Protein AF-0000000078800247 (afdb_homodimer)

pLDDT: mean 91.39, std 11.27, range [25.14, 98.56]

Foldseek 3Di:
DPDADQLLLLLLLVVQLLLLLLLVLCVLLLVALALVLLLVSLLSLLPNLLSLLLVLLVCLQVAQDQDLLVLLLLVVLLLVLLVVLLCCCCPVVVDDDDPLSVVCSNVVLVNPVPLSVVLVSVCNVCRVVVVVVLVPDDLVRLVVVLVVLLVQAQVCCAPVVDHPVPPLLSHNSNSVSSSSVSNSCNPPNDDPVCVVCLVVLLVVLSVVQSVVQSVVCVVVVTRDRSCSGNSYPSSNSNSVSSSVVSVPDGDDDPVSVVLSVLSSLLSSCSVSLSVVCVVPQNVCSHPPCSVVSSVVSSVVSSVVSVVVVVVCCVPCVVVSSVVSVVVVVVVVVVVVVVVVD/DPPADQLLLLLLLVVQLLLLLLLVLCVLLLVALALVLLLVSLLSLLPNLLSLLLVLLVCLLVAQDQDLLVLLLLVVLLLVLLVVLLCCCCPVVVDDDDPLSVVCSNVVLVNPVPLSVVLVSVCNVCRVVVVVVLVPDDLVRLVVVLVVLLVQAQVCCAPVVDHPVPPLLSHNSNSVSSSSVSNSCNPPNDDPVCVVCLVVLLVVLSVVQSVVQSVVCVVVVTRDRSCSGNSYPSSNSNSVSSSVVSVPDGDDDPVSVVLSVLSSLLSSCSVSLSVVCVVPQNVCSHPPCSVVSSVVSSVVSSVVSVVVVVVCCVPCVVVSSVVSVVVVVVVVVVVVVVVVD

Nearest PDB structures (foldseek):
  8c02-assembly1_A  TM=2.096E-01  e=8.973E+00  Homo sapiens
  5fn5-assembly1_B  TM=3.233E-01  e=4.054E+00  Homo sapiens

Solvent-accessible surface area (backbone atoms only — not comparable to full-atom values): 35160 Å² total; per-residue (Å²): 126,77,81,79,74,63,28,28,55,33,44,49,50,43,53,24,50,53,30,38,50,49,36,59,58,51,58,66,31,55,81,37,80,32,65,68,53,50,52,51,50,45,49,44,35,48,58,15,42,23,21,65,50,39,56,33,23,53,46,15,43,72,50,69,69,85,42,69,43,63,50,47,44,52,51,49,53,52,44,49,48,34,42,52,44,48,49,46,39,38,68,74,66,59,42,82,89,42,70,65,57,51,50,27,28,75,37,33,54,55,40,33,69,43,51,68,58,26,37,48,51,51,45,51,71,44,28,65,59,53,52,51,42,57,71,72,41,53,73,67,58,47,51,49,49,51,50,53,51,38,45,60,59,16,44,31,32,54,77,69,69,19,51,74,75,73,48,63,34,74,41,56,68,46,48,50,49,29,24,50,50,15,34,45,41,60,75,71,46,75,58,67,70,53,61,76,39,29,66,58,52,28,51,50,28,49,48,49,31,39,52,53,22,48,51,49,16,66,72,68,70,44,80,41,61,73,48,40,28,54,26,15,52,48,32,48,51,27,25,52,35,52,51,54,56,33,72,68,39,85,51,82,47,68,65,49,52,56,54,39,72,45,43,63,52,41,64,66,42,44,63,55,50,44,64,70,47,41,81,76,41,42,85,35,32,59,42,92,54,35,65,56,46,48,50,52,49,52,51,49,47,54,51,50,38,52,52,50,50,52,49,45,48,72,71,40,40,66,56,50,50,52,51,24,49,53,49,40,55,50,52,50,49,48,49,52,52,47,74,72,95,128,77,82,76,73,63,29,26,55,32,44,49,51,43,53,24,50,53,30,40,50,49,37,59,57,51,57,65,31,56,82,37,80,32,63,68,54,49,51,50,51,45,51,43,35,50,57,16,41,24,22,65,51,39,56,33,24,53,45,15,42,72,50,66,70,86,42,68,43,64,50,47,42,52,50,49,53,51,44,50,50,33,42,51,45,48,48,45,38,38,69,76,66,60,42,83,88,45,70,66,58,51,50,27,28,76,36,31,55,56,40,35,70,43,52,67,58,25,38,47,51,51,46,51,72,45,28,64,60,53,52,51,42,59,71,71,41,54,71,68,58,48,50,49,51,52,49,52,50,38,46,59,60,16,44,30,32,53,75,69,68,20,53,73,74,70,48,62,36,72,39,56,69,47,48,50,48,31,24,52,49,16,35,44,42,60,76,72,46,74,58,66,71,53,62,76,39,31,67,57,51,26,50,50,26,50,46,49,32,37,52,52,22,51,52,48,16,67,72,67,71,44,79,42,62,74,49,40,26,53,28,16,51,47,32,50,51,27,26,52,34,52,50,54,57,33,73,67,40,84,52,80,47,70,63,48,52,56,53,38,71,46,46,63,52,41,64,67,41,45,64,53,50,43,64,71,46,41,80,76,42,42,85,36,32,57,44,91,56,33,65,57,46,48,50,53,50,51,51,50,48,54,52,54,38,51,50,51,50,52,50,44,48,71,73,41,40,66,56,49,50,51,51,25,51,52,46,39,56,50,52,53,50,49,49,54,51,47,75,70,94

Radius of gyration: 27.31 Å; Cα contacts (8 Å, |Δi|>4): 800; chains: 2; bounding box: 56×68×71 Å

Sequence (682 aa):
MAATRHSGLECLRIISIILIVSMHILGNTFHTSNWLNKEFILFINTLGNTGVTLFILISGYFGIRFNTHKFFKMLVVVWFYSIVSYLIETIWLHTPHTWTGLASSLLPILSKKYWFMTCYVVLYCFSPYLNRLVHNLSQKSYKQLLLLWGFFFVFAPTILFFEIQNDTGKGIINVTLAYLIGQYLKTYGLPENMKRHSREILSGSLAGIFILNTLLTAMSGNIILRFARDNNLLIIIASIMIFYQFTRWHFSSRIINYLAGYVFALYMLQGLLIHCLQPWYTPYADSNLLVLYFMGTLVSICLTTLVIEWSRRLLLGKIENKLANAIERRGAKIKMFADNHMAATRHSGLECLRIISIILIVSMHILGNTFHTSNWLNKEFILFINTLGNTGVTLFILISGYFGIRFNTHKFFKMLVVVWFYSIVSYLIETIWLHTPHTWTGLASSLLPILSKKYWFMTCYVVLYCFSPYLNRLVHNLSQKSYKQLLLLWGFFFVFAPTILFFEIQNDTGKGIINVTLAYLIGQYLKTYGLPENMKRHSREILSGSLAGIFILNTLLTAMSGNIILRFARDNNLLIIIASIMIFYQFTRWHFSSRIINYLAGYVFALYMLQGLLIHCLQPWYTPYADSNLLVLYFMGTLVSICLTTLVIEWSRRLLLGKIENKLANAIERRGAKIKMFADNH

Organism: NCBI:txid997891

Structure (mmCIF, N/CA/C/O backbone):
data_AF-0000000078800247-model_v1
#
loop_
_entity.id
_entity.type
_entity.pdbx_description
1 polymer 'Acyltransferase 3 domain-containing protein'
#
loop_
_atom_site.group_PDB
_atom_site.id
_atom_site.type_symbol
_atom_site.label_atom_id
_atom_site.label_alt_id
_atom_site.label_comp_id
_atom_site.label_asym_id
_atom_site.label_entity_id
_atom_site.label_seq_id
_atom_site.pdbx_PDB_ins_code
_atom_site.Cartn_x
_atom_site.Cartn_y
_atom_site.Cartn_z
_atom_site.occupancy
_atom_site.B_iso_or_equiv
_atom_site.auth_seq_id
_atom_site.auth_comp_id
_atom_site.auth_asym_id
_atom_site.auth_atom_id
_atom_site.pdbx_PDB_model_num
ATOM 1 N N . MET A 1 1 ? 26.734 24.922 21.672 1 25.14 1 MET A N 1
ATOM 2 C CA . MET A 1 1 ? 25.562 25.672 21.219 1 25.14 1 MET A CA 1
ATOM 3 C C . MET A 1 1 ? 24.531 24.766 20.578 1 25.14 1 MET A C 1
ATOM 5 O O . MET A 1 1 ? 24.875 23.906 19.766 1 25.14 1 MET A O 1
ATOM 9 N N . ALA A 1 2 ? 23.469 24.516 21.172 1 38.94 2 ALA A N 1
ATOM 10 C CA . ALA A 1 2 ? 22.438 23.625 20.656 1 38.94 2 ALA A CA 1
ATOM 11 C C . ALA A 1 2 ? 22.109 23.953 19.203 1 38.94 2 ALA A C 1
ATOM 13 O O . ALA A 1 2 ? 22.125 25.125 18.812 1 38.94 2 ALA A O 1
ATOM 14 N N . ALA A 1 3 ? 22.266 23.172 18.328 1 47.72 3 ALA A N 1
ATOM 15 C CA . ALA A 1 3 ? 22.016 23.328 16.891 1 47.72 3 ALA A CA 1
ATOM 16 C C . ALA A 1 3 ? 20.797 24.219 16.656 1 47.72 3 ALA A C 1
ATOM 18 O O . ALA A 1 3 ? 19.734 24.016 17.266 1 47.72 3 ALA A O 1
ATOM 19 N N . THR A 1 4 ? 20.859 25.453 16.312 1 55.28 4 THR A N 1
ATOM 20 C CA . THR A 1 4 ? 19.891 26.516 16.109 1 55.28 4 THR A CA 1
ATOM 21 C C . THR A 1 4 ? 18.734 26.031 15.234 1 55.28 4 THR A C 1
ATOM 23 O O . THR A 1 4 ? 18.938 25.609 14.102 1 55.28 4 THR A O 1
ATOM 26 N N . ARG A 1 5 ? 17.562 25.688 15.883 1 66.44 5 ARG A N 1
ATOM 27 C CA . ARG A 1 5 ? 16.359 25.266 15.172 1 66.44 5 ARG A CA 1
ATOM 28 C C . ARG A 1 5 ? 15.953 26.312 14.133 1 66.44 5 ARG A C 1
ATOM 30 O O . ARG A 1 5 ? 16 27.516 14.391 1 66.44 5 ARG A O 1
ATOM 37 N N . HIS A 1 6 ? 15.812 25.891 12.891 1 83.12 6 HIS A N 1
ATOM 38 C CA . HIS A 1 6 ? 15.273 26.703 11.805 1 83.12 6 HIS A CA 1
ATOM 39 C C . HIS A 1 6 ? 13.805 27.031 12.039 1 83.12 6 HIS A C 1
ATOM 41 O O . HIS A 1 6 ? 12.922 26.266 11.68 1 83.12 6 HIS A O 1
ATOM 47 N N . SER A 1 7 ? 13.484 28.234 12.594 1 90.62 7 SER A N 1
ATOM 48 C CA . SER A 1 7 ? 12.141 28.625 13.008 1 90.62 7 SER A CA 1
ATOM 49 C C . SER A 1 7 ? 11.188 28.672 11.82 1 90.62 7 SER A C 1
ATOM 51 O O . SER A 1 7 ? 9.969 28.531 11.984 1 90.62 7 SER A O 1
ATOM 53 N N . GLY A 1 8 ? 11.719 28.875 10.648 1 92.56 8 GLY A N 1
ATOM 54 C CA . GLY A 1 8 ? 10.891 28.844 9.461 1 92.56 8 GLY A CA 1
ATOM 55 C C . GLY A 1 8 ? 10.172 27.516 9.266 1 92.56 8 GLY A C 1
ATOM 56 O O . GLY A 1 8 ? 8.969 27.484 9.008 1 92.56 8 GLY A O 1
ATOM 57 N N . LEU A 1 9 ? 10.867 26.469 9.445 1 94 9 LEU A N 1
ATOM 58 C CA . LEU A 1 9 ? 10.281 25.141 9.242 1 94 9 LEU A CA 1
ATOM 59 C C . LEU A 1 9 ? 9.43 24.734 10.438 1 94 9 LEU A C 1
ATOM 61 O O . LEU A 1 9 ? 8.453 24 10.289 1 94 9 LEU A O 1
ATOM 65 N N . GLU A 1 10 ? 9.742 25.25 11.602 1 95.19 10 GLU A N 1
ATOM 66 C CA . GLU A 1 10 ? 8.875 25.031 12.758 1 95.19 10 GLU A CA 1
ATOM 67 C C . GLU A 1 10 ? 7.523 25.734 12.57 1 95.19 10 GLU A C 1
ATOM 69 O O . GLU A 1 10 ? 6.484 25.188 12.953 1 95.19 10 GLU A O 1
ATOM 74 N N . CYS A 1 11 ? 7.625 26.844 12.055 1 96.12 11 CYS A N 1
ATOM 75 C CA . CYS A 1 11 ? 6.402 27.578 11.734 1 96.12 11 CYS A CA 1
ATOM 76 C C . CYS A 1 11 ? 5.551 26.797 10.742 1 96.12 11 CYS A C 1
ATOM 78 O O . CYS A 1 11 ? 4.328 26.734 10.883 1 96.12 11 CYS A O 1
ATOM 80 N N . LEU A 1 12 ? 6.18 26.219 9.766 1 97 12 LEU A N 1
ATOM 81 C CA . LEU A 1 12 ? 5.48 25.422 8.766 1 97 12 LEU A CA 1
ATOM 82 C C . LEU A 1 12 ? 4.777 24.234 9.414 1 97 12 LEU A C 1
ATOM 84 O O . LEU A 1 12 ? 3.654 23.891 9.039 1 97 12 LEU A O 1
ATOM 88 N N . ARG A 1 13 ? 5.371 23.609 10.414 1 97.12 13 ARG A N 1
ATOM 89 C CA . ARG A 1 13 ? 4.75 22.516 11.148 1 97.12 13 ARG A CA 1
ATOM 90 C C . ARG A 1 13 ? 3.469 22.969 11.836 1 97.12 13 ARG A C 1
ATOM 92 O O . ARG A 1 13 ? 2.453 22.266 11.805 1 97.12 13 ARG A O 1
ATOM 99 N N . ILE A 1 14 ? 3.566 24.125 12.398 1 97.25 14 ILE A N 1
ATOM 100 C CA . ILE A 1 14 ? 2.434 24.656 13.141 1 97.25 14 ILE A CA 1
ATOM 101 C C . ILE A 1 14 ? 1.287 24.969 12.18 1 97.25 14 ILE A C 1
ATOM 103 O O . ILE A 1 14 ? 0.147 24.562 12.414 1 97.25 14 ILE A O 1
ATOM 107 N N . ILE A 1 15 ? 1.62 25.625 11.102 1 97.19 15 ILE A N 1
ATOM 108 C CA . ILE A 1 15 ? 0.611 25.984 10.109 1 97.19 15 ILE A CA 1
ATOM 109 C C . ILE A 1 15 ? -0.02 24.719 9.531 1 97.19 15 ILE A C 1
ATOM 111 O O . ILE A 1 15 ? -1.24 24.656 9.367 1 97.19 15 ILE A O 1
ATOM 115 N N . SER A 1 16 ? 0.794 23.734 9.25 1 97.75 16 SER A N 1
ATOM 116 C CA . SER A 1 16 ? 0.321 22.484 8.664 1 97.75 16 SER A CA 1
ATOM 117 C C . SER A 1 16 ? -0.668 21.781 9.578 1 97.75 16 SER A C 1
ATOM 119 O O . SER A 1 16 ? -1.725 21.328 9.133 1 97.75 16 SER A O 1
ATOM 121 N N . ILE A 1 17 ? -0.342 21.688 10.844 1 97.81 17 ILE A N 1
ATOM 122 C CA . ILE A 1 17 ? -1.219 20.969 11.758 1 97.81 17 ILE A CA 1
ATOM 123 C C . ILE A 1 17 ? -2.523 21.734 11.938 1 97.81 17 ILE A C 1
ATOM 125 O O . ILE A 1 17 ? -3.596 21.141 12.055 1 97.81 17 ILE A O 1
ATOM 129 N N . ILE A 1 18 ? -2.443 23.047 11.992 1 97.69 18 ILE A N 1
ATOM 130 C CA . ILE A 1 18 ? -3.639 23.859 12.133 1 97.69 18 ILE A CA 1
ATOM 131 C C . ILE A 1 18 ? -4.555 23.656 10.93 1 97.69 18 ILE A C 1
ATOM 133 O O . ILE A 1 18 ? -5.77 23.531 11.086 1 97.69 18 ILE A O 1
ATOM 137 N N . LEU A 1 19 ? -3.967 23.625 9.797 1 97.31 19 LEU A N 1
ATOM 138 C CA . LEU A 1 19 ? -4.746 23.422 8.578 1 97.31 19 LEU A CA 1
ATOM 139 C C . LEU A 1 19 ? -5.352 22.016 8.555 1 97.31 19 LEU A C 1
ATOM 141 O O . LEU A 1 19 ? -6.488 21.828 8.109 1 97.31 19 LEU A O 1
ATOM 145 N N . ILE A 1 20 ? -4.594 21 9 1 97.62 20 ILE A N 1
ATOM 146 C CA . ILE A 1 20 ? -5.09 19.625 9.062 1 97.62 20 ILE A CA 1
ATOM 147 C C . ILE A 1 20 ? -6.285 19.562 10.016 1 97.62 20 ILE A C 1
ATOM 149 O O . ILE A 1 20 ? -7.332 19.016 9.664 1 97.62 20 ILE A O 1
ATOM 153 N N . VAL A 1 21 ? -6.16 20.156 11.141 1 97.94 21 VAL A N 1
ATOM 154 C CA . VAL A 1 21 ? -7.238 20.156 12.125 1 97.94 21 VAL A CA 1
ATOM 155 C C . VAL A 1 21 ? -8.453 20.891 11.555 1 97.94 21 VAL A C 1
ATOM 157 O O . VAL A 1 21 ? -9.594 20.469 11.742 1 97.94 21 VAL A O 1
ATOM 160 N N . SER A 1 22 ? -8.18 22 10.883 1 98 22 SER A N 1
ATOM 161 C CA . SER A 1 22 ? -9.25 22.766 10.258 1 98 22 SER A CA 1
ATOM 162 C C . SER A 1 22 ? -10.047 21.906 9.281 1 98 22 SER A C 1
ATOM 164 O O . SER A 1 22 ? -11.273 21.922 9.289 1 98 22 SER A O 1
ATOM 166 N N . MET A 1 23 ? -9.367 21.203 8.516 1 97 23 MET A N 1
ATOM 167 C CA . MET A 1 23 ? -10.016 20.312 7.551 1 97 23 MET A CA 1
ATOM 168 C C . MET A 1 23 ? -10.859 19.266 8.266 1 97 23 MET A C 1
ATOM 170 O O . MET A 1 23 ? -11.969 18.938 7.82 1 97 23 MET A O 1
ATOM 174 N N . HIS A 1 24 ? -10.352 18.719 9.32 1 97.19 24 HIS A N 1
ATOM 175 C CA . HIS A 1 24 ? -11.062 17.672 10.055 1 97.19 24 HIS A CA 1
ATOM 176 C C . HIS A 1 24 ? -12.312 18.234 10.727 1 97.19 24 HIS A C 1
ATOM 178 O O . HIS A 1 24 ? -13.344 17.562 10.789 1 97.19 24 HIS A O 1
ATOM 184 N N . ILE A 1 25 ? -12.203 19.438 11.211 1 97.69 25 ILE A N 1
ATOM 185 C CA . ILE A 1 25 ? -13.367 20.094 11.797 1 97.69 25 ILE A CA 1
ATOM 186 C C . ILE A 1 25 ? -14.453 20.266 10.734 1 97.69 25 ILE A C 1
ATOM 188 O O . ILE A 1 25 ? -15.609 19.891 10.945 1 97.69 25 ILE A O 1
ATOM 192 N N . LEU A 1 26 ? -14.047 20.766 9.617 1 97.69 26 LEU A N 1
ATOM 193 C CA . LEU A 1 26 ? -14.984 21.125 8.555 1 97.69 26 LEU A CA 1
ATOM 194 C C . LEU A 1 26 ? -15.516 19.859 7.867 1 97.69 26 LEU A C 1
ATOM 196 O O . LEU A 1 26 ? -16.531 19.922 7.176 1 97.69 26 LEU A O 1
ATOM 200 N N . GLY A 1 27 ? -14.781 18.766 8.055 1 96.5 27 GLY A N 1
ATOM 201 C CA . GLY A 1 27 ? -15.266 17.5 7.516 1 96.5 27 GLY A CA 1
ATOM 202 C C . GLY A 1 27 ? -16.656 17.141 8 1 96.5 27 GLY A C 1
ATOM 203 O O . GLY A 1 27 ? -17.422 16.484 7.277 1 96.5 27 GLY A O 1
ATOM 204 N N . ASN A 1 28 ? -17.031 17.578 9.117 1 95.88 28 ASN A N 1
ATOM 205 C CA . ASN A 1 28 ? -18.328 17.281 9.711 1 95.88 28 ASN A CA 1
ATOM 206 C C . ASN A 1 28 ? -19.406 18.188 9.164 1 95.88 28 ASN A C 1
ATOM 208 O O . ASN A 1 28 ? -20.578 18.062 9.523 1 95.88 28 ASN A O 1
ATOM 212 N N . THR A 1 29 ? -19.094 19.062 8.297 1 96.56 29 THR A N 1
ATOM 213 C CA . THR A 1 29 ? -20.062 20 7.746 1 96.56 29 THR A CA 1
ATOM 214 C C . THR A 1 29 ? -20.188 19.828 6.234 1 96.56 29 THR A C 1
ATOM 216 O O . THR A 1 29 ? -20.609 20.75 5.535 1 96.56 29 THR A O 1
ATOM 219 N N . PHE A 1 30 ? -19.766 18.688 5.742 1 95.56 30 PHE A N 1
ATOM 220 C CA . PHE A 1 30 ? -19.766 18.422 4.309 1 95.56 30 PHE A CA 1
ATOM 221 C C . PHE A 1 30 ? -21.188 18.359 3.764 1 95.56 30 PHE A C 1
ATOM 223 O O . PHE A 1 30 ? -21.391 18.438 2.553 1 95.56 30 PHE A O 1
ATOM 230 N N . HIS A 1 31 ? -22.156 18.266 4.637 1 94.81 31 HIS A N 1
ATOM 231 C CA . HIS A 1 31 ? -23.547 18.156 4.223 1 94.81 31 HIS A CA 1
ATOM 232 C C . HIS A 1 31 ? -24.141 19.531 3.92 1 94.81 31 HIS A C 1
ATOM 234 O O . HIS A 1 31 ? -25.312 19.641 3.559 1 94.81 31 HIS A O 1
ATOM 240 N N . THR A 1 32 ? -23.391 20.578 4.02 1 96.31 32 THR A N 1
ATOM 241 C CA . THR A 1 32 ? -23.891 21.938 3.832 1 96.31 32 THR A CA 1
ATOM 242 C C . THR A 1 32 ? -24.406 22.125 2.41 1 96.31 32 THR A C 1
ATOM 244 O O . THR A 1 32 ? -23.844 21.594 1.456 1 96.31 32 THR A O 1
ATOM 247 N N . SER A 1 33 ? -25.438 22.859 2.268 1 95.25 33 SER A N 1
ATOM 248 C CA . SER A 1 33 ? -25.984 23.234 0.969 1 95.25 33 SER A CA 1
ATOM 249 C C . SER A 1 33 ? -25.656 24.688 0.62 1 95.25 33 SER A C 1
ATOM 251 O O . SER A 1 33 ? -25.891 25.125 -0.509 1 95.25 33 SER A O 1
ATOM 253 N N . ASN A 1 34 ? -25.109 25.359 1.609 1 95.88 34 ASN A N 1
ATOM 254 C CA . ASN A 1 34 ? -24.719 26.75 1.415 1 95.88 34 ASN A CA 1
ATOM 255 C C . ASN A 1 34 ? -23.5 26.859 0.506 1 95.88 34 ASN A C 1
ATOM 257 O O . ASN A 1 34 ? -22.438 26.297 0.806 1 95.88 34 ASN A O 1
ATOM 261 N N . TRP A 1 35 ? -23.625 27.625 -0.517 1 95.06 35 TRP A N 1
ATOM 262 C CA . TRP A 1 35 ? -22.594 27.719 -1.544 1 95.06 35 TRP A CA 1
ATOM 263 C C . TRP A 1 35 ? -21.312 28.328 -0.981 1 95.06 35 TRP A C 1
ATOM 265 O O . TRP A 1 35 ? -20.219 27.844 -1.254 1 95.06 35 TRP A O 1
ATOM 275 N N . LEU A 1 36 ? -21.484 29.359 -0.263 1 95.69 36 LEU A N 1
ATOM 276 C CA . LEU A 1 36 ? -20.312 30.047 0.302 1 95.69 36 LEU A CA 1
ATOM 277 C C . LEU A 1 36 ? -19.578 29.125 1.271 1 95.69 36 LEU A C 1
ATOM 279 O O . LEU A 1 36 ? -18.344 29.125 1.31 1 95.69 36 LEU A O 1
ATOM 283 N N . ASN A 1 37 ? -20.312 28.406 2.041 1 97.44 37 ASN A N 1
ATOM 284 C CA . ASN A 1 37 ? -19.703 27.453 2.975 1 97.44 37 ASN A CA 1
ATOM 285 C C . ASN A 1 37 ? -18.984 26.344 2.24 1 97.44 37 ASN A C 1
ATOM 287 O O . ASN A 1 37 ? -17.906 25.906 2.664 1 97.44 37 ASN A O 1
ATOM 291 N N . LYS A 1 38 ? -19.531 25.938 1.118 1 97.44 38 LYS A N 1
ATOM 292 C CA . LYS A 1 38 ? -18.875 24.922 0.304 1 97.44 38 LYS A CA 1
ATOM 293 C C . LYS A 1 38 ? -17.516 25.422 -0.201 1 97.44 38 LYS A C 1
ATOM 295 O O . LYS A 1 38 ? -16.516 24.703 -0.127 1 97.44 38 LYS A O 1
ATOM 300 N N . GLU A 1 39 ? -17.547 26.641 -0.661 1 97.19 39 GLU A N 1
ATOM 301 C CA . GLU A 1 39 ? -16.312 27.203 -1.194 1 97.19 39 GLU A CA 1
ATOM 302 C C . GLU A 1 39 ? -15.258 27.359 -0.103 1 97.19 39 GLU A C 1
ATOM 304 O O . GLU A 1 39 ? -14.07 27.141 -0.344 1 97.19 39 GLU A O 1
ATOM 309 N N . PHE A 1 40 ? -15.719 27.719 1.026 1 97.5 40 PHE A N 1
ATOM 310 C CA . PHE A 1 40 ? -14.812 27.859 2.158 1 97.5 40 PHE A CA 1
ATOM 311 C C . PHE A 1 40 ? -14.195 26.516 2.523 1 97.5 40 PHE A C 1
ATOM 313 O O . PHE A 1 40 ? -12.984 26.406 2.732 1 97.5 40 PHE A O 1
ATOM 320 N N . ILE A 1 41 ? -15.016 25.516 2.57 1 98.06 41 ILE A N 1
ATOM 321 C CA . ILE A 1 41 ? -14.57 24.172 2.891 1 98.06 41 ILE A CA 1
ATOM 322 C C . ILE A 1 41 ? -13.562 23.688 1.846 1 98.06 41 ILE A C 1
ATOM 324 O O . ILE A 1 41 ? -12.508 23.156 2.189 1 98.06 41 ILE A O 1
ATOM 328 N N . LEU A 1 42 ? -13.836 23.969 0.578 1 98.25 42 LEU A N 1
ATOM 329 C CA . LEU A 1 42 ? -12.953 23.562 -0.512 1 98.25 42 LEU A CA 1
ATOM 330 C C . LEU A 1 42 ? -11.617 24.297 -0.423 1 98.25 42 LEU A C 1
ATOM 332 O O . LEU A 1 42 ? -10.562 23.719 -0.675 1 98.25 42 LEU A O 1
ATOM 336 N N . PHE A 1 43 ? -11.719 25.5 -0.05 1 97.94 43 PHE A N 1
ATOM 337 C CA . PHE A 1 43 ? -10.516 26.312 0.085 1 97.94 43 PHE A CA 1
ATOM 338 C C . PHE A 1 43 ? -9.617 25.766 1.186 1 97.94 43 PHE A C 1
ATOM 340 O O . PHE A 1 43 ? -8.414 25.594 0.978 1 97.94 43 PHE A O 1
ATOM 347 N N . ILE A 1 44 ? -10.156 25.469 2.297 1 98 44 ILE A N 1
ATOM 348 C CA . ILE A 1 44 ? -9.398 24.953 3.43 1 98 44 ILE A CA 1
ATOM 349 C C . ILE A 1 44 ? -8.82 23.578 3.088 1 98 44 ILE A C 1
ATOM 351 O O . ILE A 1 44 ? -7.68 23.281 3.434 1 98 44 ILE A O 1
ATOM 355 N N . ASN A 1 45 ? -9.578 22.797 2.402 1 97.81 45 ASN A N 1
ATOM 356 C CA . ASN A 1 45 ? -9.109 21.469 2.027 1 97.81 45 ASN A CA 1
ATOM 357 C C . ASN A 1 45 ? -7.992 21.547 0.99 1 97.81 45 ASN A C 1
ATOM 359 O O . ASN A 1 45 ? -7.094 20.688 0.978 1 97.81 45 ASN A O 1
ATOM 363 N N . THR A 1 46 ? -8.055 22.531 0.141 1 97.88 46 THR A N 1
ATOM 364 C CA . THR A 1 46 ? -6.996 22.734 -0.845 1 97.88 46 THR A CA 1
ATOM 365 C C . THR A 1 46 ? -5.656 22.984 -0.159 1 97.88 46 THR A C 1
ATOM 367 O O . THR A 1 46 ? -4.645 22.391 -0.522 1 97.88 46 THR A O 1
ATOM 370 N N . LEU A 1 47 ? -5.676 23.734 0.838 1 97.38 47 LEU A N 1
ATOM 371 C CA . LEU A 1 47 ? -4.457 24.078 1.567 1 97.38 47 LEU A CA 1
ATOM 372 C C . LEU A 1 47 ? -4.113 22.984 2.576 1 97.38 47 LEU A C 1
ATOM 374 O O . LEU A 1 47 ? -2.953 22.578 2.682 1 97.38 47 LEU A O 1
ATOM 378 N N . GLY A 1 48 ? -5.062 22.516 3.229 1 97.31 48 GLY A N 1
ATOM 379 C CA . GLY A 1 48 ? -4.863 21.609 4.344 1 97.31 48 GLY A CA 1
ATOM 380 C C . GLY A 1 48 ? -4.32 20.266 3.92 1 97.31 48 GLY A C 1
ATOM 381 O O . GLY A 1 48 ? -3.557 19.625 4.66 1 97.31 48 GLY A O 1
ATOM 382 N N . ASN A 1 49 ? -4.637 19.812 2.768 1 97 49 ASN A N 1
ATOM 383 C CA . ASN A 1 49 ? -4.211 18.5 2.307 1 97 49 ASN A CA 1
ATOM 384 C C . ASN A 1 49 ? -2.732 18.484 1.924 1 97 49 ASN A C 1
ATOM 386 O O . ASN A 1 49 ? -2.146 17.422 1.719 1 97 49 ASN A O 1
ATOM 390 N N . THR A 1 50 ? -2.146 19.609 1.942 1 97.94 50 THR A N 1
ATOM 391 C CA . THR A 1 50 ? -0.701 19.672 1.748 1 97.94 50 THR A CA 1
ATOM 392 C C . THR A 1 50 ? 0.033 19.375 3.053 1 97.94 50 THR A C 1
ATOM 394 O O . THR A 1 50 ? 1.227 19.062 3.043 1 97.94 50 THR A O 1
ATOM 397 N N . GLY A 1 51 ? -0.659 19.453 4.137 1 97.56 51 GLY A N 1
ATOM 398 C CA . GLY A 1 51 ? -0.056 19.406 5.461 1 97.56 51 GLY A CA 1
ATOM 399 C C . GLY A 1 51 ? 0.688 18.109 5.719 1 97.56 51 GLY A C 1
ATOM 400 O O . GLY A 1 51 ? 1.835 18.125 6.172 1 97.56 51 GLY A O 1
ATOM 401 N N . VAL A 1 52 ? 0.092 16.984 5.375 1 96.75 52 VAL A N 1
ATOM 402 C CA . VAL A 1 52 ? 0.694 15.68 5.633 1 96.75 52 VAL A CA 1
ATOM 403 C C . VAL A 1 52 ? 2.01 15.562 4.867 1 96.75 52 VAL A C 1
ATOM 405 O O . VAL A 1 52 ? 3.037 15.195 5.441 1 96.75 52 VAL A O 1
ATOM 408 N N . THR A 1 53 ? 1.921 15.898 3.625 1 98 53 THR A N 1
ATOM 409 C CA . THR A 1 53 ? 3.105 15.836 2.777 1 98 53 THR A CA 1
ATOM 410 C C . THR A 1 53 ? 4.191 16.781 3.297 1 98 53 THR A C 1
ATOM 412 O O . THR A 1 53 ? 5.375 16.422 3.295 1 98 53 THR A O 1
ATOM 415 N N . LEU A 1 54 ? 3.797 17.906 3.77 1 98.31 54 LEU A N 1
ATOM 416 C CA . LEU A 1 54 ? 4.75 18.875 4.285 1 98.31 54 LEU A CA 1
ATOM 417 C C . LEU A 1 54 ? 5.469 18.344 5.516 1 98.31 54 LEU A C 1
ATOM 419 O O . LEU A 1 54 ? 6.684 18.5 5.652 1 98.31 54 LEU A O 1
ATOM 423 N N . PHE A 1 55 ? 4.734 17.688 6.387 1 97.38 55 PHE A N 1
ATOM 424 C CA . PHE A 1 55 ? 5.344 17.094 7.574 1 97.38 55 PHE A CA 1
ATOM 425 C C . PHE A 1 55 ? 6.438 16.109 7.184 1 97.38 55 PHE A C 1
ATOM 427 O O . PHE A 1 55 ? 7.527 16.125 7.758 1 97.38 55 PHE A O 1
ATOM 434 N N . ILE A 1 56 ? 6.172 15.336 6.211 1 97.81 56 ILE A N 1
ATOM 435 C CA . ILE A 1 56 ? 7.102 14.273 5.836 1 97.81 56 ILE A CA 1
ATOM 436 C C . ILE A 1 56 ? 8.266 14.867 5.047 1 97.81 56 ILE A C 1
ATOM 438 O O . ILE A 1 56 ? 9.406 14.414 5.176 1 97.81 56 ILE A O 1
ATOM 442 N N . LEU A 1 57 ? 7.941 15.891 4.219 1 98.06 57 LEU A N 1
ATOM 443 C CA . LEU A 1 57 ? 9.016 16.578 3.508 1 98.06 57 LEU A CA 1
ATOM 444 C C . LEU A 1 57 ? 10.039 17.141 4.484 1 98.06 57 LEU A C 1
ATOM 446 O O . LEU A 1 57 ? 11.25 17.016 4.254 1 98.06 57 LEU A O 1
ATOM 450 N N . ILE A 1 58 ? 9.578 17.703 5.559 1 97 58 ILE A N 1
ATOM 451 C CA . ILE A 1 58 ? 10.469 18.25 6.574 1 97 58 ILE A CA 1
ATOM 452 C C . ILE A 1 58 ? 11.312 17.141 7.188 1 97 58 ILE A C 1
ATOM 454 O O . ILE A 1 58 ? 12.531 17.266 7.316 1 97 58 ILE A O 1
ATOM 458 N N . SER A 1 59 ? 10.695 16.031 7.527 1 95.88 59 SER A N 1
ATOM 459 C CA . SER A 1 59 ? 11.406 14.898 8.102 1 95.88 59 SER A CA 1
ATOM 460 C C . SER A 1 59 ? 12.453 14.352 7.141 1 95.88 59 SER A C 1
ATOM 462 O O . SER A 1 59 ? 13.555 13.984 7.559 1 95.88 59 SER A O 1
ATOM 464 N N . GLY A 1 60 ? 12.055 14.297 5.867 1 97 60 GLY A N 1
ATOM 465 C CA . GLY A 1 60 ? 13 13.836 4.863 1 97 60 GLY A CA 1
ATOM 466 C C . GLY A 1 60 ? 14.164 14.797 4.652 1 97 60 GLY A C 1
ATOM 467 O O . GLY A 1 60 ? 15.305 14.367 4.488 1 97 60 GLY A O 1
ATOM 468 N N . TYR A 1 61 ? 13.828 16.047 4.688 1 96 61 TYR A N 1
ATOM 469 C CA . TYR A 1 61 ? 14.828 17.078 4.488 1 96 61 TYR A CA 1
ATOM 470 C C . TYR A 1 61 ? 15.914 17 5.551 1 96 61 TYR A C 1
ATOM 472 O O . TYR A 1 61 ? 17.109 17.109 5.238 1 96 61 TYR A O 1
ATOM 480 N N . PHE A 1 62 ? 15.57 16.75 6.746 1 93.12 62 PHE A N 1
ATOM 481 C CA . PHE A 1 62 ? 16.547 16.656 7.828 1 93.12 62 PHE A CA 1
ATOM 482 C C . PHE A 1 62 ? 17.078 15.227 7.953 1 93.12 62 PHE A C 1
ATOM 484 O O . PHE A 1 62 ? 18.125 15 8.555 1 93.12 62 PHE A O 1
ATOM 491 N N . GLY A 1 63 ? 16.391 14.328 7.352 1 92.88 63 GLY A N 1
ATOM 492 C CA . GLY A 1 63 ? 16.781 12.93 7.457 1 92.88 63 GLY A CA 1
ATOM 493 C C . GLY A 1 63 ? 16.5 12.328 8.82 1 92.88 63 GLY A C 1
ATOM 494 O O . GLY A 1 63 ? 16.844 12.914 9.844 1 92.88 63 GLY A O 1
ATOM 495 N N . ILE A 1 64 ? 15.875 11.258 8.828 1 93.06 64 ILE A N 1
ATOM 496 C CA . ILE A 1 64 ? 15.578 10.562 10.078 1 93.06 64 ILE A CA 1
ATOM 497 C C . ILE A 1 64 ? 16.781 9.703 10.484 1 93.06 64 ILE A C 1
ATOM 499 O O . ILE A 1 64 ? 17.219 8.836 9.719 1 93.06 64 ILE A O 1
ATOM 503 N N . ARG A 1 65 ? 17.312 10.039 11.602 1 90.56 65 ARG A N 1
ATOM 504 C CA . ARG A 1 65 ? 18.312 9.188 12.242 1 90.56 65 ARG A CA 1
ATOM 505 C C . ARG A 1 65 ? 17.688 8.383 13.383 1 90.56 65 ARG A C 1
ATOM 507 O O . ARG A 1 65 ? 17.219 8.961 14.367 1 90.56 65 ARG A O 1
ATOM 514 N N . PHE A 1 66 ? 17.75 7.156 13.164 1 89.06 66 PHE A N 1
ATOM 515 C CA . PHE A 1 66 ? 17.094 6.305 14.148 1 89.06 66 PHE A CA 1
ATOM 516 C C . PHE A 1 66 ? 17.703 6.496 15.531 1 89.06 66 PHE A C 1
ATOM 518 O O . PHE A 1 66 ? 18.922 6.379 15.703 1 89.06 66 PHE A O 1
ATOM 525 N N . ASN A 1 67 ? 16.859 6.906 16.422 1 88.75 67 ASN A N 1
ATOM 526 C CA . ASN A 1 67 ? 17.188 7.082 17.828 1 88.75 67 ASN A CA 1
ATOM 527 C C . ASN A 1 67 ? 16.188 6.348 18.719 1 88.75 67 ASN A C 1
ATOM 529 O O . ASN A 1 67 ? 15 6.684 18.75 1 88.75 67 ASN A O 1
ATOM 533 N N . THR A 1 68 ? 16.688 5.379 19.469 1 87.56 68 THR A N 1
ATOM 534 C CA . THR A 1 68 ? 15.844 4.5 20.25 1 87.56 68 THR A CA 1
ATOM 535 C C . THR A 1 68 ? 15.07 5.293 21.312 1 87.56 68 THR A C 1
ATOM 537 O O . THR A 1 68 ? 13.891 5.043 21.531 1 87.56 68 THR A O 1
ATOM 540 N N . HIS A 1 69 ? 15.75 6.238 21.875 1 87.31 69 HIS A N 1
ATOM 541 C CA . HIS A 1 69 ? 15.125 7.047 22.906 1 87.31 69 HIS A CA 1
ATOM 542 C C . HIS A 1 69 ? 13.953 7.848 22.344 1 87.31 69 HIS A C 1
ATOM 544 O O . HIS A 1 69 ? 12.852 7.828 22.906 1 87.31 69 HIS A O 1
ATOM 550 N N . LYS A 1 70 ? 14.203 8.531 21.266 1 87 70 LYS A N 1
ATOM 551 C CA . LYS A 1 70 ? 13.164 9.336 20.625 1 87 70 LYS A CA 1
ATOM 552 C C . LYS A 1 70 ? 12.023 8.469 20.125 1 87 70 LYS A C 1
ATOM 554 O O . LYS A 1 70 ? 10.859 8.859 20.188 1 87 70 LYS A O 1
ATOM 559 N N . PHE A 1 71 ? 12.406 7.316 19.672 1 91.06 71 PHE A N 1
ATOM 560 C CA . PHE A 1 71 ? 11.43 6.371 19.141 1 91.06 71 PHE A CA 1
ATOM 561 C C . PHE A 1 71 ? 10.484 5.906 20.25 1 91.06 71 PHE A C 1
ATOM 563 O O . PHE A 1 71 ? 9.266 5.953 20.078 1 91.06 71 PHE A O 1
ATOM 570 N N . PHE A 1 72 ? 10.938 5.523 21.328 1 89.25 72 PHE A N 1
ATOM 571 C CA . PHE A 1 72 ? 10.109 5 22.406 1 89.25 72 PHE A CA 1
ATOM 572 C C . PHE A 1 72 ? 9.289 6.113 23.062 1 89.25 72 PHE A C 1
ATOM 574 O O . PHE A 1 72 ? 8.148 5.898 23.453 1 89.25 72 PHE A O 1
ATOM 581 N N . LYS A 1 73 ? 9.898 7.246 23.141 1 87.56 73 LYS A N 1
ATOM 582 C CA . LYS A 1 73 ? 9.148 8.383 23.672 1 87.56 73 LYS A CA 1
ATOM 583 C C . LYS A 1 73 ? 7.922 8.68 22.812 1 87.56 73 LYS A C 1
ATOM 585 O O . LYS A 1 73 ? 6.836 8.922 23.344 1 87.56 73 LYS A O 1
ATOM 590 N N . MET A 1 74 ? 8.141 8.688 21.562 1 91 74 MET A N 1
ATOM 591 C CA . MET A 1 74 ? 7.039 8.898 20.625 1 91 74 MET A CA 1
ATOM 592 C C . MET A 1 74 ? 5.957 7.848 20.812 1 91 74 MET A C 1
ATOM 594 O O . MET A 1 74 ? 4.766 8.172 20.844 1 91 74 MET A O 1
ATOM 598 N N . LEU A 1 75 ? 6.348 6.574 21 1 92.44 75 LEU A N 1
ATOM 599 C CA . LEU A 1 75 ? 5.395 5.477 21.172 1 92.44 75 LEU A CA 1
ATOM 600 C C . LEU A 1 75 ? 4.602 5.637 22.469 1 92.44 75 LEU A C 1
ATOM 602 O O . LEU A 1 75 ? 3.396 5.375 22.484 1 92.44 75 LEU A O 1
ATOM 606 N N . VAL A 1 76 ? 5.258 6.086 23.422 1 88.88 76 VAL A N 1
ATOM 607 C CA . VAL A 1 76 ? 4.617 6.238 24.734 1 88.88 76 VAL A CA 1
ATOM 608 C C . VAL A 1 76 ? 3.562 7.34 24.656 1 88.88 76 VAL A C 1
ATOM 610 O O . VAL A 1 76 ? 2.461 7.188 25.188 1 88.88 76 VAL A O 1
ATOM 613 N N . VAL A 1 77 ? 3.918 8.375 24.016 1 89.31 77 VAL A N 1
ATOM 614 C CA . VAL A 1 77 ? 2.986 9.492 23.891 1 89.31 77 VAL A CA 1
ATOM 615 C C . VAL A 1 77 ? 1.769 9.07 23.078 1 89.31 77 VAL A C 1
ATOM 617 O O . VAL A 1 77 ? 0.631 9.375 23.453 1 89.31 77 VAL A O 1
ATOM 620 N N . VAL A 1 78 ? 1.968 8.344 22 1 94.5 78 VAL A N 1
ATOM 621 C CA . VAL A 1 78 ? 0.875 7.852 21.172 1 94.5 78 VAL A CA 1
ATOM 622 C C . VAL A 1 78 ? -0.018 6.926 21.984 1 94.5 78 VAL A C 1
ATOM 624 O O . VAL A 1 78 ? -1.246 7.027 21.938 1 94.5 78 VAL A O 1
ATOM 627 N N . TRP A 1 79 ? 0.644 6.086 22.703 1 93.56 79 TRP A N 1
ATOM 628 C CA . TRP A 1 79 ? -0.086 5.121 23.531 1 93.56 79 TRP A CA 1
ATOM 629 C C . TRP A 1 79 ? -0.916 5.828 24.594 1 93.56 79 TRP A C 1
ATOM 631 O O . TRP A 1 79 ? -2.08 5.484 24.812 1 93.56 79 TRP A O 1
ATOM 641 N N . PHE A 1 80 ? -0.364 6.797 25.219 1 90.94 80 PHE A N 1
ATOM 642 C CA . PHE A 1 80 ? -1.045 7.562 26.25 1 90.94 80 PHE A CA 1
ATOM 643 C C . PHE A 1 80 ? -2.303 8.227 25.703 1 90.94 80 PHE A C 1
ATOM 645 O O . PHE A 1 80 ? -3.395 8.039 26.234 1 90.94 80 PHE A O 1
ATOM 652 N N . TYR A 1 81 ? -2.154 8.938 24.688 1 94.75 81 TYR A N 1
ATOM 653 C CA . TYR A 1 81 ? -3.289 9.68 24.156 1 94.75 81 TYR A CA 1
ATOM 654 C C . TYR A 1 81 ? -4.324 8.727 23.562 1 94.75 81 TYR A C 1
ATOM 656 O O . TYR A 1 81 ? -5.523 9.023 23.578 1 94.75 81 TYR A O 1
ATOM 664 N N . SER A 1 82 ? -3.834 7.562 23 1 95.56 82 SER A N 1
ATOM 665 C CA . SER A 1 82 ? -4.773 6.574 22.469 1 95.56 82 SER A CA 1
ATOM 666 C C . SER A 1 82 ? -5.672 6.031 23.578 1 95.56 82 SER A C 1
ATOM 668 O O . SER A 1 82 ? -6.891 5.957 23.422 1 95.56 82 SER A O 1
ATOM 670 N N . ILE A 1 83 ? -5.109 5.754 24.703 1 93.75 83 ILE A N 1
ATOM 671 C CA . ILE A 1 83 ? -5.848 5.191 25.828 1 93.75 83 ILE A CA 1
ATOM 672 C C . ILE A 1 83 ? -6.762 6.258 26.438 1 93.75 83 ILE A C 1
ATOM 674 O O . ILE A 1 83 ? -7.938 6 26.688 1 93.75 83 ILE A O 1
ATOM 678 N N . VAL A 1 84 ? -6.223 7.41 26.625 1 92.19 84 VAL A N 1
ATOM 679 C CA . VAL A 1 84 ? -6.992 8.5 27.219 1 92.19 84 VAL A CA 1
ATOM 680 C C . VAL A 1 84 ? -8.188 8.828 26.328 1 92.19 84 VAL A C 1
ATOM 682 O O . VAL A 1 84 ? -9.305 9.023 26.812 1 92.19 84 VAL A O 1
ATOM 685 N N . SER A 1 85 ? -7.914 8.906 25.047 1 94.31 85 SER A N 1
ATOM 686 C CA . SER A 1 85 ? -9 9.195 24.109 1 94.31 85 SER A CA 1
ATOM 687 C C . SER A 1 85 ? -10.07 8.117 24.156 1 94.31 85 SER A C 1
ATOM 689 O O . SER A 1 85 ? -11.266 8.414 24.141 1 94.31 85 SER A O 1
ATOM 691 N N . TYR A 1 86 ? -9.617 6.898 24.234 1 94.06 86 TYR A N 1
ATOM 692 C CA . TYR A 1 86 ? -10.555 5.785 24.297 1 94.06 86 TYR A CA 1
ATOM 693 C C . TYR A 1 86 ? -11.406 5.859 25.547 1 94.06 86 TYR A C 1
ATOM 695 O O . TYR A 1 86 ? -12.625 5.68 25.5 1 94.06 86 TYR A O 1
ATOM 703 N N . LEU A 1 87 ? -10.828 6.152 26.641 1 93.06 87 LEU A N 1
ATOM 704 C CA . LEU A 1 87 ? -11.531 6.215 27.922 1 93.06 87 LEU A CA 1
ATOM 705 C C . LEU A 1 87 ? -12.539 7.359 27.938 1 93.06 87 LEU A C 1
ATOM 707 O O . LEU A 1 87 ? -13.688 7.184 28.359 1 93.06 87 LEU A O 1
ATOM 711 N N . ILE A 1 88 ? -12.156 8.484 27.453 1 92.69 88 ILE A N 1
ATOM 712 C CA . ILE A 1 88 ? -13.047 9.641 27.422 1 92.69 88 ILE A CA 1
ATOM 713 C C . ILE A 1 88 ? -14.219 9.367 26.484 1 92.69 88 ILE A C 1
ATOM 715 O O . ILE A 1 88 ? -15.375 9.656 26.812 1 92.69 88 ILE A O 1
ATOM 719 N N . GLU A 1 89 ? -13.922 8.789 25.359 1 92.69 89 GLU A N 1
ATOM 720 C CA . GLU A 1 89 ? -14.969 8.5 24.391 1 92.69 89 GLU A CA 1
ATOM 721 C C . GLU A 1 89 ? -15.961 7.484 24.938 1 92.69 89 GLU A C 1
ATOM 723 O O . GLU A 1 89 ? -17.172 7.625 24.75 1 92.69 89 GLU A O 1
ATOM 728 N N . THR A 1 90 ? -15.453 6.516 25.594 1 91.31 90 THR A N 1
ATOM 729 C CA . THR A 1 90 ? -16.328 5.445 26.094 1 91.31 90 THR A CA 1
ATOM 730 C C . THR A 1 90 ? -17.047 5.883 27.359 1 91.31 90 THR A C 1
ATOM 732 O O . THR A 1 90 ? -18.25 5.609 27.516 1 91.31 90 THR A O 1
ATOM 735 N N . ILE A 1 91 ? -16.453 6.562 28.234 1 90.25 91 ILE A N 1
ATOM 736 C CA . ILE A 1 91 ? -17.031 6.898 29.531 1 90.25 91 ILE A CA 1
ATOM 737 C C . ILE A 1 91 ? -17.859 8.172 29.406 1 90.25 91 ILE A C 1
ATOM 739 O O . ILE A 1 91 ? -19.031 8.195 29.828 1 90.25 91 ILE A O 1
ATOM 743 N N . TRP A 1 92 ? -17.312 9.156 28.828 1 89.25 92 TRP A N 1
ATOM 744 C CA . TRP A 1 92 ? -17.953 10.461 28.797 1 89.25 92 TRP A CA 1
ATOM 745 C C . TRP A 1 92 ? -18.875 10.594 27.594 1 89.25 92 TRP A C 1
ATOM 747 O O . TRP A 1 92 ? -19.984 11.133 27.703 1 89.25 92 TRP A O 1
ATOM 757 N N . LEU A 1 93 ? -18.422 10.094 26.469 1 90.38 93 LEU A N 1
ATOM 758 C CA . LEU A 1 93 ? -19.203 10.273 25.25 1 90.38 93 LEU A CA 1
ATOM 759 C C . LEU A 1 93 ? -20.094 9.055 25 1 90.38 93 LEU A C 1
ATOM 761 O O . LEU A 1 93 ? -20.844 9.016 24.016 1 90.38 93 LEU A O 1
ATOM 765 N N . HIS A 1 94 ? -19.938 8.008 25.719 1 88.56 94 HIS A N 1
ATOM 766 C CA . HIS A 1 94 ? -20.797 6.816 25.734 1 88.56 94 HIS A CA 1
ATOM 767 C C . HIS A 1 94 ? -20.734 6.082 24.391 1 88.56 94 HIS A C 1
ATOM 769 O O . HIS A 1 94 ? -21.734 5.555 23.922 1 88.56 94 HIS A O 1
ATOM 775 N N . THR A 1 95 ? -19.609 6.16 23.844 1 86.44 95 THR A N 1
ATOM 776 C CA . THR A 1 95 ? -19.391 5.312 22.672 1 86.44 95 THR A CA 1
ATOM 777 C C . THR A 1 95 ? -19.344 3.842 23.078 1 86.44 95 THR A C 1
ATOM 779 O O . THR A 1 95 ? -18.797 3.502 24.125 1 86.44 95 THR A O 1
ATOM 782 N N . PRO A 1 96 ? -19.969 2.98 22.375 1 88.62 96 PRO A N 1
ATOM 783 C CA . PRO A 1 96 ? -20 1.561 22.734 1 88.62 96 PRO A CA 1
ATOM 784 C C . PRO A 1 96 ? -18.609 0.96 22.875 1 88.62 96 PRO A C 1
ATOM 786 O O . PRO A 1 96 ? -17.703 1.306 22.109 1 88.62 96 PRO A O 1
ATOM 789 N N . HIS A 1 97 ? -18.562 0.089 23.844 1 87 97 HIS A N 1
ATOM 790 C CA . HIS A 1 97 ? -17.328 -0.631 24.078 1 87 97 HIS A CA 1
ATOM 791 C C . HIS A 1 97 ? -17.234 -1.871 23.203 1 87 97 HIS A C 1
ATOM 793 O O . HIS A 1 97 ? -18.125 -2.717 23.219 1 87 97 HIS A O 1
ATOM 799 N N . THR A 1 98 ? -16.266 -1.88 22.344 1 87.69 98 THR A N 1
ATOM 800 C CA . THR A 1 98 ? -16.031 -3.055 21.516 1 87.69 98 THR A CA 1
ATOM 801 C C . THR A 1 98 ? -14.617 -3.59 21.719 1 87.69 98 THR A C 1
ATOM 803 O O . THR A 1 98 ? -13.719 -2.852 22.141 1 87.69 98 THR A O 1
ATOM 806 N N . TRP A 1 99 ? -14.469 -4.855 21.531 1 86.69 99 TRP A N 1
ATOM 807 C CA . TRP A 1 99 ? -13.148 -5.469 21.625 1 86.69 99 TRP A CA 1
ATOM 808 C C . TRP A 1 99 ? -12.18 -4.848 20.625 1 86.69 99 TRP A C 1
ATOM 810 O O . TRP A 1 99 ? -11.016 -4.605 20.953 1 86.69 99 TRP A O 1
ATOM 820 N N . THR A 1 100 ? -12.711 -4.625 19.516 1 84.69 100 THR A N 1
ATOM 821 C CA . THR A 1 100 ? -11.875 -4.035 18.484 1 84.69 100 THR A CA 1
ATOM 822 C C . THR A 1 100 ? -11.438 -2.629 18.891 1 84.69 100 THR A C 1
ATOM 824 O O . THR A 1 100 ? -10.289 -2.238 18.641 1 84.69 100 THR A O 1
ATOM 827 N N . GLY A 1 101 ? -12.352 -1.928 19.469 1 88.69 101 GLY A N 1
ATOM 828 C CA . GLY A 1 101 ? -12.016 -0.593 19.938 1 88.69 101 GLY A CA 1
ATOM 829 C C . GLY A 1 101 ? -10.961 -0.596 21.031 1 88.69 101 GLY A C 1
ATOM 830 O O . GLY A 1 101 ? -10.023 0.205 21 1 88.69 101 GLY A O 1
ATOM 831 N N . LEU A 1 102 ? -11.078 -1.493 21.906 1 90.62 102 LEU A N 1
ATOM 832 C CA . LEU A 1 102 ? -10.117 -1.624 22.984 1 90.62 102 LEU A CA 1
ATOM 833 C C . LEU A 1 102 ? -8.758 -2.07 22.453 1 90.62 102 LEU A C 1
ATOM 835 O O . LEU A 1 102 ? -7.73 -1.481 22.797 1 90.62 102 LEU A O 1
ATOM 839 N N . ALA A 1 103 ? -8.781 -3.055 21.609 1 90 103 ALA A N 1
ATOM 840 C CA . ALA A 1 103 ? -7.535 -3.566 21.062 1 90 103 ALA A CA 1
ATOM 841 C C . ALA A 1 103 ? -6.816 -2.496 20.25 1 90 103 ALA A C 1
ATOM 843 O O . ALA A 1 103 ? -5.594 -2.357 20.328 1 90 103 ALA A O 1
ATOM 844 N N . SER A 1 104 ? -7.59 -1.785 19.547 1 91 104 SER A N 1
ATOM 845 C CA . SER A 1 104 ? -7.008 -0.732 18.719 1 91 104 SER A CA 1
ATOM 846 C C . SER A 1 104 ? -6.414 0.379 19.578 1 91 104 SER A C 1
ATOM 848 O O . SER A 1 104 ? -5.426 1.006 19.188 1 91 104 SER A O 1
ATOM 850 N N . SER A 1 105 ? -7.051 0.622 20.688 1 92.94 105 SER A N 1
ATOM 851 C CA . SER A 1 105 ? -6.531 1.652 21.578 1 92.94 105 SER A CA 1
ATOM 852 C C . SER A 1 105 ? -5.262 1.188 22.281 1 92.94 105 SER A C 1
ATOM 854 O O . SER A 1 105 ? -4.387 1.998 22.594 1 92.94 105 SER A O 1
ATOM 856 N N . LEU A 1 106 ? -5.105 -0.133 22.453 1 93.06 106 LEU A N 1
ATOM 857 C CA . LEU A 1 106 ? -3.932 -0.697 23.109 1 93.06 106 LEU A CA 1
ATOM 858 C C . LEU A 1 106 ? -2.777 -0.845 22.125 1 93.06 106 LEU A C 1
ATOM 860 O O . LEU A 1 106 ? -1.609 -0.803 22.516 1 93.06 106 LEU A O 1
ATOM 864 N N . LEU A 1 107 ? -3.127 -1.045 20.906 1 93.19 107 LEU A N 1
ATOM 865 C CA . LEU A 1 107 ? -2.133 -1.188 19.844 1 93.19 107 LEU A CA 1
ATOM 866 C C . LEU A 1 107 ? -2.4 -0.208 18.703 1 93.19 107 LEU A C 1
ATOM 868 O O . LEU A 1 107 ? -2.615 -0.618 17.562 1 93.19 107 LEU A O 1
ATOM 872 N N . PRO A 1 108 ? -2.256 1.062 19.062 1 93.06 108 PRO A N 1
ATOM 873 C CA . PRO A 1 108 ? -2.691 2.094 18.125 1 93.06 108 PRO A CA 1
ATOM 874 C C . PRO A 1 108 ? -1.841 2.129 16.844 1 93.06 108 PRO A C 1
ATOM 876 O O . PRO A 1 108 ? -2.346 2.459 15.773 1 93.06 108 PRO A O 1
ATOM 879 N N . ILE A 1 109 ? -0.626 1.742 16.922 1 92.56 109 ILE A N 1
ATOM 880 C CA . ILE A 1 109 ? 0.266 1.778 15.773 1 92.56 109 ILE A CA 1
ATOM 881 C C . ILE A 1 109 ? -0.07 0.628 14.828 1 92.56 109 ILE A C 1
ATOM 883 O O . ILE A 1 109 ? -0.237 0.836 13.625 1 92.56 109 ILE A O 1
ATOM 887 N N . LEU A 1 110 ? -0.293 -0.491 15.336 1 90.75 110 LEU A N 1
ATOM 888 C CA . LEU A 1 110 ? -0.505 -1.678 14.516 1 90.75 110 LEU A CA 1
ATOM 889 C C . LEU A 1 110 ? -1.936 -1.727 13.984 1 90.75 110 LEU A C 1
ATOM 891 O O . LEU A 1 110 ? -2.205 -2.365 12.969 1 90.75 110 LEU A O 1
ATOM 895 N N . SER A 1 111 ? -2.791 -1.021 14.664 1 89.94 111 SER A N 1
ATOM 896 C CA . SER A 1 111 ? -4.191 -1.016 14.242 1 89.94 111 SER A CA 1
ATOM 897 C C . SER A 1 111 ? -4.473 0.124 13.273 1 89.94 111 SER A C 1
ATOM 899 O O . SER A 1 111 ? -5.562 0.205 12.703 1 89.94 111 SER A O 1
ATOM 901 N N . LYS A 1 112 ? -3.523 0.953 13.125 1 89.94 112 LYS A N 1
ATOM 902 C CA . LYS A 1 112 ? -3.688 2.113 12.25 1 89.94 112 LYS A CA 1
ATOM 903 C C . LYS A 1 112 ? -4.797 3.029 12.758 1 89.94 112 LYS 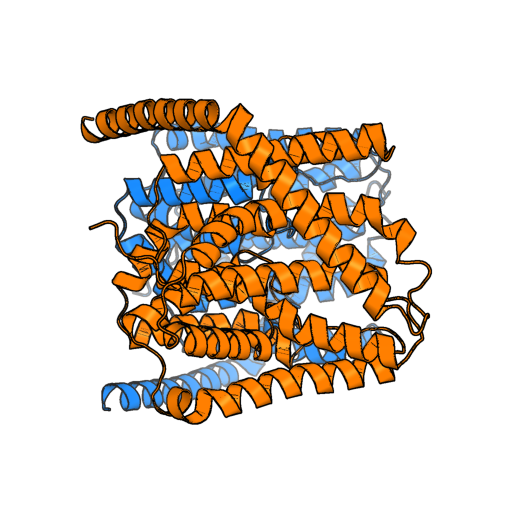A C 1
ATOM 905 O O . LYS A 1 112 ? -5.512 3.648 11.969 1 89.94 112 LYS A O 1
ATOM 910 N N . LYS A 1 113 ? -5.012 2.953 14.102 1 90.31 113 LYS A N 1
ATOM 911 C CA . LYS A 1 113 ? -5.941 3.9 14.703 1 90.31 113 LYS A CA 1
ATOM 912 C C . LYS A 1 113 ? -5.621 5.332 14.281 1 90.31 113 LYS A C 1
ATOM 914 O O . LYS A 1 113 ? -6.52 6.102 13.945 1 90.31 113 LYS A O 1
ATOM 919 N N . TYR A 1 114 ? -4.312 5.605 14.328 1 93.25 114 TYR A N 1
ATOM 920 C CA . TYR A 1 114 ? -3.754 6.832 13.766 1 93.25 114 TYR A CA 1
ATOM 921 C C . TYR A 1 114 ? -2.898 6.527 12.539 1 93.25 114 TYR A C 1
ATOM 923 O O . TYR A 1 114 ? -1.707 6.234 12.664 1 93.25 114 TYR A O 1
ATOM 931 N N . TRP A 1 115 ? -3.5 6.68 11.43 1 93.56 115 TRP A N 1
ATOM 932 C CA . TRP A 1 115 ? -2.848 6.188 10.219 1 93.56 115 TRP A CA 1
ATOM 933 C C . TRP A 1 115 ? -1.514 6.891 10 1 93.56 115 TRP A C 1
ATOM 935 O O . TRP A 1 115 ? -0.535 6.266 9.586 1 93.56 115 TRP A O 1
ATOM 945 N N . PHE A 1 116 ? -1.519 8.219 10.234 1 96 116 PHE A N 1
ATOM 946 C CA . PHE A 1 116 ? -0.293 8.969 9.977 1 96 116 PHE A CA 1
ATOM 947 C C . PHE A 1 116 ? 0.833 8.484 10.883 1 96 116 PHE A C 1
ATOM 949 O O . PHE A 1 116 ? 1.962 8.289 10.43 1 96 116 PHE A O 1
ATOM 956 N N . MET A 1 117 ? 0.528 8.305 12.133 1 95.62 117 MET A N 1
ATOM 957 C CA . MET A 1 117 ? 1.554 7.867 13.078 1 95.62 117 MET A CA 1
ATOM 958 C C . MET A 1 117 ? 2.037 6.461 12.742 1 95.62 117 MET A C 1
ATOM 960 O O . MET A 1 117 ? 3.221 6.152 12.891 1 95.62 117 MET A O 1
ATOM 964 N N . THR A 1 118 ? 1.113 5.633 12.352 1 95.12 118 THR A N 1
ATOM 965 C CA . THR A 1 118 ? 1.504 4.297 11.914 1 95.12 118 THR A CA 1
ATOM 966 C C . THR A 1 118 ? 2.512 4.375 10.773 1 95.12 118 THR A C 1
ATOM 968 O O . THR A 1 118 ? 3.576 3.752 10.836 1 95.12 118 THR A O 1
ATOM 971 N N . CYS A 1 119 ? 2.209 5.191 9.789 1 95.88 119 CYS A N 1
ATOM 972 C CA . CYS A 1 119 ? 3.1 5.344 8.648 1 95.88 119 CYS A CA 1
ATOM 973 C 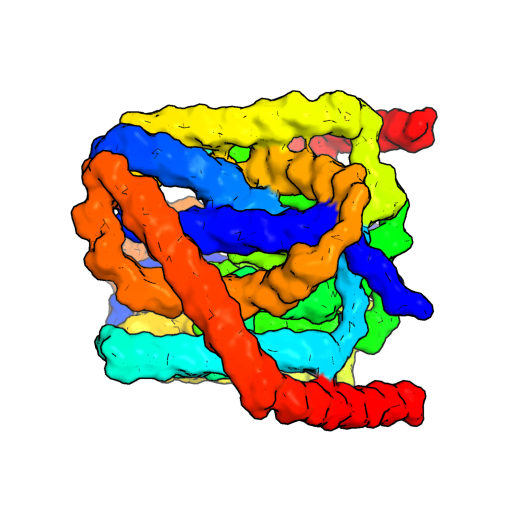C . CYS A 1 119 ? 4.43 5.949 9.07 1 95.88 119 CYS A C 1
ATOM 975 O O . CYS A 1 119 ? 5.488 5.547 8.578 1 95.88 119 CYS A O 1
ATOM 977 N N . TYR A 1 120 ? 4.297 6.887 9.969 1 95.94 120 TYR A N 1
ATOM 978 C CA . TYR A 1 120 ? 5.512 7.566 10.406 1 95.94 120 TYR A CA 1
ATOM 979 C C . TYR A 1 120 ? 6.422 6.613 11.172 1 95.94 120 TYR A C 1
ATOM 981 O O . TYR A 1 120 ? 7.641 6.633 10.992 1 95.94 120 TYR A O 1
ATOM 989 N N . VAL A 1 121 ? 5.855 5.789 12.031 1 95.88 121 VAL A N 1
ATOM 990 C CA . VAL A 1 121 ? 6.625 4.816 12.797 1 95.88 121 VAL A CA 1
ATOM 991 C C . VAL A 1 121 ? 7.285 3.814 11.852 1 95.88 121 VAL A C 1
ATOM 993 O O . VAL A 1 121 ? 8.469 3.492 12.008 1 95.88 121 VAL A O 1
ATOM 996 N N . VAL A 1 122 ? 6.531 3.359 10.891 1 95.38 122 VAL A N 1
ATOM 997 C CA . VAL A 1 122 ? 7.078 2.438 9.898 1 95.38 122 VAL A CA 1
ATOM 998 C C . VAL A 1 122 ? 8.227 3.113 9.148 1 95.38 122 VAL A C 1
ATOM 1000 O O . VAL A 1 122 ? 9.297 2.529 8.984 1 95.38 122 VAL A O 1
ATOM 1003 N N . LEU A 1 123 ? 7.957 4.293 8.75 1 96.38 123 LEU A N 1
ATOM 1004 C CA . LEU A 1 123 ? 8.984 5.062 8.055 1 96.38 123 LEU A CA 1
ATOM 1005 C C . LEU A 1 123 ? 10.227 5.223 8.93 1 96.38 123 LEU A C 1
ATOM 1007 O O . LEU A 1 123 ? 11.352 5.059 8.461 1 96.38 123 LEU A O 1
ATOM 1011 N N . TYR A 1 124 ? 9.977 5.531 10.195 1 96.12 124 TYR A N 1
ATOM 1012 C CA . TYR A 1 124 ? 11.062 5.715 11.148 1 96.12 124 TYR A CA 1
ATOM 1013 C C . TYR A 1 124 ? 11.922 4.461 11.25 1 96.12 124 TYR A C 1
ATOM 1015 O O . TYR A 1 124 ? 13.148 4.539 11.227 1 96.12 124 TYR A O 1
ATOM 1023 N N . CYS A 1 125 ? 11.336 3.336 11.242 1 95.19 125 CYS A N 1
ATOM 1024 C CA . CYS A 1 125 ? 12.023 2.057 11.375 1 95.19 125 CYS A CA 1
ATOM 1025 C C . CYS A 1 125 ? 12.766 1.703 10.086 1 95.19 125 CYS A C 1
ATOM 1027 O O . CYS A 1 125 ? 13.82 1.075 10.125 1 95.19 125 CYS A O 1
ATOM 1029 N N . PHE A 1 126 ? 12.258 2.117 8.961 1 96.19 126 PHE A N 1
ATOM 1030 C CA . PHE A 1 126 ? 12.844 1.75 7.676 1 96.19 126 PHE A CA 1
ATOM 1031 C C . PHE A 1 126 ? 13.797 2.83 7.188 1 96.19 126 PHE A C 1
ATOM 1033 O O . PHE A 1 126 ? 14.5 2.641 6.191 1 96.19 126 PHE A O 1
ATOM 1040 N N . SER A 1 127 ? 13.867 3.951 7.852 1 95.88 127 SER A N 1
ATOM 1041 C CA . SER A 1 127 ? 14.641 5.109 7.414 1 95.88 127 SER A CA 1
ATOM 1042 C C . SER A 1 127 ? 16.109 4.762 7.238 1 95.88 127 SER A C 1
ATOM 1044 O O . SER A 1 127 ? 16.766 5.234 6.305 1 95.88 127 SER A O 1
ATOM 1046 N N . PRO A 1 128 ? 16.734 3.877 8.141 1 94.44 128 PRO A N 1
ATOM 1047 C CA . PRO A 1 128 ? 18.141 3.537 7.918 1 94.44 128 PRO A CA 1
ATOM 1048 C C . PRO A 1 128 ? 18.375 2.852 6.574 1 94.44 128 PRO A C 1
ATOM 1050 O O . PRO A 1 128 ? 19.391 3.1 5.918 1 94.44 128 PRO A O 1
ATOM 1053 N N . TYR A 1 129 ? 17.5 2.043 6.152 1 94.56 129 TYR A N 1
ATOM 1054 C CA . TYR A 1 129 ? 17.625 1.333 4.883 1 94.56 129 TYR A CA 1
ATOM 1055 C C . TYR A 1 129 ? 17.375 2.271 3.707 1 94.56 129 TYR A C 1
ATOM 1057 O O . TYR A 1 129 ? 18.078 2.197 2.689 1 94.56 129 TYR A O 1
ATOM 1065 N N . LEU A 1 130 ? 16.391 3.145 3.834 1 95.25 130 LEU A N 1
ATOM 1066 C CA . LEU A 1 130 ? 16.094 4.117 2.787 1 95.25 130 LEU A CA 1
ATOM 1067 C C . LEU A 1 130 ? 17.266 5.086 2.604 1 95.25 130 LEU A C 1
ATOM 1069 O O . LEU A 1 130 ? 17.625 5.406 1.473 1 95.25 130 LEU A O 1
ATOM 1073 N N . ASN A 1 131 ? 17.781 5.523 3.76 1 94.81 131 ASN A N 1
ATOM 1074 C CA . ASN A 1 131 ? 18.922 6.43 3.713 1 94.81 131 ASN A CA 1
ATOM 1075 C C . ASN A 1 131 ? 20.125 5.781 3.031 1 94.81 131 ASN A C 1
ATOM 1077 O O . ASN A 1 131 ? 20.812 6.422 2.234 1 94.81 131 ASN A O 1
ATOM 1081 N N . ARG A 1 132 ? 20.312 4.551 3.32 1 92.81 132 ARG A N 1
ATOM 1082 C CA . ARG A 1 132 ? 21.406 3.82 2.695 1 92.81 132 ARG A CA 1
ATOM 1083 C C . ARG A 1 132 ? 21.188 3.674 1.194 1 92.81 132 ARG A C 1
ATOM 1085 O O . ARG A 1 132 ? 22.125 3.793 0.407 1 92.81 132 ARG A O 1
ATOM 1092 N N . LEU A 1 133 ? 20.016 3.402 0.769 1 92.62 133 LEU A N 1
ATOM 1093 C CA . LEU A 1 133 ? 19.688 3.254 -0.644 1 92.62 133 LEU A CA 1
ATOM 1094 C C . LEU A 1 133 ? 20.016 4.531 -1.414 1 92.62 133 LEU A C 1
ATOM 1096 O O . LEU A 1 133 ? 20.703 4.488 -2.428 1 92.62 133 LEU A O 1
ATOM 1100 N N . VAL A 1 134 ? 19.516 5.613 -0.92 1 91.94 134 VAL A N 1
ATOM 1101 C CA . VAL A 1 134 ? 19.609 6.855 -1.675 1 91.94 134 VAL A CA 1
ATOM 1102 C C . VAL A 1 134 ? 21.047 7.371 -1.635 1 91.94 134 VAL A C 1
ATOM 1104 O O . VAL A 1 134 ? 21.516 8.023 -2.572 1 91.94 134 VAL A O 1
ATOM 1107 N N . HIS A 1 135 ? 21.781 7.062 -0.558 1 91.31 135 HIS A N 1
ATOM 1108 C CA . HIS A 1 135 ? 23.172 7.465 -0.456 1 91.31 135 HIS A CA 1
ATOM 1109 C C . HIS A 1 135 ? 24.031 6.762 -1.509 1 91.31 135 HIS A C 1
ATOM 1111 O O . HIS A 1 135 ? 25.062 7.281 -1.922 1 91.31 135 HIS A O 1
ATOM 1117 N N . ASN A 1 136 ? 23.547 5.66 -1.948 1 91.69 136 ASN A N 1
ATOM 1118 C CA . ASN A 1 136 ? 24.328 4.875 -2.9 1 91.69 136 ASN A CA 1
ATOM 1119 C C . ASN A 1 136 ? 23.812 5.059 -4.328 1 91.69 136 ASN A C 1
ATOM 1121 O O . ASN A 1 136 ? 24.219 4.32 -5.23 1 91.69 136 ASN A O 1
ATOM 1125 N N . LEU A 1 137 ? 22.984 5.957 -4.531 1 94.25 137 LEU A N 1
ATOM 1126 C CA . LEU A 1 137 ? 22.453 6.227 -5.867 1 94.25 137 LEU A CA 1
ATOM 1127 C C . LEU A 1 137 ? 23.078 7.484 -6.453 1 94.25 137 LEU A C 1
ATOM 1129 O O . LEU A 1 137 ? 23.328 8.461 -5.73 1 94.25 137 LEU A O 1
ATOM 1133 N N . SER A 1 138 ? 23.375 7.426 -7.746 1 95.88 138 SER A N 1
ATOM 1134 C CA . SER A 1 138 ? 23.719 8.664 -8.438 1 95.88 138 SER A CA 1
ATOM 1135 C C . SER A 1 138 ? 22.516 9.602 -8.5 1 95.88 138 SER A C 1
ATOM 1137 O O . SER A 1 138 ? 21.375 9.18 -8.289 1 95.88 138 SER A O 1
ATOM 1139 N N . GLN A 1 139 ? 22.734 10.867 -8.719 1 96.25 139 GLN A N 1
ATOM 1140 C CA . GLN A 1 139 ? 21.656 11.836 -8.82 1 96.25 139 GLN A CA 1
ATOM 1141 C C . GLN A 1 139 ? 20.641 11.43 -9.898 1 96.25 139 GLN A C 1
ATOM 1143 O O . GLN A 1 139 ? 19.438 11.539 -9.703 1 96.25 139 GLN A O 1
ATOM 1148 N N . LYS A 1 140 ? 21.203 11 -10.984 1 96.12 140 LYS A N 1
ATOM 1149 C CA . LYS A 1 140 ? 20.359 10.602 -12.102 1 96.12 140 LYS A CA 1
ATOM 1150 C C . LYS A 1 140 ? 19.469 9.422 -11.719 1 96.12 140 LYS A C 1
ATOM 1152 O O . LYS A 1 140 ? 18.266 9.438 -11.969 1 96.12 140 LYS A O 1
ATOM 1157 N N . SER A 1 141 ? 20.062 8.391 -11.094 1 95.38 141 SER A N 1
ATOM 1158 C CA . SER A 1 141 ? 19.312 7.211 -10.672 1 95.38 141 SER A CA 1
ATOM 1159 C C . SER A 1 141 ? 18.266 7.562 -9.617 1 95.38 141 SER A C 1
ATOM 1161 O O . SER A 1 141 ? 17.172 6.992 -9.602 1 95.38 141 SER A O 1
ATOM 1163 N N . TYR A 1 142 ? 18.672 8.484 -8.75 1 96.69 142 TYR A N 1
ATOM 1164 C CA . TYR A 1 142 ? 17.75 8.945 -7.715 1 96.69 142 TYR A CA 1
ATOM 1165 C C . TYR A 1 142 ? 16.547 9.656 -8.32 1 96.69 142 TYR A C 1
ATOM 1167 O O . TYR A 1 142 ? 15.406 9.383 -7.945 1 96.69 142 TYR A O 1
ATOM 1175 N N . LYS A 1 143 ? 16.797 10.523 -9.266 1 96.44 143 LYS A N 1
ATOM 1176 C CA . LYS A 1 143 ? 15.734 11.227 -9.969 1 96.44 143 LYS A CA 1
ATOM 1177 C C . LYS A 1 143 ? 14.812 10.258 -10.688 1 96.44 143 LYS A C 1
ATOM 1179 O O . LYS A 1 143 ? 13.586 10.406 -10.641 1 96.44 143 LYS A O 1
ATOM 1184 N N . GLN A 1 144 ? 15.367 9.266 -11.305 1 96.12 144 GLN A N 1
ATOM 1185 C CA . GLN A 1 144 ? 14.586 8.258 -12.008 1 96.12 144 GLN A CA 1
ATOM 1186 C C . GLN A 1 144 ? 13.695 7.477 -11.047 1 96.12 144 GLN A C 1
ATOM 1188 O O . GLN A 1 144 ? 12.562 7.137 -11.375 1 96.12 144 GLN A O 1
ATOM 1193 N N . LEU A 1 145 ? 14.25 7.152 -9.938 1 96.56 145 LEU A N 1
ATOM 1194 C CA . LEU A 1 145 ? 13.477 6.457 -8.914 1 96.56 145 LEU A CA 1
ATOM 1195 C C . LEU A 1 145 ? 12.25 7.27 -8.523 1 96.56 145 LEU A C 1
ATOM 1197 O O . LEU A 1 145 ? 11.141 6.734 -8.469 1 96.56 145 LEU A O 1
ATOM 1201 N N . LEU A 1 146 ? 12.453 8.562 -8.266 1 97.38 146 LEU A N 1
ATOM 1202 C CA . LEU A 1 146 ? 11.359 9.438 -7.848 1 97.38 146 LEU A CA 1
ATOM 1203 C C . LEU A 1 146 ? 10.328 9.578 -8.961 1 97.38 146 LEU A C 1
ATOM 1205 O O . LEU A 1 146 ? 9.117 9.586 -8.703 1 97.38 146 LEU A O 1
ATOM 1209 N N . LEU A 1 147 ? 10.797 9.672 -10.172 1 96.12 147 LEU A N 1
ATOM 1210 C CA . LEU A 1 147 ? 9.898 9.812 -11.312 1 96.12 147 LEU A CA 1
ATOM 1211 C C . LEU A 1 147 ? 9.078 8.547 -11.516 1 96.12 147 LEU A C 1
ATOM 1213 O O . LEU A 1 147 ? 7.887 8.617 -11.82 1 96.12 147 LEU A O 1
ATOM 1217 N N . LEU A 1 148 ? 9.781 7.41 -11.383 1 95.31 148 LEU A N 1
ATOM 1218 C CA . LEU A 1 148 ? 9.086 6.133 -11.492 1 95.31 148 LEU A CA 1
ATOM 1219 C C . LEU A 1 148 ? 8.023 5.992 -10.414 1 95.31 148 LEU A C 1
ATOM 1221 O O . LEU A 1 148 ? 6.895 5.57 -10.695 1 95.31 148 LEU A O 1
ATOM 1225 N N . TRP A 1 149 ? 8.391 6.34 -9.219 1 96.44 149 TRP A N 1
ATOM 1226 C CA . TRP A 1 149 ? 7.469 6.316 -8.078 1 96.44 149 TRP A CA 1
ATOM 1227 C C . TRP A 1 149 ? 6.281 7.238 -8.328 1 96.44 149 TRP A C 1
ATOM 1229 O O . TRP A 1 149 ? 5.133 6.852 -8.102 1 96.44 149 TRP A O 1
ATOM 1239 N N . GLY A 1 150 ? 6.609 8.453 -8.82 1 95.31 150 GLY A N 1
ATOM 1240 C CA . GLY A 1 150 ? 5.574 9.43 -9.125 1 95.31 150 GLY A CA 1
ATOM 1241 C C . GLY A 1 150 ? 4.645 8.984 -10.242 1 95.31 150 GLY A C 1
ATOM 1242 O O . GLY A 1 150 ? 3.443 9.258 -10.203 1 95.31 150 GLY A O 1
ATOM 1243 N N . PHE A 1 151 ? 5.16 8.258 -11.148 1 94.44 151 PHE A N 1
ATOM 1244 C CA . PHE A 1 151 ? 4.367 7.801 -12.281 1 94.44 151 PHE A CA 1
ATOM 1245 C C . PHE A 1 151 ? 3.305 6.809 -11.836 1 94.44 151 PHE A C 1
ATOM 1247 O O . PHE A 1 151 ? 2.125 6.961 -12.164 1 94.44 151 PHE A O 1
ATOM 1254 N N . PHE A 1 152 ? 3.668 5.855 -11.047 1 93.62 152 PHE A N 1
ATOM 1255 C CA . PHE A 1 152 ? 2.752 4.777 -10.688 1 93.62 152 PHE A CA 1
ATOM 1256 C C . PHE A 1 152 ? 1.792 5.23 -9.594 1 93.62 152 PHE A C 1
ATOM 1258 O O . PHE A 1 152 ? 0.621 4.844 -9.586 1 93.62 152 PHE A O 1
ATOM 1265 N N . PHE A 1 153 ? 2.252 6.094 -8.68 1 94.25 153 PHE A N 1
ATOM 1266 C CA . PHE A 1 153 ? 1.479 6.238 -7.449 1 94.25 153 PHE A CA 1
ATOM 1267 C C . PHE A 1 153 ? 0.937 7.656 -7.316 1 94.25 153 PHE A C 1
ATOM 1269 O O . PHE A 1 153 ? 0.162 7.945 -6.402 1 94.25 153 PHE A O 1
ATOM 1276 N N . VAL A 1 154 ? 1.348 8.57 -8.18 1 94.06 154 VAL A N 1
ATOM 1277 C CA . VAL A 1 154 ? 0.864 9.945 -8.102 1 94.06 154 VAL A CA 1
ATOM 1278 C C . VAL A 1 154 ? 0.183 10.328 -9.422 1 94.06 154 VAL A C 1
ATOM 1280 O O . VAL A 1 154 ? -0.982 10.727 -9.43 1 94.06 154 VAL A O 1
ATOM 1283 N N . PHE A 1 155 ? 0.864 10.086 -10.492 1 90.62 155 PHE A N 1
ATOM 1284 C CA . PHE A 1 155 ? 0.359 10.484 -11.797 1 90.62 155 PHE A CA 1
ATOM 1285 C C . PHE A 1 155 ? -0.869 9.664 -12.18 1 90.62 155 PHE A C 1
ATOM 1287 O O . PHE A 1 155 ? -1.881 10.219 -12.609 1 90.62 155 PHE A O 1
ATOM 1294 N N . ALA A 1 156 ? -0.781 8.375 -11.992 1 85 156 ALA A N 1
ATOM 1295 C CA . ALA A 1 156 ? -1.868 7.484 -12.383 1 85 156 ALA A CA 1
ATOM 1296 C C . ALA A 1 156 ? -3.146 7.805 -11.609 1 85 156 ALA A C 1
ATOM 1298 O O . ALA A 1 156 ? -4.207 7.996 -12.211 1 85 156 ALA A O 1
ATOM 1299 N N . PRO A 1 157 ? -3.057 7.945 -10.375 1 85.31 157 PRO A N 1
ATOM 1300 C CA . PRO A 1 157 ? -4.285 8.273 -9.641 1 85.31 157 PRO A CA 1
ATOM 1301 C C . PRO A 1 157 ? -4.824 9.656 -9.992 1 85.31 157 PRO A C 1
ATOM 1303 O O . PRO A 1 157 ? -6.035 9.883 -9.93 1 85.31 157 PRO A O 1
ATOM 1306 N N . THR A 1 158 ? -3.988 10.586 -10.328 1 83.81 158 THR A N 1
ATOM 1307 C CA . THR A 1 158 ? -4.398 11.961 -10.594 1 83.81 158 THR A CA 1
ATOM 1308 C C . THR A 1 158 ? -5.117 12.062 -11.938 1 83.81 158 THR A C 1
ATOM 1310 O O . THR A 1 158 ? -6.199 12.641 -12.031 1 83.81 158 THR A O 1
ATOM 1313 N N . ILE A 1 159 ? -4.605 11.422 -12.914 1 80.56 159 ILE A N 1
ATOM 1314 C CA . ILE A 1 159 ? -5.086 11.648 -14.273 1 80.56 159 ILE A CA 1
ATOM 1315 C C . ILE A 1 159 ? -6.098 10.578 -14.656 1 80.56 159 ILE A C 1
ATOM 1317 O O . ILE A 1 159 ? -7.133 10.875 -15.258 1 80.56 159 ILE A O 1
ATOM 1321 N N . LEU A 1 160 ? -5.789 9.383 -14.172 1 75.75 160 LEU A N 1
ATOM 1322 C CA . LEU A 1 160 ? -6.594 8.266 -14.648 1 75.75 160 LEU A CA 1
ATOM 1323 C C . LEU A 1 160 ? -7.621 7.852 -13.602 1 75.75 160 LEU A C 1
ATOM 1325 O O . LEU A 1 160 ? -8.516 7.051 -13.891 1 75.75 160 LEU A O 1
ATOM 1329 N N . PHE A 1 161 ? -7.477 8.32 -12.375 1 74.5 161 PHE A N 1
ATOM 1330 C CA . PHE A 1 161 ? -8.367 8.047 -11.258 1 74.5 161 PHE A CA 1
ATOM 1331 C C . PHE A 1 161 ? -8.312 6.578 -10.859 1 74.5 161 PHE A C 1
ATOM 1333 O O . PHE A 1 161 ? -9.273 6.031 -10.328 1 74.5 161 PHE A O 1
ATOM 1340 N N . PHE A 1 162 ? -7.18 5.938 -11.383 1 80.19 162 PHE A N 1
ATOM 1341 C CA . PHE A 1 162 ? -6.887 4.578 -10.945 1 80.19 162 PHE A CA 1
ATOM 1342 C C . PHE A 1 162 ? -5.797 4.574 -9.883 1 80.19 162 PHE A C 1
ATOM 1344 O O . PHE A 1 162 ? -4.793 5.277 -10.016 1 80.19 162 PHE A O 1
ATOM 1351 N N . GLU A 1 163 ? -6.113 3.863 -8.742 1 81.19 163 GLU A N 1
ATOM 1352 C CA . GLU A 1 163 ? -5.129 3.799 -7.664 1 81.19 163 GLU A CA 1
ATOM 1353 C C . GLU A 1 163 ? -4.645 2.367 -7.441 1 81.19 163 GLU A C 1
ATOM 1355 O O . GLU A 1 163 ? -5.445 1.477 -7.145 1 81.19 163 GLU A O 1
ATOM 1360 N N . ILE A 1 164 ? -3.406 2.256 -7.566 1 82.75 164 ILE A N 1
ATOM 1361 C CA . ILE A 1 164 ? -2.797 0.952 -7.328 1 82.75 164 ILE A CA 1
ATOM 1362 C C . ILE A 1 164 ? -2.924 0.584 -5.852 1 82.75 164 ILE A C 1
ATOM 1364 O O . ILE A 1 164 ? -3.242 -0.56 -5.516 1 82.75 164 ILE A O 1
ATOM 1368 N N . GLN A 1 165 ? -2.746 1.482 -4.887 1 84.69 165 GLN A N 1
ATOM 1369 C CA . GLN A 1 165 ? -2.764 1.218 -3.453 1 84.69 165 GLN A CA 1
ATOM 1370 C C . GLN A 1 165 ? -4.164 1.408 -2.875 1 84.69 165 GLN A C 1
ATOM 1372 O O . GLN A 1 165 ? -4.477 0.886 -1.803 1 84.69 165 GLN A O 1
ATOM 1377 N N . ASN A 1 166 ? -4.996 2.092 -3.465 1 81.88 166 ASN A N 1
ATOM 1378 C CA . ASN A 1 166 ? -6.371 2.381 -3.064 1 81.88 166 ASN A CA 1
ATOM 1379 C C . ASN A 1 166 ? -6.43 2.99 -1.667 1 81.88 166 ASN A C 1
ATOM 1381 O O . ASN A 1 166 ? -7.215 2.549 -0.826 1 81.88 166 ASN A O 1
ATOM 1385 N N . ASP A 1 167 ? -5.469 3.852 -1.328 1 86.94 167 ASP A N 1
ATOM 1386 C CA . ASP A 1 167 ? -5.469 4.48 -0.011 1 86.94 167 ASP A CA 1
ATOM 1387 C C . ASP A 1 167 ? -5.488 6 -0.128 1 86.94 167 ASP A C 1
ATOM 1389 O O . ASP A 1 167 ? -5.234 6.707 0.849 1 86.94 167 ASP A O 1
ATOM 1393 N N . THR A 1 168 ? -5.719 6.582 -1.303 1 88.31 168 THR A N 1
ATOM 1394 C CA . THR A 1 168 ? -5.832 8.008 -1.563 1 88.31 168 THR A CA 1
ATOM 1395 C C . THR A 1 168 ? -4.566 8.742 -1.12 1 88.31 168 THR A C 1
ATOM 1397 O O . THR A 1 168 ? -4.617 9.922 -0.773 1 88.31 168 THR A O 1
ATOM 1400 N N . GLY A 1 169 ? -3.541 7.996 -0.987 1 91.31 169 GLY A N 1
ATOM 1401 C CA . GLY A 1 169 ? -2.26 8.594 -0.636 1 91.31 169 GLY A CA 1
ATOM 1402 C C . GLY A 1 169 ? -1.986 8.578 0.856 1 91.31 169 GLY A C 1
ATOM 1403 O O . GLY A 1 169 ? -0.963 9.094 1.309 1 91.31 169 GLY A O 1
ATOM 1404 N N . LYS A 1 170 ? -2.873 8.047 1.558 1 92.5 170 LYS A N 1
ATOM 1405 C CA . LYS A 1 170 ? -2.717 7.973 3.008 1 92.5 170 LYS A CA 1
ATOM 1406 C C . LYS A 1 170 ? -2.119 6.633 3.43 1 92.5 170 LYS A C 1
ATOM 1408 O O . LYS A 1 170 ? -2.67 5.945 4.293 1 92.5 170 LYS A O 1
ATOM 1413 N N . GLY A 1 171 ? -1.003 6.391 2.824 1 93.62 171 GLY A N 1
ATOM 1414 C CA . GLY A 1 171 ? -0.336 5.125 3.07 1 93.62 171 GLY A CA 1
ATOM 1415 C C . GLY A 1 171 ? 1.177 5.234 3.062 1 93.62 171 GLY A C 1
ATOM 1416 O O . GLY A 1 171 ? 1.725 6.32 2.877 1 93.62 171 GLY A O 1
ATOM 1417 N N . ILE A 1 172 ? 1.76 4.129 3.273 1 94.38 172 ILE A N 1
ATOM 1418 C CA . ILE A 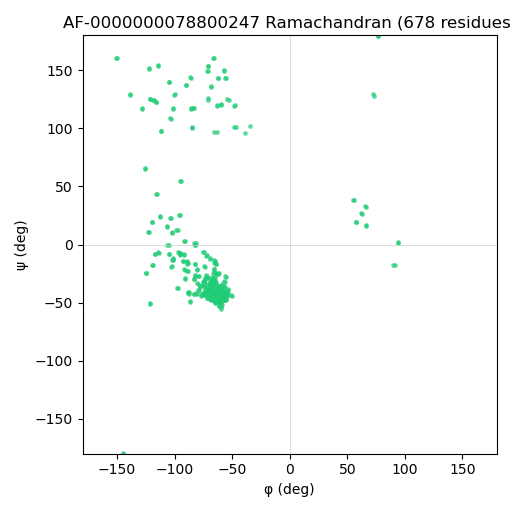1 172 ? 3.205 4.055 3.461 1 94.38 172 ILE A CA 1
ATOM 1419 C C . ILE A 1 172 ? 3.914 4.461 2.172 1 94.38 172 ILE A C 1
ATOM 1421 O O . ILE A 1 172 ? 4.965 5.105 2.211 1 94.38 172 ILE A O 1
ATOM 1425 N N . ILE A 1 173 ? 3.332 4.16 1.043 1 94.69 173 ILE A N 1
ATOM 1426 C CA . ILE A 1 173 ? 3.973 4.402 -0.245 1 94.69 173 ILE A CA 1
ATOM 1427 C C . ILE A 1 173 ? 4.109 5.906 -0.476 1 94.69 173 ILE A C 1
ATOM 1429 O O . ILE A 1 173 ? 5.191 6.391 -0.823 1 94.69 173 ILE A O 1
ATOM 1433 N N . ASN A 1 174 ? 3.068 6.578 -0.218 1 95.75 174 ASN A N 1
ATOM 1434 C CA . ASN A 1 174 ? 3.078 8.023 -0.414 1 95.75 174 ASN A CA 1
ATOM 1435 C C . ASN A 1 174 ? 3.963 8.719 0.615 1 95.75 174 ASN A C 1
ATOM 1437 O O . ASN A 1 174 ? 4.68 9.664 0.283 1 95.75 174 ASN A O 1
ATOM 1441 N N . VAL A 1 175 ? 3.896 8.281 1.796 1 97 175 VAL A N 1
ATOM 1442 C CA . VAL A 1 175 ? 4.699 8.859 2.869 1 97 175 VAL A CA 1
ATOM 1443 C C . VAL A 1 175 ? 6.184 8.648 2.578 1 97 175 VAL A C 1
ATOM 1445 O O . VAL A 1 175 ? 6.996 9.555 2.754 1 97 175 VAL A O 1
ATOM 1448 N N . THR A 1 176 ? 6.496 7.484 2.09 1 97.38 176 THR A N 1
ATOM 1449 C CA . THR A 1 176 ? 7.883 7.188 1.752 1 97.38 176 THR A CA 1
ATOM 1450 C C . THR A 1 176 ? 8.344 8.039 0.575 1 97.38 176 THR A C 1
ATOM 1452 O O . THR A 1 176 ? 9.477 8.531 0.562 1 97.38 176 THR A O 1
ATOM 1455 N N . LEU A 1 177 ? 7.484 8.227 -0.369 1 97.44 177 LEU A N 1
ATOM 1456 C CA . LEU A 1 177 ? 7.812 9.086 -1.502 1 97.44 177 LEU A CA 1
ATOM 1457 C C . LEU A 1 177 ? 8.125 10.5 -1.037 1 97.44 177 LEU A C 1
ATOM 1459 O O . LEU A 1 177 ? 9.141 11.078 -1.434 1 97.44 177 LEU A O 1
ATOM 1463 N N . ALA A 1 178 ? 7.312 11.039 -0.213 1 98.25 178 ALA A N 1
ATOM 1464 C CA . ALA A 1 178 ? 7.52 12.391 0.311 1 98.25 178 ALA A CA 1
ATOM 1465 C C . ALA A 1 178 ? 8.836 12.484 1.077 1 98.25 178 ALA A C 1
ATOM 1467 O O . ALA A 1 178 ? 9.547 13.492 0.98 1 98.25 178 ALA A O 1
ATOM 1468 N N . TYR A 1 179 ? 9.141 11.453 1.847 1 98.38 179 TYR A N 1
ATOM 1469 C CA . TYR A 1 179 ? 10.391 11.406 2.598 1 98.38 179 TYR A CA 1
ATOM 1470 C C . TYR A 1 179 ? 11.594 11.469 1.663 1 98.38 179 TYR A C 1
ATOM 1472 O O . TYR A 1 179 ? 12.523 12.234 1.899 1 98.38 179 TYR A O 1
ATOM 1480 N N . LEU A 1 180 ? 11.5 10.688 0.601 1 98.31 180 LEU A N 1
ATOM 1481 C CA . LEU A 1 180 ? 12.602 10.625 -0.355 1 98.31 180 LEU A CA 1
ATOM 1482 C C . LEU A 1 180 ? 12.727 11.938 -1.121 1 98.31 180 LEU A C 1
ATOM 1484 O O . LEU A 1 180 ? 13.836 12.367 -1.444 1 98.31 180 LEU A O 1
ATOM 1488 N N . ILE A 1 181 ? 11.609 12.547 -1.417 1 98.12 181 ILE A N 1
ATOM 1489 C CA . ILE A 1 181 ? 11.641 13.852 -2.076 1 98.12 181 ILE A CA 1
ATOM 1490 C C . ILE A 1 181 ? 12.328 14.867 -1.17 1 98.12 181 ILE A C 1
ATOM 1492 O O . ILE A 1 181 ? 13.156 15.648 -1.628 1 98.12 181 ILE A O 1
ATOM 1496 N N . GLY A 1 182 ? 11.945 14.836 0.126 1 98.06 182 GLY A N 1
ATOM 1497 C CA . GLY A 1 182 ? 12.602 15.727 1.071 1 98.06 182 GLY A CA 1
ATOM 1498 C C . GLY A 1 182 ? 14.109 15.562 1.101 1 98.06 182 GLY A C 1
ATOM 1499 O O . GLY A 1 182 ? 14.844 16.547 1.095 1 98.06 182 GLY A O 1
ATOM 1500 N N . GLN A 1 183 ? 14.523 14.336 1.074 1 97.44 183 GLN A N 1
ATOM 1501 C CA . GLN A 1 183 ? 15.961 14.07 1.078 1 97.44 183 GLN A CA 1
ATOM 1502 C C . GLN A 1 183 ? 16.609 14.539 -0.217 1 97.44 183 GLN A C 1
ATOM 1504 O O . GLN A 1 183 ? 17.734 15.07 -0.2 1 97.44 183 GLN A O 1
ATOM 1509 N N . TYR A 1 184 ? 15.93 14.312 -1.278 1 97.62 184 TYR A N 1
ATOM 1510 C CA . TYR A 1 184 ? 16.438 14.758 -2.57 1 97.62 184 TYR A CA 1
ATOM 1511 C C . TYR A 1 184 ? 16.609 16.266 -2.6 1 97.62 184 TYR A C 1
ATOM 1513 O O . TYR A 1 184 ? 17.625 16.766 -3.096 1 97.62 184 TYR A O 1
ATOM 1521 N N . LEU A 1 185 ? 15.672 16.984 -2.078 1 96.94 185 LEU A N 1
ATOM 1522 C CA . LEU A 1 185 ? 15.711 18.453 -2.051 1 96.94 185 LEU A CA 1
ATOM 1523 C C . LEU A 1 185 ? 16.875 18.953 -1.196 1 96.94 185 LEU A C 1
ATOM 1525 O O . LEU A 1 185 ? 17.469 19.984 -1.497 1 96.94 185 LEU A O 1
ATOM 1529 N N . LYS A 1 186 ? 17.156 18.234 -0.164 1 95.44 186 LYS A N 1
ATOM 1530 C CA . LYS A 1 186 ? 18.281 18.609 0.693 1 95.44 186 LYS A CA 1
ATOM 1531 C C . LYS A 1 186 ? 19.609 18.422 -0.03 1 95.44 186 LYS A C 1
ATOM 1533 O O . LYS A 1 186 ? 20.484 19.297 0.022 1 95.44 186 LYS A O 1
ATOM 1538 N N . THR A 1 187 ? 19.766 17.328 -0.729 1 95.56 187 THR A N 1
ATOM 1539 C CA . THR A 1 187 ? 21.031 16.922 -1.326 1 95.56 187 THR A CA 1
ATOM 1540 C C . THR A 1 187 ? 21.266 17.672 -2.637 1 95.56 187 THR A C 1
ATOM 1542 O O . THR A 1 187 ? 22.375 18.141 -2.893 1 95.56 187 THR A O 1
ATOM 1545 N N . TYR A 1 188 ? 20.25 17.828 -3.48 1 95.69 188 TYR A N 1
ATOM 1546 C CA . TYR A 1 188 ? 20.469 18.328 -4.832 1 95.69 188 TYR A CA 1
ATOM 1547 C C . TYR A 1 188 ? 19.719 19.625 -5.062 1 95.69 188 TYR A C 1
ATOM 1549 O O . TYR A 1 188 ? 19.984 20.344 -6.031 1 95.69 188 TYR A O 1
ATOM 1557 N N . GLY A 1 189 ? 18.766 19.922 -4.242 1 94.56 189 GLY A N 1
ATOM 1558 C CA . GLY A 1 189 ? 18 21.156 -4.383 1 94.56 189 GLY A CA 1
ATOM 1559 C C . GLY A 1 189 ? 16.969 21.094 -5.492 1 94.56 189 GLY A C 1
ATOM 1560 O O . GLY A 1 189 ? 16.797 20.047 -6.121 1 94.56 189 GLY A O 1
ATOM 1561 N N . LEU A 1 190 ? 16.234 22.219 -5.641 1 94.62 190 LEU A N 1
ATOM 1562 C CA . LEU A 1 190 ? 15.25 22.375 -6.699 1 94.62 190 LEU A CA 1
ATOM 1563 C C . LEU A 1 190 ? 15.898 22.875 -7.984 1 94.62 190 LEU A C 1
ATOM 1565 O O . LEU A 1 190 ? 16.844 23.672 -7.938 1 94.62 190 LEU A O 1
ATOM 1569 N N . PRO A 1 191 ? 15.375 22.359 -9.094 1 93.31 191 PRO A N 1
ATOM 1570 C CA . PRO A 1 191 ? 15.875 22.922 -10.352 1 93.31 191 PRO A CA 1
ATOM 1571 C C . PRO A 1 191 ? 15.672 24.438 -10.438 1 93.31 191 PRO A C 1
ATOM 1573 O O . PRO A 1 191 ? 14.672 24.969 -9.938 1 93.31 191 PRO A O 1
ATOM 1576 N N . GLU A 1 192 ? 16.547 25.109 -11.133 1 94.81 192 GLU A N 1
ATOM 1577 C CA . GLU A 1 192 ? 16.578 26.578 -11.18 1 94.81 192 GLU A CA 1
ATOM 1578 C C . GLU A 1 192 ? 15.266 27.141 -11.734 1 94.81 192 GLU A C 1
ATOM 1580 O O . GLU A 1 192 ? 14.758 28.141 -11.234 1 94.81 192 GLU A O 1
ATOM 1585 N N . ASN A 1 193 ? 14.781 26.531 -12.711 1 94.5 193 ASN A N 1
ATOM 1586 C CA . ASN A 1 193 ? 13.531 27 -13.305 1 94.5 193 ASN A CA 1
ATOM 1587 C C . ASN A 1 193 ? 12.383 26.938 -12.305 1 94.5 193 ASN A C 1
ATOM 1589 O O . ASN A 1 193 ? 11.523 27.828 -12.273 1 94.5 193 ASN A O 1
ATOM 1593 N N . MET A 1 194 ? 12.375 25.969 -11.492 1 94.44 194 MET A N 1
ATOM 1594 C CA . MET A 1 194 ? 11.328 25.812 -10.484 1 94.44 194 MET A CA 1
ATOM 1595 C C . MET A 1 194 ? 11.508 26.812 -9.344 1 94.44 194 MET A C 1
ATOM 1597 O O . MET A 1 194 ? 10.531 27.297 -8.781 1 94.44 194 MET A O 1
ATOM 1601 N N . LYS A 1 195 ? 12.719 27.109 -9.086 1 95.44 195 LYS A N 1
ATOM 1602 C CA . LYS A 1 195 ? 13 28.125 -8.07 1 95.44 195 LYS A CA 1
ATOM 1603 C C . LYS A 1 195 ? 12.484 29.5 -8.5 1 95.44 195 LYS A C 1
ATOM 1605 O O . LYS A 1 195 ? 11.797 30.172 -7.734 1 95.44 195 LYS A O 1
ATOM 1610 N N . ARG A 1 196 ? 12.773 29.797 -9.75 1 95.88 196 ARG A N 1
ATOM 1611 C CA . ARG A 1 196 ? 12.438 31.109 -10.289 1 95.88 196 ARG A CA 1
ATOM 1612 C C . ARG A 1 196 ? 10.922 31.297 -10.359 1 95.88 196 ARG A C 1
ATOM 1614 O O . ARG A 1 196 ? 10.422 32.406 -10.125 1 95.88 196 ARG A O 1
ATOM 1621 N N . HIS A 1 197 ? 10.266 30.281 -10.617 1 97.44 197 HIS A N 1
ATOM 1622 C CA . HIS A 1 197 ? 8.828 30.375 -10.82 1 97.44 197 HIS A CA 1
ATOM 1623 C C . HIS A 1 197 ? 8.062 29.672 -9.695 1 97.44 197 HIS A C 1
ATOM 1625 O O . HIS A 1 197 ? 6.945 29.203 -9.898 1 97.44 197 HIS A O 1
ATOM 1631 N N . SER A 1 198 ? 8.688 29.562 -8.57 1 96.75 198 SER A N 1
ATOM 1632 C CA . SER A 1 198 ? 8.117 28.797 -7.465 1 96.75 198 SER A CA 1
ATOM 1633 C C . SER A 1 198 ? 6.762 29.359 -7.051 1 96.75 198 SER A C 1
ATOM 1635 O O . SER A 1 198 ? 5.832 28.594 -6.766 1 96.75 198 SER A O 1
ATOM 1637 N N . ARG A 1 199 ? 6.582 30.656 -7.059 1 96.88 199 ARG A N 1
ATOM 1638 C CA . ARG A 1 199 ? 5.332 31.281 -6.633 1 96.88 199 ARG A CA 1
ATOM 1639 C C . ARG A 1 199 ? 4.227 31.047 -7.66 1 96.88 199 ARG A C 1
ATOM 1641 O O . ARG A 1 199 ? 3.076 30.797 -7.297 1 96.88 199 ARG A O 1
ATOM 1648 N N . GLU A 1 200 ? 4.574 31.109 -8.883 1 97.94 200 GLU A N 1
ATOM 1649 C CA . GLU A 1 200 ? 3.619 30.875 -9.953 1 97.94 200 GLU A CA 1
ATOM 1650 C C . GLU A 1 200 ? 3.178 29.406 -9.977 1 97.94 200 GLU A C 1
ATOM 1652 O O . GLU A 1 200 ? 1.994 29.109 -10.156 1 97.94 200 GLU A O 1
ATOM 1657 N N . ILE A 1 201 ? 4.137 28.562 -9.797 1 98.06 201 ILE A N 1
ATOM 1658 C CA . ILE A 1 201 ? 3.832 27.141 -9.773 1 98.06 201 ILE A CA 1
ATOM 1659 C C . ILE A 1 201 ? 2.934 26.828 -8.586 1 98.06 201 ILE A C 1
ATOM 1661 O O . ILE A 1 201 ? 1.968 26.062 -8.711 1 98.06 201 ILE A O 1
ATOM 1665 N N . LEU A 1 202 ? 3.225 27.406 -7.48 1 98.19 202 LEU A N 1
ATOM 1666 C CA . LEU A 1 202 ? 2.42 27.219 -6.281 1 98.19 202 LEU A CA 1
ATOM 1667 C C . LEU A 1 202 ? 0.994 27.719 -6.496 1 98.19 202 LEU A C 1
ATOM 1669 O O . LEU A 1 202 ? 0.033 26.984 -6.266 1 98.19 202 LEU A O 1
ATOM 1673 N N . SER A 1 203 ? 0.883 28.938 -6.938 1 98.12 203 SER A N 1
ATOM 1674 C CA . SER A 1 203 ? -0.429 29.531 -7.164 1 98.12 203 SER A CA 1
ATOM 1675 C C . SER A 1 203 ? -1.225 28.75 -8.203 1 98.12 203 SER A C 1
ATOM 1677 O O . SER A 1 203 ? -2.428 28.531 -8.039 1 98.12 203 SER A O 1
ATOM 1679 N N . GLY A 1 204 ? -0.53 28.375 -9.234 1 98.19 204 GLY A N 1
ATOM 1680 C CA . GLY A 1 204 ? -1.184 27.578 -10.266 1 98.19 204 GLY A CA 1
ATOM 1681 C C . GLY A 1 204 ? -1.676 26.234 -9.75 1 98.19 204 GLY A C 1
ATOM 1682 O O . GLY A 1 204 ? -2.779 25.812 -10.094 1 98.19 204 GLY A O 1
ATOM 1683 N N . SER A 1 205 ? -0.875 25.578 -8.945 1 98.06 205 SER A N 1
ATOM 1684 C CA . SER A 1 205 ? -1.251 24.281 -8.398 1 98.06 205 SER A CA 1
ATOM 1685 C C . SER A 1 205 ? -2.434 24.406 -7.438 1 98.06 205 SER A C 1
ATOM 1687 O O . SER A 1 205 ? -3.391 23.625 -7.523 1 98.06 205 SER A O 1
ATOM 1689 N N . LEU A 1 206 ? -2.393 25.375 -6.586 1 98.25 206 LEU A N 1
ATOM 1690 C CA . LEU A 1 206 ? -3.475 25.578 -5.629 1 98.25 206 LEU A CA 1
ATOM 1691 C C . LEU A 1 206 ? -4.762 25.984 -6.34 1 98.25 206 LEU A C 1
ATOM 1693 O O . LEU A 1 206 ? -5.84 25.484 -6.004 1 98.25 206 LEU A O 1
ATOM 1697 N N . ALA A 1 207 ? -4.598 26.859 -7.309 1 98.38 207 ALA A N 1
ATOM 1698 C CA . ALA A 1 207 ? -5.754 27.266 -8.102 1 98.38 207 ALA A CA 1
ATOM 1699 C C . ALA A 1 207 ? -6.352 26.078 -8.852 1 98.38 207 ALA A C 1
ATOM 1701 O O . ALA A 1 207 ? -7.578 25.938 -8.914 1 98.38 207 ALA A O 1
ATOM 1702 N N . GLY A 1 208 ? -5.473 25.281 -9.414 1 98.06 208 GLY A N 1
ATOM 1703 C CA . GLY A 1 208 ? -5.945 24.094 -10.117 1 98.06 208 GLY A CA 1
ATOM 1704 C C . GLY A 1 208 ? -6.738 23.156 -9.227 1 98.06 208 GLY A C 1
ATOM 1705 O O . GLY A 1 208 ? -7.816 22.688 -9.609 1 98.06 208 GLY A O 1
ATOM 1706 N N . ILE A 1 209 ? -6.254 22.906 -8.055 1 97.69 209 ILE A N 1
ATOM 1707 C CA . ILE A 1 209 ? -6.938 22.031 -7.105 1 97.69 209 ILE A CA 1
ATOM 1708 C C . ILE A 1 209 ? -8.297 22.625 -6.746 1 97.69 209 ILE A C 1
ATOM 1710 O O . ILE A 1 209 ? -9.312 21.938 -6.793 1 97.69 209 ILE A O 1
ATOM 1714 N N . PHE A 1 210 ? -8.273 23.891 -6.422 1 98.12 210 PHE A N 1
ATOM 1715 C CA . PHE A 1 210 ? -9.477 24.578 -5.969 1 98.12 210 PHE A CA 1
ATOM 1716 C C . PHE A 1 210 ? -10.531 24.594 -7.07 1 98.12 210 PHE A C 1
ATOM 1718 O O . PHE A 1 210 ? -11.688 24.234 -6.836 1 98.12 210 PHE A O 1
ATOM 1725 N N . ILE A 1 211 ? -10.172 24.953 -8.281 1 98.12 211 ILE A N 1
ATOM 1726 C CA . ILE A 1 211 ? -11.102 25.109 -9.406 1 98.12 211 ILE A CA 1
ATOM 1727 C C . ILE A 1 211 ? -11.656 23.734 -9.805 1 98.12 211 ILE A C 1
ATOM 1729 O O . ILE A 1 211 ? -12.859 23.594 -10.016 1 98.12 211 ILE A O 1
ATOM 1733 N N . LEU A 1 212 ? -10.82 22.766 -9.875 1 96.94 212 LEU A N 1
ATOM 1734 C CA . LEU A 1 212 ? -11.25 21.438 -10.297 1 96.94 212 LEU A CA 1
ATOM 1735 C C . LEU A 1 212 ? -12.195 20.828 -9.266 1 96.94 212 LEU A C 1
ATOM 1737 O O . LEU A 1 212 ? -13.195 20.219 -9.633 1 96.94 212 LEU A O 1
ATOM 1741 N N . ASN A 1 213 ? -11.891 20.984 -8 1 97.38 213 ASN A N 1
ATOM 1742 C CA . ASN A 1 213 ? -12.781 20.469 -6.969 1 97.38 213 ASN A CA 1
ATOM 1743 C C . ASN A 1 213 ? -14.102 21.234 -6.934 1 97.38 213 ASN A C 1
ATOM 1745 O O . ASN A 1 213 ? -15.148 20.656 -6.66 1 97.38 213 ASN A O 1
ATOM 1749 N N . THR A 1 214 ? -14.016 22.531 -7.152 1 97.75 214 THR A N 1
ATOM 1750 C CA . THR A 1 214 ? -15.227 23.344 -7.207 1 97.75 214 THR A CA 1
ATOM 1751 C C . THR A 1 214 ? -16.141 22.891 -8.336 1 97.75 214 THR A C 1
ATOM 1753 O O . THR A 1 214 ? -17.344 22.75 -8.156 1 97.75 214 THR A O 1
ATOM 1756 N N . LEU A 1 215 ? -15.547 22.609 -9.484 1 97 215 LEU A N 1
ATOM 1757 C CA . LEU A 1 215 ? -16.312 22.156 -10.641 1 97 215 LEU A CA 1
ATOM 1758 C C . LEU A 1 215 ? -16.953 20.797 -10.367 1 97 215 LEU A C 1
ATOM 1760 O O . LEU A 1 215 ? -18.141 20.609 -10.648 1 97 215 LEU A O 1
ATOM 1764 N N . LEU A 1 216 ? -16.219 19.938 -9.805 1 95.44 216 LEU A N 1
ATOM 1765 C CA . LEU A 1 216 ? -16.75 18.609 -9.484 1 95.44 216 LEU A CA 1
ATOM 1766 C C . LEU A 1 216 ? -17.859 18.703 -8.445 1 95.44 216 LEU A C 1
ATOM 1768 O O . LEU A 1 216 ? -18.875 18 -8.547 1 95.44 216 LEU A O 1
ATOM 1772 N N . THR A 1 217 ? -17.641 19.531 -7.48 1 96.81 217 THR A N 1
ATOM 1773 C CA . THR A 1 217 ? -18.625 19.719 -6.43 1 96.81 217 THR A CA 1
ATOM 1774 C C . THR A 1 217 ? -19.906 20.328 -6.996 1 96.81 217 THR A C 1
ATOM 1776 O O . THR A 1 217 ? -21.016 19.891 -6.641 1 96.81 217 THR A O 1
ATOM 1779 N N . ALA A 1 218 ? -19.781 21.219 -7.879 1 95.56 218 ALA A N 1
ATOM 1780 C CA . ALA A 1 218 ? -20.938 21.844 -8.523 1 95.56 218 ALA A CA 1
ATOM 1781 C C . ALA A 1 218 ? -21.703 20.844 -9.367 1 95.56 218 ALA A C 1
ATOM 1783 O O . ALA A 1 218 ? -22.938 20.844 -9.383 1 95.56 218 ALA A O 1
ATOM 1784 N N . MET A 1 219 ? -21.031 19.969 -9.984 1 95.06 219 MET A N 1
ATOM 1785 C CA . MET A 1 219 ? -21.641 18.984 -10.867 1 95.06 219 MET A CA 1
ATOM 1786 C C . MET A 1 219 ? -22.328 17.891 -10.055 1 95.06 219 MET A C 1
ATOM 1788 O O . MET A 1 219 ? -23.391 17.406 -10.445 1 95.06 219 MET A O 1
ATOM 1792 N N . SER A 1 220 ? -21.797 17.531 -8.945 1 93.69 220 SER A N 1
ATOM 1793 C CA . SER A 1 220 ? -22.312 16.406 -8.164 1 93.69 220 SER A CA 1
ATOM 1794 C C . SER A 1 220 ? -23.359 16.875 -7.152 1 93.69 220 SER A C 1
ATOM 1796 O O . SER A 1 220 ? -24.219 16.094 -6.723 1 93.69 220 SER A O 1
ATOM 1798 N N . GLY A 1 221 ? -23.219 18.094 -6.695 1 92.75 221 GLY A N 1
ATOM 1799 C CA . GLY A 1 221 ? -24.078 18.594 -5.637 1 92.75 221 GLY A CA 1
ATOM 1800 C C . GLY A 1 221 ? -23.5 18.359 -4.25 1 92.75 221 GLY A C 1
ATOM 1801 O O . GLY A 1 221 ? -23.938 18.984 -3.281 1 92.75 221 GLY A O 1
ATOM 1802 N N . ASN A 1 222 ? -22.594 17.5 -4.176 1 94.69 222 ASN A N 1
ATOM 1803 C CA . ASN A 1 222 ? -21.906 17.188 -2.922 1 94.69 222 ASN A CA 1
ATOM 1804 C C . ASN A 1 222 ? -20.438 17.578 -2.971 1 94.69 222 ASN A C 1
ATOM 1806 O O . ASN A 1 222 ? -19.859 17.719 -4.051 1 94.69 222 ASN A O 1
ATOM 1810 N N . ILE A 1 223 ? -19.906 17.844 -1.869 1 96.19 223 ILE A N 1
ATOM 1811 C CA . ILE A 1 223 ? -18.5 18.219 -1.798 1 96.19 223 ILE A CA 1
ATOM 1812 C C . ILE A 1 223 ? -17.625 17.047 -2.285 1 96.19 223 ILE A C 1
ATOM 1814 O O . ILE A 1 223 ? -17.719 15.938 -1.757 1 96.19 223 ILE A O 1
ATOM 1818 N N . ILE A 1 224 ? -16.906 17.297 -3.271 1 94.12 224 ILE A N 1
ATOM 1819 C CA . ILE A 1 224 ? -15.977 16.328 -3.826 1 94.12 224 ILE A CA 1
ATOM 1820 C C . ILE A 1 224 ? -14.547 16.859 -3.736 1 94.12 224 ILE A C 1
ATOM 1822 O O . ILE A 1 224 ? -14.266 17.953 -4.219 1 94.12 224 ILE A O 1
ATOM 1826 N N . LEU A 1 225 ? -13.648 16.125 -3.109 1 95.56 225 LEU A N 1
ATOM 1827 C CA . LEU A 1 225 ? -12.273 16.547 -2.885 1 95.56 225 LEU A CA 1
ATOM 1828 C C . LEU A 1 225 ? -11.297 15.633 -3.631 1 95.56 225 LEU A C 1
ATOM 1830 O O . LEU A 1 225 ? -10.242 15.281 -3.104 1 95.56 225 LEU A O 1
ATOM 1834 N N . ARG A 1 226 ? -11.547 15.305 -4.777 1 92.31 226 ARG A N 1
ATOM 1835 C CA . ARG A 1 226 ? -10.766 14.336 -5.543 1 92.31 226 ARG A CA 1
ATOM 1836 C C . ARG A 1 226 ? -9.367 14.859 -5.836 1 92.31 226 ARG A C 1
ATOM 1838 O O . ARG A 1 226 ? -8.391 14.109 -5.781 1 92.31 226 ARG A O 1
ATOM 1845 N N . PHE A 1 227 ? -9.25 16.094 -6.094 1 94.75 227 PHE A N 1
ATOM 1846 C CA . PHE A 1 227 ? -7.965 16.656 -6.48 1 94.75 227 PHE A CA 1
ATOM 1847 C C . PHE A 1 227 ? -7.203 17.156 -5.262 1 94.75 227 PHE A C 1
ATOM 1849 O O . PHE A 1 227 ? -6.086 17.672 -5.387 1 94.75 227 PHE A O 1
ATOM 1856 N N . ALA A 1 228 ? -7.758 16.953 -4.109 1 94.31 228 ALA A N 1
ATOM 1857 C CA . ALA A 1 228 ? -7.074 17.312 -2.869 1 94.31 228 ALA A CA 1
ATOM 1858 C C . ALA A 1 228 ? -6.566 16.062 -2.143 1 94.31 228 ALA A C 1
ATOM 1860 O O . ALA A 1 228 ? -6.172 16.141 -0.976 1 94.31 228 ALA A O 1
ATOM 1861 N N . ARG A 1 229 ? -6.52 14.984 -2.822 1 93.56 229 ARG A N 1
ATOM 18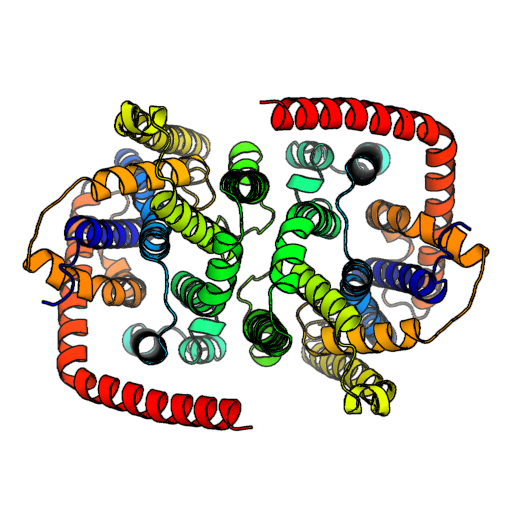62 C CA . ARG A 1 229 ? -5.98 13.758 -2.238 1 93.56 229 ARG A CA 1
ATOM 1863 C C . ARG A 1 229 ? -4.469 13.852 -2.072 1 93.56 229 ARG A C 1
ATOM 1865 O O . ARG A 1 229 ? -3.797 14.547 -2.836 1 93.56 229 ARG A O 1
ATOM 1872 N N . ASP A 1 230 ? -3.994 13.117 -1.137 1 94 230 ASP A N 1
ATOM 1873 C CA . ASP A 1 230 ? -2.572 13.188 -0.813 1 94 230 ASP A CA 1
ATOM 1874 C C . ASP A 1 230 ? -1.718 12.688 -1.976 1 94 230 ASP A C 1
ATOM 1876 O O . ASP A 1 230 ? -0.569 13.109 -2.133 1 94 230 ASP A O 1
ATOM 1880 N N . ASN A 1 231 ? -2.273 11.773 -2.746 1 94.88 231 ASN A N 1
ATOM 1881 C CA . ASN A 1 231 ? -1.5 11.227 -3.854 1 94.88 231 ASN A CA 1
ATOM 1882 C C . ASN A 1 231 ? -1.806 11.945 -5.164 1 94.88 231 ASN A C 1
ATOM 1884 O O . ASN A 1 231 ? -1.681 11.359 -6.242 1 94.88 231 ASN A O 1
ATOM 1888 N N . ASN A 1 232 ? -2.24 13.156 -5.066 1 96 232 ASN A N 1
ATOM 1889 C CA . ASN A 1 232 ? -2.469 14 -6.234 1 96 232 ASN A CA 1
ATOM 1890 C C . ASN A 1 232 ? -1.218 14.797 -6.605 1 96 232 ASN A C 1
ATOM 1892 O O . ASN A 1 232 ? -0.528 15.32 -5.727 1 96 232 ASN A O 1
ATOM 1896 N N . LEU A 1 233 ? -0.984 14.82 -7.895 1 96.19 233 LEU A N 1
ATOM 1897 C CA . LEU A 1 233 ? 0.215 15.469 -8.414 1 96.19 233 LEU A CA 1
ATOM 1898 C C . LEU A 1 233 ? 0.243 16.938 -8.023 1 96.19 233 LEU A C 1
ATOM 1900 O O . LEU A 1 233 ? 1.29 17.469 -7.641 1 96.19 233 LEU A O 1
ATOM 1904 N N . LEU A 1 234 ? -0.833 17.594 -8.086 1 97.19 234 LEU A N 1
ATOM 1905 C CA . LEU A 1 234 ? -0.901 19.016 -7.77 1 97.19 234 LEU A CA 1
ATOM 1906 C C . LEU A 1 234 ? -0.622 19.25 -6.289 1 97.19 234 LEU A C 1
ATOM 1908 O O . LEU A 1 234 ? 0.014 20.25 -5.934 1 97.19 234 LEU A O 1
ATOM 1912 N N . ILE A 1 235 ? -1.066 18.391 -5.445 1 97.75 235 ILE A N 1
ATOM 1913 C CA . ILE A 1 235 ? -0.826 18.5 -4.008 1 97.75 235 ILE A CA 1
ATOM 1914 C C . ILE A 1 235 ? 0.665 18.344 -3.721 1 97.75 235 ILE A C 1
ATOM 1916 O O . ILE A 1 235 ? 1.236 19.109 -2.936 1 97.75 235 ILE A O 1
ATOM 1920 N N . ILE A 1 236 ? 1.256 17.375 -4.344 1 97.75 236 ILE A N 1
ATOM 1921 C CA . ILE A 1 236 ? 2.68 17.141 -4.137 1 97.75 236 ILE A CA 1
ATOM 1922 C C . ILE A 1 236 ? 3.484 18.344 -4.613 1 97.75 236 ILE A C 1
ATOM 1924 O O . ILE A 1 236 ? 4.379 18.812 -3.912 1 97.75 236 ILE A O 1
ATOM 1928 N N . ILE A 1 237 ? 3.133 18.844 -5.781 1 97.69 237 ILE A N 1
ATOM 1929 C CA . ILE A 1 237 ? 3.832 20.016 -6.328 1 97.69 237 ILE A CA 1
ATOM 1930 C C . ILE A 1 237 ? 3.633 21.219 -5.414 1 97.69 237 ILE A C 1
ATOM 1932 O O . ILE A 1 237 ? 4.594 21.906 -5.082 1 97.69 237 ILE A O 1
ATOM 1936 N N . ALA A 1 238 ? 2.422 21.453 -5.02 1 98.44 238 ALA A N 1
ATOM 1937 C CA . ALA A 1 238 ? 2.135 22.562 -4.113 1 98.44 238 ALA A CA 1
ATOM 1938 C C . ALA A 1 238 ? 2.912 22.422 -2.811 1 98.44 238 ALA A C 1
ATOM 1940 O O . ALA A 1 238 ? 3.465 23.391 -2.301 1 98.44 238 ALA A O 1
ATOM 1941 N N . SER A 1 239 ? 2.961 21.234 -2.248 1 98.56 239 SER A N 1
ATOM 1942 C CA . SER A 1 239 ? 3.682 20.984 -1.003 1 98.56 239 SER A CA 1
ATOM 1943 C C . SER A 1 239 ? 5.168 21.297 -1.154 1 98.56 239 SER A C 1
ATOM 1945 O O . SER A 1 239 ? 5.773 21.906 -0.278 1 98.56 239 SER A O 1
ATOM 1947 N N . ILE A 1 240 ? 5.715 20.859 -2.268 1 98.38 240 ILE A N 1
ATOM 1948 C CA . ILE A 1 240 ? 7.133 21.094 -2.523 1 98.38 240 ILE A CA 1
ATOM 1949 C C . ILE A 1 240 ? 7.402 22.594 -2.615 1 98.38 240 ILE A C 1
ATOM 1951 O O . ILE A 1 240 ? 8.391 23.078 -2.068 1 98.38 240 ILE A O 1
ATOM 1955 N N . MET A 1 241 ? 6.496 23.297 -3.266 1 98.5 241 MET A N 1
ATOM 1956 C CA . MET A 1 241 ? 6.688 24.734 -3.441 1 98.5 241 MET A CA 1
ATOM 1957 C C . MET A 1 241 ? 6.508 25.469 -2.119 1 98.5 241 MET A C 1
ATOM 1959 O O . MET A 1 241 ? 7.246 26.422 -1.824 1 98.5 241 MET A O 1
ATOM 1963 N N . ILE A 1 242 ? 5.562 25.094 -1.323 1 98.19 242 ILE A N 1
ATOM 1964 C CA . ILE A 1 242 ? 5.391 25.688 -0.002 1 98.19 242 ILE A CA 1
ATOM 1965 C C . ILE A 1 242 ? 6.637 25.422 0.844 1 98.19 242 ILE A C 1
ATOM 1967 O O . ILE A 1 242 ? 7.172 26.344 1.467 1 98.19 242 ILE A O 1
ATOM 1971 N N . PHE A 1 243 ? 7.047 24.203 0.832 1 97.88 243 PHE A N 1
ATOM 1972 C CA . PHE A 1 243 ? 8.234 23.812 1.581 1 97.88 243 PHE A CA 1
ATOM 1973 C C . PHE A 1 243 ? 9.43 24.656 1.188 1 97.88 243 PHE A C 1
ATOM 1975 O O . PHE A 1 243 ? 10.141 25.188 2.053 1 97.88 243 PHE A O 1
ATOM 1982 N N . TYR A 1 244 ? 9.586 24.781 -0.099 1 97 244 TYR A N 1
ATOM 1983 C CA . TYR A 1 244 ? 10.711 25.562 -0.619 1 97 244 TYR A CA 1
ATOM 1984 C C . TYR A 1 244 ? 10.648 27 -0.125 1 97 244 TYR A C 1
ATOM 1986 O O . TYR A 1 244 ? 11.664 27.562 0.29 1 97 244 TYR A O 1
ATOM 1994 N N . GLN A 1 245 ? 9.484 27.609 -0.156 1 95.62 245 GLN A N 1
ATOM 1995 C CA . GLN A 1 245 ? 9.32 28.984 0.297 1 95.62 245 GLN A CA 1
ATOM 1996 C C . GLN A 1 245 ? 9.672 29.125 1.775 1 95.62 245 GLN A C 1
ATOM 1998 O O . GLN A 1 245 ? 10.273 30.125 2.188 1 95.62 245 GLN A O 1
ATOM 2003 N N . PHE A 1 246 ? 9.398 28.188 2.541 1 95.75 246 PHE A N 1
ATOM 2004 C CA . PHE A 1 246 ? 9.617 28.266 3.98 1 95.75 246 PHE A CA 1
ATOM 2005 C C . PHE A 1 246 ? 11.062 27.953 4.324 1 95.75 246 PHE A C 1
ATOM 2007 O O . PHE A 1 246 ? 11.555 28.328 5.395 1 95.75 246 PHE A O 1
ATOM 2014 N N . THR A 1 247 ? 11.727 27.156 3.488 1 92.31 247 THR A N 1
ATOM 2015 C CA . THR A 1 247 ? 13.148 26.922 3.715 1 92.31 247 THR A CA 1
ATOM 2016 C C . THR A 1 247 ? 13.953 28.203 3.529 1 92.31 247 THR A C 1
ATOM 2018 O O . THR A 1 247 ? 15.047 28.328 4.074 1 92.31 247 THR A O 1
ATOM 2021 N N . ARG A 1 248 ? 13.383 29.141 2.82 1 91.12 248 ARG A N 1
ATOM 2022 C CA . ARG A 1 248 ? 14.078 30.391 2.535 1 91.12 248 ARG A CA 1
ATOM 2023 C C . ARG A 1 248 ? 13.75 31.453 3.582 1 91.12 248 ARG A C 1
ATOM 2025 O O . ARG A 1 248 ? 14.367 32.5 3.609 1 91.12 248 ARG A O 1
ATOM 2032 N N . TRP A 1 249 ? 12.797 31.172 4.27 1 91.31 249 TRP A N 1
ATOM 2033 C CA . TRP A 1 249 ? 12.391 32.125 5.316 1 91.31 249 TRP A CA 1
ATOM 2034 C C . TRP A 1 249 ? 13.203 31.891 6.586 1 91.31 249 TRP A C 1
ATOM 2036 O O . TRP A 1 249 ? 12.836 31.062 7.43 1 91.31 249 TRP A O 1
ATOM 2046 N N . HIS A 1 250 ? 14.227 32.781 6.773 1 89.75 250 HIS A N 1
ATOM 2047 C CA . HIS A 1 250 ? 15.117 32.594 7.914 1 89.75 250 HIS A CA 1
ATOM 2048 C C . HIS A 1 250 ? 14.797 33.594 9.023 1 89.75 250 HIS A C 1
ATOM 2050 O O . HIS A 1 250 ? 14.883 34.812 8.82 1 89.75 250 HIS A O 1
ATOM 2056 N N . PHE A 1 251 ? 14.242 33.062 10.078 1 91.06 251 PHE A N 1
ATOM 2057 C CA . PHE A 1 251 ? 14.016 33.875 11.281 1 91.06 251 PHE A CA 1
ATOM 2058 C C . PHE A 1 251 ? 14.07 33 12.523 1 91.06 251 PHE A C 1
ATOM 2060 O O . PHE A 1 251 ? 14.125 31.766 12.422 1 91.06 251 PHE A O 1
ATOM 2067 N N . SER A 1 252 ? 14.273 33.625 13.648 1 91.25 252 SER A N 1
ATOM 2068 C CA . SER A 1 252 ? 14.297 32.906 14.922 1 91.25 252 SER A CA 1
ATOM 2069 C C . SER A 1 252 ? 13.242 33.438 15.883 1 91.25 252 SER A C 1
ATOM 2071 O O . SER A 1 252 ? 13.078 34.656 16.016 1 91.25 252 SER A O 1
ATOM 2073 N N . SER A 1 253 ? 12.469 32.625 16.328 1 94.12 253 SER A N 1
ATOM 2074 C CA . SER A 1 253 ? 11.438 32.969 17.297 1 94.12 253 SER A CA 1
ATOM 2075 C C . SER A 1 253 ? 11.297 31.922 18.375 1 94.12 253 SER A C 1
ATOM 2077 O O . SER A 1 253 ? 11.016 30.75 18.078 1 94.12 253 SER A O 1
ATOM 2079 N N . ARG A 1 254 ? 11.336 32.344 19.578 1 93.69 254 ARG A N 1
ATOM 2080 C CA . ARG A 1 254 ? 11.242 31.422 20.703 1 93.69 254 ARG A CA 1
ATOM 2081 C C . ARG A 1 254 ? 9.82 30.906 20.859 1 93.69 254 ARG A C 1
ATOM 2083 O O . ARG A 1 254 ? 9.617 29.734 21.219 1 93.69 254 ARG A O 1
ATOM 2090 N N . ILE A 1 255 ? 8.93 31.75 20.656 1 93.94 255 ILE A N 1
ATOM 2091 C CA . ILE A 1 255 ? 7.527 31.375 20.812 1 93.94 255 ILE A CA 1
ATOM 2092 C C . ILE A 1 255 ? 7.16 30.297 19.797 1 93.94 255 ILE A C 1
ATOM 2094 O O . ILE A 1 255 ? 6.516 29.312 20.141 1 93.94 255 ILE A O 1
ATOM 2098 N N . ILE A 1 256 ? 7.562 30.484 18.594 1 94.31 256 ILE A N 1
ATOM 2099 C CA . ILE A 1 256 ? 7.266 29.531 17.531 1 94.31 256 ILE A CA 1
ATOM 2100 C C . ILE A 1 256 ? 7.918 28.188 17.844 1 94.31 256 ILE A C 1
ATOM 2102 O O . ILE A 1 256 ? 7.281 27.141 17.719 1 94.31 256 ILE A O 1
ATOM 2106 N N . ASN A 1 257 ? 9.086 28.266 18.266 1 93.75 257 ASN A N 1
ATOM 2107 C CA . ASN A 1 257 ? 9.805 27.031 18.609 1 93.75 257 ASN A CA 1
ATOM 2108 C C . ASN A 1 257 ? 9.148 26.312 19.797 1 93.75 257 ASN A C 1
ATOM 2110 O O . ASN A 1 257 ? 9.102 25.078 19.828 1 93.75 257 ASN A O 1
ATOM 2114 N N . TYR A 1 258 ? 8.664 27.125 20.656 1 92.31 258 TYR A N 1
ATOM 2115 C CA . TYR A 1 258 ? 7.977 26.547 21.812 1 92.31 258 TYR A CA 1
ATOM 2116 C C . TYR A 1 258 ? 6.664 25.891 21.391 1 92.31 258 TYR A C 1
ATOM 2118 O O . TYR A 1 258 ? 6.375 24.766 21.797 1 92.31 258 TYR A O 1
ATOM 2126 N N . LEU A 1 259 ? 5.918 26.547 20.594 1 93.56 259 LEU A N 1
ATOM 2127 C CA . LEU A 1 259 ? 4.617 26.047 20.141 1 93.56 259 LEU A CA 1
ATOM 2128 C C . LEU A 1 259 ? 4.777 24.828 19.25 1 93.56 259 LEU A C 1
ATOM 2130 O O . LEU A 1 259 ? 3.891 23.969 19.188 1 93.56 259 LEU A O 1
ATOM 2134 N N . ALA A 1 260 ? 5.875 24.75 18.562 1 93.94 260 ALA A N 1
ATOM 2135 C CA . ALA A 1 260 ? 6.141 23.625 17.656 1 93.94 260 ALA A CA 1
ATOM 2136 C C . ALA A 1 260 ? 6.195 22.312 18.438 1 93.94 260 ALA A C 1
ATOM 2138 O O . ALA A 1 260 ? 5.875 21.25 17.891 1 93.94 260 ALA A O 1
ATOM 2139 N N . GLY A 1 261 ? 6.5 22.375 19.672 1 91.5 261 GLY A N 1
ATOM 2140 C CA . GLY A 1 261 ? 6.566 21.203 20.516 1 91.5 261 GLY A CA 1
ATOM 2141 C C . GLY A 1 261 ? 5.203 20.625 20.844 1 91.5 261 GLY A C 1
ATOM 2142 O O . GLY A 1 261 ? 5.102 19.484 21.312 1 91.5 261 GLY A O 1
ATOM 2143 N N . TYR A 1 262 ? 4.148 21.344 20.484 1 93.38 262 TYR A N 1
ATOM 2144 C CA . TYR A 1 262 ? 2.795 20.922 20.828 1 93.38 262 TYR A CA 1
ATOM 2145 C C . TYR A 1 262 ? 2.062 20.391 19.609 1 93.38 262 TYR A C 1
ATOM 2147 O O . TYR A 1 262 ? 0.917 19.938 19.703 1 93.38 262 TYR A O 1
ATOM 2155 N N . VAL A 1 263 ? 2.699 20.391 18.484 1 94.94 263 VAL A N 1
ATOM 2156 C CA . VAL A 1 263 ? 2.107 20 17.219 1 94.94 263 VAL A CA 1
ATOM 2157 C C . VAL A 1 263 ? 1.684 18.531 17.281 1 94.94 263 VAL A C 1
ATOM 2159 O O . VAL A 1 263 ? 0.573 18.172 16.875 1 94.94 263 VAL A O 1
ATOM 2162 N N . PHE A 1 264 ? 2.504 17.781 17.891 1 94.19 264 PHE A N 1
ATOM 2163 C CA . PHE A 1 264 ? 2.252 16.344 17.984 1 94.19 264 PHE A CA 1
ATOM 2164 C C . PHE A 1 264 ? 1.024 16.062 18.844 1 94.19 264 PHE A C 1
ATOM 2166 O O . PHE A 1 264 ? 0.166 15.266 18.469 1 94.19 264 PHE A O 1
ATOM 2173 N N . ALA A 1 265 ? 0.919 16.688 19.875 1 94.5 265 ALA A N 1
ATOM 2174 C CA . ALA A 1 265 ? -0.216 16.516 20.781 1 94.5 265 ALA A CA 1
ATOM 2175 C C . ALA A 1 265 ? -1.518 16.953 20.109 1 94.5 265 ALA A C 1
ATOM 2177 O O . ALA A 1 265 ? -2.561 16.312 20.297 1 94.5 265 ALA A O 1
ATOM 2178 N N . LEU A 1 266 ? -1.407 18.047 19.453 1 96.56 266 LEU A N 1
ATOM 2179 C CA . LEU A 1 266 ? -2.584 18.531 18.75 1 96.56 266 LEU A CA 1
ATOM 2180 C C . LEU A 1 266 ? -3.078 17.5 17.734 1 96.56 266 LEU A C 1
ATOM 2182 O O . LEU A 1 266 ? -4.285 17.281 17.609 1 96.56 266 LEU A O 1
ATOM 2186 N N . TYR A 1 267 ? -2.223 16.875 17.078 1 95.62 267 TYR A N 1
ATOM 2187 C CA . TYR A 1 267 ? -2.582 15.82 16.141 1 95.62 267 TYR A CA 1
ATOM 2188 C C . TYR A 1 267 ? -3.258 14.664 16.875 1 95.62 267 TYR A C 1
ATOM 2190 O O . TYR A 1 267 ? -4.273 14.141 16.406 1 95.62 267 TYR A O 1
ATOM 2198 N N . MET A 1 268 ? -2.785 14.289 17.953 1 95.38 268 MET A N 1
ATOM 2199 C CA . MET A 1 268 ? -3.273 13.117 18.672 1 95.38 268 MET A CA 1
ATOM 2200 C C . MET A 1 268 ? -4.648 13.383 19.281 1 95.38 268 MET A C 1
ATOM 2202 O O . MET A 1 268 ? -5.496 12.492 19.328 1 95.38 268 MET A O 1
ATOM 2206 N N . LEU A 1 269 ? -4.91 14.586 19.594 1 95.81 269 LEU A N 1
ATOM 2207 C CA . LEU A 1 269 ? -6.094 14.883 20.391 1 95.81 269 LEU A CA 1
ATOM 2208 C C . LEU A 1 269 ? -7.219 15.43 19.531 1 95.81 269 LEU A C 1
ATOM 2210 O O . LEU A 1 269 ? -8.375 15.484 19.953 1 95.81 269 LEU A O 1
ATOM 2214 N N . GLN A 1 270 ? -6.828 15.883 18.391 1 95.12 270 GLN A N 1
ATOM 2215 C CA . GLN A 1 270 ? -7.809 16.594 17.594 1 95.12 270 GLN A CA 1
ATOM 2216 C C . GLN A 1 270 ? -9.055 15.75 17.359 1 95.12 270 GLN A C 1
ATOM 2218 O O . GLN A 1 270 ? -10.18 16.25 17.422 1 95.12 270 GLN A O 1
ATOM 2223 N N . GLY A 1 271 ? -8.906 14.445 17.109 1 94.62 271 GLY A N 1
ATOM 2224 C CA . GLY A 1 271 ? -10.055 13.594 16.859 1 94.62 271 GLY A CA 1
ATOM 2225 C C . GLY A 1 271 ? -11.031 13.562 18.031 1 94.62 271 GLY A C 1
ATOM 2226 O O . GLY A 1 271 ? -12.242 13.672 17.828 1 94.62 271 GLY A O 1
ATOM 2227 N N . LEU A 1 272 ? -10.547 13.391 19.156 1 95.25 272 LEU A N 1
ATOM 2228 C CA . LEU A 1 272 ? -11.359 13.352 20.375 1 95.25 272 LEU A CA 1
ATOM 2229 C C . LEU A 1 272 ? -12.07 14.688 20.594 1 95.25 272 LEU A C 1
ATOM 2231 O O . LEU A 1 272 ? -13.273 14.719 20.844 1 95.25 272 LEU A O 1
ATOM 2235 N N . LEU A 1 273 ? -11.32 15.766 20.5 1 96.81 273 LEU A N 1
ATOM 2236 C CA . LEU A 1 273 ? -11.859 17.094 20.781 1 96.81 273 LEU A CA 1
ATOM 2237 C C . LEU A 1 273 ? -12.898 17.484 19.734 1 96.81 273 LEU A C 1
ATOM 2239 O O . LEU A 1 273 ? -13.898 18.141 20.062 1 96.81 273 LEU A O 1
ATOM 2243 N N . ILE A 1 274 ? -12.648 17.109 18.531 1 96.75 274 ILE A N 1
ATOM 2244 C CA . ILE A 1 274 ? -13.641 17.359 17.484 1 96.75 274 ILE A CA 1
ATOM 2245 C C . ILE A 1 274 ? -14.914 16.578 17.797 1 96.75 274 ILE A C 1
ATOM 2247 O O . ILE A 1 274 ? -16.016 17.109 17.656 1 96.75 274 ILE A O 1
ATOM 2251 N N . HIS A 1 275 ? -14.727 15.367 18.219 1 94.88 275 HIS A N 1
ATOM 2252 C CA . HIS A 1 275 ? -15.883 14.562 18.578 1 94.88 275 HIS A CA 1
ATOM 2253 C C . HIS A 1 275 ? -16.672 15.203 19.719 1 94.88 275 HIS A C 1
ATOM 2255 O O . HIS A 1 275 ? -17.906 15.18 19.734 1 94.88 275 HIS A O 1
ATOM 2261 N N . CYS A 1 276 ? -16.078 15.789 20.641 1 94.62 276 CYS A N 1
ATOM 2262 C CA . CYS A 1 276 ? -16.703 16.438 21.781 1 94.62 276 CYS A CA 1
ATOM 2263 C C . CYS A 1 276 ? -17.438 17.703 21.344 1 94.62 276 CYS A C 1
ATOM 2265 O O . CYS A 1 276 ? -18.5 18.031 21.875 1 94.62 276 CYS A O 1
ATOM 2267 N N . LEU A 1 277 ? -16.906 18.375 20.391 1 95.69 277 LEU A N 1
ATOM 2268 C CA . LEU A 1 277 ? -17.406 19.719 20.078 1 95.69 277 LEU A CA 1
ATOM 2269 C C . LEU A 1 277 ? -18.312 19.688 18.859 1 95.69 277 LEU A C 1
ATOM 2271 O O . LEU A 1 277 ? -19 20.672 18.562 1 95.69 277 LEU A O 1
ATOM 2275 N N . GLN A 1 278 ? -18.344 18.594 18.141 1 94.44 278 GLN A N 1
ATOM 2276 C CA . GLN A 1 278 ? -19.078 18.453 16.891 1 94.44 278 GLN A CA 1
ATOM 2277 C C . GLN A 1 278 ? -20.531 18.844 17.062 1 94.44 278 GLN A C 1
ATOM 2279 O O . GLN A 1 278 ? -21.109 19.5 16.188 1 94.44 278 GLN A O 1
ATOM 2284 N N . PRO A 1 279 ? -21.234 18.516 18.188 1 92.75 279 PRO A N 1
ATOM 2285 C CA . PRO A 1 279 ? -22.641 18.891 18.359 1 92.75 279 PRO A CA 1
ATOM 2286 C C . PRO A 1 279 ? -22.844 20.406 18.406 1 92.75 279 PRO A C 1
ATOM 2288 O O . PRO A 1 279 ? -23.953 20.891 18.141 1 92.75 279 PRO A O 1
ATOM 2291 N N . TRP A 1 280 ? -21.844 21.078 18.625 1 92.38 280 TRP A N 1
ATOM 2292 C CA . TRP A 1 280 ? -21.969 22.516 18.859 1 92.38 280 TRP A CA 1
ATOM 2293 C C . TRP A 1 280 ? -21.891 23.281 17.531 1 92.38 280 TRP A C 1
ATOM 2295 O O . TRP A 1 280 ? -22.391 24.406 17.438 1 92.38 280 TRP A O 1
ATOM 2305 N N . TYR A 1 281 ? -21.297 22.734 16.484 1 94.31 281 TYR A N 1
ATOM 2306 C CA . TYR A 1 281 ? -21.125 23.547 15.281 1 94.31 281 TYR A CA 1
ATOM 2307 C C . TYR A 1 281 ? -21.75 22.844 14.07 1 94.31 281 TYR A C 1
ATOM 2309 O O . TYR A 1 281 ? -22.062 23.484 13.07 1 94.31 281 TYR A O 1
ATOM 2317 N N . THR A 1 282 ? -21.906 21.547 14.039 1 95.25 282 THR A N 1
ATOM 2318 C CA . THR A 1 282 ? -22.344 20.766 12.891 1 95.25 282 THR A CA 1
ATOM 2319 C C . THR A 1 282 ? -23.766 21.172 12.477 1 95.25 282 THR A C 1
ATOM 2321 O O . THR A 1 282 ? -24.078 21.25 11.289 1 95.25 282 THR A O 1
ATOM 2324 N N . PRO A 1 283 ? -24.688 21.484 13.469 1 95.19 283 PRO A N 1
ATOM 2325 C CA . PRO A 1 283 ? -26.031 21.906 13.086 1 95.19 283 PRO A CA 1
ATOM 2326 C C . PRO A 1 283 ? -26.031 23.234 12.328 1 95.19 283 PRO A C 1
ATOM 2328 O O . PRO A 1 283 ? -27.016 23.562 11.664 1 95.19 283 PRO A O 1
ATOM 2331 N N . TYR A 1 284 ? -24.984 23.953 12.367 1 95.5 284 TYR A N 1
ATOM 2332 C CA . TYR A 1 284 ? -24.922 25.266 11.734 1 95.5 284 TYR A CA 1
ATOM 2333 C C . TYR A 1 284 ? -24.141 25.203 10.422 1 95.5 284 TYR A C 1
ATOM 2335 O O . TYR A 1 284 ? -23.594 26.219 9.977 1 95.5 284 TYR A O 1
ATOM 2343 N N . ALA A 1 285 ? -24.078 24.078 9.867 1 96 285 ALA A N 1
ATOM 2344 C CA . ALA A 1 285 ? -23.359 23.844 8.625 1 96 285 ALA A CA 1
ATOM 2345 C C . ALA A 1 285 ? -23.875 24.75 7.508 1 96 285 ALA A C 1
ATOM 2347 O O . ALA A 1 285 ? -23.109 25.203 6.652 1 96 285 ALA A O 1
ATOM 2348 N N . ASP A 1 286 ? -25.141 25.078 7.543 1 96.62 286 ASP A N 1
ATOM 2349 C CA . ASP A 1 286 ? -25.75 25.859 6.465 1 96.62 286 ASP A CA 1
ATOM 2350 C C . ASP A 1 286 ? -25.812 27.344 6.828 1 96.62 286 ASP A C 1
ATOM 2352 O O . ASP A 1 286 ? -26.172 28.172 5.996 1 96.62 286 ASP A O 1
ATOM 2356 N N . SER A 1 287 ? -25.453 27.594 8.047 1 96.44 287 SER A N 1
ATOM 2357 C CA . SER A 1 287 ? -25.531 28.969 8.516 1 96.44 287 SER A CA 1
ATOM 2358 C C . SER A 1 287 ? -24.453 29.844 7.883 1 96.44 287 SER A C 1
ATOM 2360 O O . SER A 1 287 ? -23.344 29.359 7.613 1 96.44 287 SER A O 1
ATOM 2362 N N . ASN A 1 288 ? -24.734 31.078 7.703 1 94.88 288 ASN A N 1
ATOM 2363 C CA . ASN A 1 288 ? -23.75 32.031 7.219 1 94.88 288 ASN A CA 1
ATOM 2364 C C . ASN A 1 288 ? -22.672 32.281 8.266 1 94.88 288 ASN A C 1
ATOM 2366 O O . ASN A 1 288 ? -21.609 32.844 7.949 1 94.88 288 ASN A O 1
ATOM 2370 N N . LEU A 1 289 ? -22.906 31.828 9.445 1 94.94 289 LEU A N 1
ATOM 2371 C CA . LEU A 1 289 ? -21.969 32.062 10.539 1 94.94 289 LEU A CA 1
ATOM 2372 C C . LEU A 1 289 ? -21.078 30.844 10.75 1 94.94 289 LEU A C 1
ATOM 2374 O O . LEU A 1 289 ? -20.391 30.75 11.766 1 94.94 289 LEU A O 1
ATOM 2378 N N . LEU A 1 290 ? -21.078 29.953 9.867 1 96.19 290 LEU A N 1
ATOM 2379 C CA . LEU A 1 290 ? -20.297 28.734 10 1 96.19 290 LEU A CA 1
ATOM 2380 C C . LEU A 1 290 ? -18.828 29.047 10.281 1 96.19 290 LEU A C 1
ATOM 2382 O O . LEU A 1 290 ? -18.203 28.391 11.109 1 96.19 290 LEU A O 1
ATOM 2386 N N . VAL A 1 291 ? -18.328 30.031 9.594 1 96.19 291 VAL A N 1
ATOM 2387 C CA . VAL A 1 291 ? -16.922 30.391 9.734 1 96.19 291 VAL A CA 1
ATOM 2388 C C . VAL A 1 291 ? -16.625 30.797 11.18 1 96.19 291 VAL A C 1
ATOM 2390 O O . VAL A 1 291 ? -15.578 30.469 11.719 1 96.19 291 VAL A O 1
ATOM 2393 N N . LEU A 1 292 ? -17.547 31.469 11.789 1 96.62 292 LEU A N 1
ATOM 2394 C CA . LEU A 1 292 ? -17.375 31.891 13.18 1 96.62 292 LEU A CA 1
ATOM 2395 C C . LEU A 1 292 ? -17.391 30.672 14.109 1 96.62 292 LEU A C 1
ATOM 2397 O O . LEU A 1 292 ? -16.562 30.578 15.023 1 96.62 292 LEU A O 1
ATOM 2401 N N . TYR A 1 293 ? -18.344 29.812 13.945 1 96.38 293 TYR A N 1
ATOM 2402 C CA . TYR A 1 293 ? -18.406 28.594 14.734 1 96.38 293 TYR A CA 1
ATOM 2403 C C . TYR A 1 293 ? -17.156 27.75 14.539 1 96.38 293 TYR A C 1
ATOM 2405 O O . TYR A 1 293 ? -16.625 27.188 15.5 1 96.38 293 TYR A O 1
ATOM 2413 N N . PHE A 1 294 ? -16.719 27.703 13.305 1 96.94 294 PHE A N 1
ATOM 2414 C CA . PHE A 1 294 ? -15.492 27 12.953 1 96.94 294 PHE A CA 1
ATOM 2415 C C . PHE A 1 294 ? -14.289 27.594 13.688 1 96.94 294 PHE A C 1
ATOM 2417 O O . PHE A 1 294 ? -13.516 26.859 14.312 1 96.94 294 PHE A O 1
ATOM 2424 N N . MET A 1 295 ? -14.141 28.859 13.633 1 97.81 295 MET A N 1
ATOM 2425 C CA . MET A 1 295 ? -13.016 29.531 14.289 1 97.81 295 MET A CA 1
ATOM 2426 C C . MET A 1 295 ? -13.047 29.312 15.797 1 97.81 295 MET A C 1
ATOM 2428 O O . MET A 1 295 ? -12.008 29.047 16.406 1 97.81 295 MET A O 1
ATOM 2432 N N . GLY A 1 296 ? -14.203 29.453 16.344 1 97.44 296 GLY A N 1
ATOM 2433 C CA . GLY A 1 296 ? -14.336 29.172 17.766 1 97.44 296 GLY A CA 1
ATOM 2434 C C . GLY A 1 296 ? -13.938 27.766 18.141 1 97.44 296 GLY A C 1
ATOM 2435 O O . GLY A 1 296 ? -13.25 27.547 19.141 1 97.44 296 GLY A O 1
ATOM 2436 N N . THR A 1 297 ? -14.375 26.844 17.375 1 97.69 297 THR A N 1
ATOM 2437 C CA . THR A 1 297 ? -14.047 25.438 17.609 1 97.69 297 THR A CA 1
ATOM 2438 C C . THR A 1 297 ? -12.547 25.203 17.469 1 97.69 297 THR A C 1
ATOM 2440 O O . THR A 1 297 ? -11.945 24.516 18.297 1 97.69 297 THR A O 1
ATOM 2443 N N . LEU A 1 298 ? -11.938 25.734 16.422 1 98.12 298 LEU A N 1
ATOM 2444 C CA . LEU A 1 298 ? -10.508 25.594 16.172 1 98.12 298 LEU A CA 1
ATOM 2445 C C . LEU A 1 298 ? -9.695 26.141 17.344 1 98.12 298 LEU A C 1
ATOM 2447 O O . LEU A 1 298 ? -8.797 25.469 17.844 1 98.12 298 LEU A O 1
ATOM 2451 N N . VAL A 1 299 ? -10.039 27.281 17.781 1 97.81 299 VAL A N 1
ATOM 2452 C CA . VAL A 1 299 ? -9.328 27.906 18.891 1 97.81 299 VAL A CA 1
ATOM 2453 C C . VAL A 1 299 ? -9.5 27.078 20.156 1 97.81 299 VAL A C 1
ATOM 2455 O O . VAL A 1 299 ? -8.547 26.891 20.906 1 97.81 299 VAL A O 1
ATOM 2458 N N . SER A 1 300 ? -10.68 26.625 20.391 1 97.81 300 SER A N 1
ATOM 2459 C CA . SER A 1 300 ? -10.953 25.797 21.562 1 97.81 300 SER A CA 1
ATOM 2460 C C . SER A 1 300 ? -10.109 24.531 21.562 1 97.81 300 SER A C 1
ATOM 2462 O O . SER A 1 300 ? -9.547 24.141 22.594 1 97.81 300 SER A O 1
ATOM 2464 N N . ILE A 1 301 ? -10.023 23.906 20.422 1 97.94 301 ILE A N 1
ATOM 2465 C CA . ILE A 1 301 ? -9.25 22.688 20.297 1 97.94 301 ILE A CA 1
ATOM 2466 C C . ILE A 1 301 ? -7.773 22.969 20.547 1 97.94 301 ILE A C 1
ATOM 2468 O O . ILE A 1 301 ? -7.105 22.234 21.281 1 97.94 301 ILE A O 1
ATOM 2472 N N . CYS A 1 302 ? -7.273 24.047 19.984 1 97.56 302 CYS A N 1
ATOM 2473 C CA . CYS A 1 302 ? -5.871 24.406 20.156 1 97.56 302 CYS A CA 1
ATOM 2474 C C . CYS A 1 302 ? -5.559 24.719 21.609 1 97.56 302 CYS A C 1
ATOM 2476 O O . CYS A 1 302 ? -4.582 24.203 22.156 1 97.56 302 CYS A O 1
ATOM 2478 N N . LEU A 1 303 ? -6.418 25.422 22.219 1 96.94 303 LEU A N 1
ATOM 2479 C CA . LEU A 1 303 ? -6.191 25.828 23.609 1 96.94 303 LEU A CA 1
ATOM 2480 C C . LEU A 1 303 ? -6.301 24.641 24.547 1 96.94 303 LEU A C 1
ATOM 2482 O O . LEU A 1 303 ? -5.477 24.469 25.438 1 96.94 303 LEU A O 1
ATOM 2486 N N . THR A 1 304 ? -7.305 23.859 24.375 1 96.62 304 THR A N 1
ATOM 2487 C CA . THR A 1 304 ? -7.484 22.672 25.203 1 96.62 304 THR A CA 1
ATOM 2488 C C . THR A 1 304 ? -6.293 21.719 25.062 1 96.62 304 THR A C 1
ATOM 2490 O O . THR A 1 304 ? -5.824 21.156 26.062 1 96.62 304 THR A O 1
ATOM 2493 N N . THR A 1 305 ? -5.84 21.547 23.844 1 96.38 305 THR A N 1
ATOM 2494 C CA . THR A 1 305 ? -4.684 20.688 23.609 1 96.38 305 THR A CA 1
ATOM 2495 C C . THR A 1 305 ? -3.453 21.234 24.328 1 96.38 305 THR A C 1
ATOM 2497 O O . THR A 1 305 ? -2.684 20.469 24.906 1 96.38 305 THR A O 1
ATOM 2500 N N . LEU A 1 306 ? -3.248 22.516 24.25 1 94.44 306 LEU A N 1
ATOM 2501 C CA . LEU A 1 306 ? -2.111 23.125 24.922 1 94.44 306 LEU A CA 1
ATOM 2502 C C . LEU A 1 306 ? -2.16 22.859 26.422 1 94.44 306 LEU A C 1
ATOM 2504 O O . LEU A 1 306 ? -1.146 22.5 27.031 1 94.44 306 LEU A O 1
ATOM 2508 N N . VAL A 1 307 ? -3.273 22.953 26.969 1 95 307 VAL A N 1
ATOM 2509 C CA . VAL A 1 307 ? -3.439 22.781 28.406 1 95 307 VAL A CA 1
ATOM 2510 C C . VAL A 1 307 ? -3.207 21.312 28.781 1 95 307 VAL A C 1
ATOM 2512 O O . VAL A 1 307 ? -2.482 21.016 29.734 1 95 307 VAL A O 1
ATOM 2515 N N . ILE A 1 308 ? -3.773 20.453 28.016 1 94.12 308 ILE A N 1
ATOM 2516 C CA . ILE A 1 308 ? -3.662 19.016 28.312 1 94.12 308 ILE A CA 1
ATOM 2517 C C . ILE A 1 308 ? -2.209 18.578 28.156 1 94.12 308 ILE A C 1
ATOM 2519 O O . ILE A 1 308 ? -1.687 17.859 29.016 1 94.12 308 ILE A O 1
ATOM 2523 N N . GLU A 1 309 ? -1.621 18.984 27.078 1 93.94 309 GLU A N 1
ATOM 2524 C CA . GLU A 1 309 ? -0.234 18.594 26.859 1 93.94 309 GLU A CA 1
ATOM 2525 C C . GLU A 1 309 ? 0.693 19.203 27.906 1 93.94 309 GLU A C 1
ATOM 2527 O O . GLU A 1 309 ? 1.637 18.562 28.359 1 93.94 309 GLU A O 1
ATOM 2532 N N . TRP A 1 310 ? 0.423 20.438 28.234 1 92.69 310 TRP A N 1
ATOM 2533 C CA . TRP A 1 310 ? 1.204 21.078 29.281 1 92.69 310 TRP A CA 1
ATOM 2534 C C . TRP A 1 310 ? 1.07 20.328 30.594 1 92.69 310 TRP A C 1
ATOM 2536 O O . TRP A 1 310 ? 2.064 20.078 31.281 1 92.69 310 TRP A O 1
ATOM 2546 N N . SER A 1 311 ? -0.069 19.922 30.938 1 92.44 311 SER A N 1
ATOM 2547 C CA . SER A 1 311 ? -0.33 19.141 32.156 1 92.44 311 SER A CA 1
ATOM 2548 C C . SER A 1 311 ? 0.353 17.781 32.094 1 92.44 311 SER A C 1
ATOM 2550 O O . SER A 1 311 ? 0.925 17.328 33.062 1 92.44 311 SER A O 1
ATOM 2552 N N . ARG A 1 312 ? 0.281 17.156 30.938 1 91.44 312 ARG A N 1
ATOM 2553 C CA . ARG A 1 312 ? 0.914 15.852 30.75 1 91.44 312 ARG A CA 1
ATOM 2554 C C . ARG A 1 312 ? 2.424 15.945 30.953 1 91.44 312 ARG A C 1
ATOM 2556 O O . ARG A 1 312 ? 3.025 15.102 31.609 1 91.44 312 ARG A O 1
ATOM 2563 N N . ARG A 1 313 ? 2.982 16.938 30.391 1 89.94 313 ARG A N 1
ATOM 2564 C CA . ARG A 1 313 ? 4.426 17.125 30.5 1 89.94 313 ARG A CA 1
ATOM 2565 C C . ARG A 1 313 ? 4.832 17.391 31.953 1 89.94 313 ARG A C 1
ATOM 2567 O O . ARG A 1 313 ? 5.895 16.953 32.406 1 89.94 313 ARG A O 1
ATOM 2574 N N . LEU A 1 314 ? 4.031 18.047 32.625 1 89.88 314 LEU A N 1
ATOM 2575 C CA . LEU A 1 314 ? 4.305 18.359 34.031 1 89.88 314 LEU A CA 1
ATOM 2576 C C . LEU A 1 314 ? 4.199 17.109 34.906 1 89.88 314 LEU A C 1
ATOM 2578 O O . LEU A 1 314 ? 5.012 16.906 35.812 1 89.88 314 LEU A O 1
ATOM 2582 N N . LEU A 1 315 ? 3.266 16.297 34.594 1 89 315 LEU A N 1
ATOM 2583 C CA . LEU A 1 315 ? 2.963 15.156 35.438 1 89 315 LEU A CA 1
ATOM 2584 C C . LEU A 1 315 ? 3.807 13.945 35.062 1 89 315 LEU A C 1
ATOM 2586 O O . LEU A 1 315 ? 4.293 13.219 35.906 1 89 315 LEU A O 1
ATOM 2590 N N . LEU A 1 316 ? 3.953 13.742 33.719 1 87.38 316 LEU A N 1
ATOM 2591 C CA . LEU A 1 316 ? 4.512 12.477 33.25 1 87.38 316 LEU A CA 1
ATOM 2592 C C . LEU A 1 316 ? 5.867 12.688 32.594 1 87.38 316 LEU A C 1
ATOM 2594 O O . LEU A 1 316 ? 6.543 11.719 32.219 1 87.38 316 LEU A O 1
ATOM 2598 N N . GLY A 1 317 ? 6.25 13.844 32.406 1 82.06 317 GLY A N 1
ATOM 2599 C CA . GLY A 1 317 ? 7.473 14.133 31.688 1 82.06 317 GLY A CA 1
ATOM 2600 C C . GLY A 1 317 ? 8.688 13.43 32.25 1 82.06 317 GLY A C 1
ATOM 2601 O O . GLY A 1 317 ? 9.469 12.828 31.516 1 82.06 317 GLY A O 1
ATOM 2602 N N . LYS A 1 318 ? 8.781 13.461 33.469 1 82.75 318 LYS A N 1
ATOM 2603 C CA . LYS A 1 318 ? 9.914 12.844 34.156 1 82.75 318 LYS A CA 1
ATOM 2604 C C . LYS A 1 318 ? 9.859 11.32 34.031 1 82.75 318 LYS A C 1
ATOM 2606 O O . LYS A 1 318 ? 10.875 10.672 33.812 1 82.75 318 LYS A O 1
ATOM 2611 N N . ILE A 1 319 ? 8.711 10.844 34.125 1 81.75 319 ILE A N 1
ATOM 2612 C CA . ILE A 1 319 ? 8.516 9.398 34.062 1 81.75 319 ILE A CA 1
ATOM 2613 C C . ILE A 1 319 ? 8.812 8.906 32.625 1 81.75 319 ILE A C 1
ATOM 2615 O O . ILE A 1 319 ? 9.453 7.871 32.469 1 81.75 319 ILE A O 1
ATOM 2619 N N . GLU A 1 320 ? 8.391 9.656 31.703 1 83.38 320 GLU A N 1
ATOM 2620 C CA . GLU A 1 320 ? 8.609 9.305 30.297 1 83.38 320 GLU A CA 1
ATOM 2621 C C . GLU A 1 320 ? 10.094 9.281 29.953 1 83.38 320 GLU A C 1
ATOM 2623 O O . GLU A 1 320 ? 10.562 8.383 29.25 1 83.38 320 GLU A O 1
ATOM 2628 N N . ASN A 1 321 ? 10.727 10.18 30.484 1 81.12 321 ASN A N 1
ATOM 2629 C CA . ASN A 1 321 ? 12.164 10.234 30.25 1 81.12 321 ASN A CA 1
ATOM 2630 C C . ASN A 1 321 ? 12.891 9.094 30.953 1 81.12 321 ASN A C 1
ATOM 2632 O O . ASN A 1 321 ? 13.82 8.508 30.391 1 81.12 321 ASN A O 1
ATOM 2636 N N . LYS A 1 322 ? 12.477 8.781 32.094 1 81.69 322 LYS A N 1
ATOM 2637 C CA . LYS A 1 322 ? 13.078 7.676 32.844 1 81.69 322 LYS A CA 1
ATOM 2638 C C . LYS A 1 322 ? 12.836 6.344 32.125 1 81.69 322 LYS A C 1
ATOM 2640 O O . LYS A 1 322 ? 13.727 5.5 32.062 1 81.69 322 LYS A O 1
ATOM 2645 N N . LEU A 1 323 ? 11.688 6.238 31.625 1 81.56 323 LEU A N 1
ATOM 2646 C CA . LEU A 1 323 ? 11.336 5.008 30.922 1 81.56 323 LEU A CA 1
ATOM 2647 C C . LEU A 1 323 ? 12.141 4.883 29.625 1 81.56 323 LEU A C 1
ATOM 2649 O O . LEU A 1 323 ? 12.641 3.805 29.312 1 81.56 323 LEU A O 1
ATOM 2653 N N . ALA A 1 324 ? 12.219 5.918 28.938 1 79.62 324 ALA A N 1
ATOM 2654 C CA . ALA A 1 324 ? 12.961 5.918 27.688 1 79.62 324 ALA A CA 1
ATOM 2655 C C . ALA A 1 324 ? 14.445 5.625 27.922 1 79.62 324 ALA A C 1
ATOM 2657 O O . ALA A 1 324 ? 15.062 4.875 27.172 1 79.62 324 ALA A O 1
ATOM 2658 N N . ASN A 1 325 ? 14.922 6.141 28.969 1 78.94 325 ASN A N 1
ATOM 2659 C CA . ASN A 1 325 ? 16.312 5.898 29.328 1 78.94 325 ASN A CA 1
ATOM 2660 C C . ASN A 1 325 ? 16.547 4.449 29.75 1 78.94 325 ASN A C 1
ATOM 2662 O O . ASN A 1 325 ? 17.578 3.861 29.438 1 78.94 325 ASN A O 1
ATOM 2666 N N . ALA A 1 326 ? 15.641 3.914 30.406 1 81.25 326 ALA A N 1
ATOM 2667 C CA . ALA A 1 326 ? 15.734 2.525 30.844 1 81.25 326 ALA A CA 1
ATOM 2668 C C . ALA A 1 326 ? 15.758 1.567 29.656 1 81.25 326 ALA A C 1
ATOM 2670 O O . ALA A 1 326 ? 16.516 0.595 29.656 1 81.25 326 ALA A O 1
ATOM 2671 N N . ILE A 1 327 ? 15.016 1.894 28.672 1 78.06 327 ILE A N 1
ATOM 2672 C CA . ILE A 1 327 ? 14.938 1.042 27.5 1 78.06 327 ILE A CA 1
ATOM 2673 C C . ILE A 1 327 ? 16.203 1.194 26.656 1 78.06 327 ILE A C 1
ATOM 2675 O O . ILE A 1 327 ? 16.719 0.214 26.109 1 78.06 327 ILE A O 1
ATOM 2679 N N . GLU A 1 328 ? 16.594 2.393 26.547 1 75.75 328 GLU A N 1
ATOM 2680 C CA . GLU A 1 328 ? 17.844 2.627 25.828 1 75.75 328 GLU A CA 1
ATOM 2681 C C . GLU A 1 328 ? 19 1.868 26.453 1 75.75 328 GLU A C 1
ATOM 2683 O O . GLU A 1 328 ? 19.844 1.312 25.75 1 75.75 328 GLU A O 1
ATOM 2688 N N . ARG A 1 329 ? 19.062 1.853 27.656 1 71.88 329 ARG A N 1
ATOM 2689 C CA . ARG A 1 329 ? 20.109 1.146 28.359 1 71.88 329 ARG A CA 1
ATOM 2690 C C . ARG A 1 329 ? 20.016 -0.36 28.156 1 71.88 329 ARG A C 1
ATOM 2692 O O . ARG A 1 329 ? 21.016 -1.037 27.953 1 71.88 329 ARG A O 1
ATOM 2699 N N . ARG A 1 330 ? 18.828 -0.811 28.047 1 65.31 330 ARG A N 1
ATOM 2700 C CA . ARG A 1 330 ? 18.625 -2.236 27.812 1 65.31 330 ARG A CA 1
ATOM 2701 C C . ARG A 1 330 ? 18.906 -2.605 26.359 1 65.31 330 ARG A C 1
ATOM 2703 O O . ARG A 1 330 ? 19.484 -3.666 26.094 1 65.31 330 ARG A O 1
ATOM 2710 N N . GLY A 1 331 ? 18.453 -1.798 25.391 1 62.84 331 GLY A N 1
ATOM 2711 C CA . GLY A 1 331 ? 18.75 -2.006 23.969 1 62.84 331 GLY A CA 1
ATOM 2712 C C . GLY A 1 331 ? 20.234 -1.934 23.656 1 62.84 331 GLY A C 1
ATOM 2713 O O . GLY A 1 331 ? 20.734 -2.689 22.828 1 62.84 331 GLY A O 1
ATOM 2714 N N . ALA A 1 332 ? 20.969 -0.913 24.188 1 56.34 332 ALA A N 1
ATOM 2715 C CA . ALA A 1 332 ? 22.422 -0.812 24.078 1 56.34 332 ALA A CA 1
ATOM 2716 C C . ALA A 1 332 ? 23.109 -2.053 24.656 1 56.34 332 ALA A C 1
ATOM 2718 O O . ALA A 1 332 ? 24.125 -2.506 24.125 1 56.34 332 ALA A O 1
ATOM 2719 N N . LYS A 1 333 ? 22.531 -2.527 25.656 1 49.81 333 LYS A N 1
ATOM 2720 C CA . LYS A 1 333 ? 23.062 -3.756 26.25 1 49.81 333 LYS A CA 1
ATOM 2721 C C . LYS A 1 333 ? 22.844 -4.945 25.312 1 49.81 333 LYS A C 1
ATOM 2723 O O . LYS A 1 333 ? 23.703 -5.812 25.188 1 49.81 333 LYS A O 1
ATOM 2728 N N . ILE A 1 334 ? 21.734 -4.855 24.578 1 47 334 ILE A N 1
ATOM 2729 C CA . ILE A 1 334 ? 21.469 -5.914 23.609 1 47 334 ILE A CA 1
ATOM 2730 C C . ILE A 1 334 ? 22.406 -5.785 22.422 1 47 334 ILE A C 1
ATOM 2732 O O . ILE A 1 334 ? 22.938 -6.785 21.922 1 47 334 ILE A O 1
ATOM 2736 N N . LYS A 1 335 ? 22.703 -4.629 21.828 1 52.28 335 LYS A N 1
ATOM 2737 C CA . LYS A 1 335 ? 23.656 -4.379 20.766 1 52.28 335 LYS A CA 1
ATOM 2738 C C . LYS A 1 335 ? 25.078 -4.746 21.203 1 52.28 335 LYS A C 1
ATOM 2740 O O . LYS A 1 335 ? 25.844 -5.309 20.422 1 52.28 335 LYS A O 1
ATOM 2745 N N . MET A 1 336 ? 25.438 -4.301 22.328 1 42.81 336 MET A N 1
ATOM 2746 C CA . MET A 1 336 ? 26.75 -4.641 22.875 1 42.81 336 MET A CA 1
ATOM 2747 C C . MET A 1 336 ? 26.906 -6.152 23.016 1 42.81 336 MET A C 1
ATOM 2749 O O . MET A 1 336 ? 27.984 -6.695 22.766 1 42.81 336 MET A O 1
ATOM 2753 N N . PHE A 1 337 ? 25.859 -6.672 23.312 1 39.28 337 PHE A N 1
ATOM 2754 C CA . PHE A 1 337 ? 25.938 -8.125 23.422 1 39.28 337 PHE A CA 1
ATOM 2755 C C . PHE A 1 337 ? 26 -8.758 22.031 1 39.28 337 PHE A C 1
ATOM 2757 O O . PHE A 1 337 ? 26.594 -9.828 21.859 1 39.28 337 PHE A O 1
ATOM 2764 N N . ALA A 1 338 ? 25.375 -8.164 21.062 1 45.59 338 ALA A N 1
ATOM 2765 C CA . ALA A 1 338 ? 25.422 -8.656 19.688 1 45.59 338 ALA A CA 1
ATOM 2766 C C . ALA A 1 338 ? 26.766 -8.367 19.047 1 45.59 338 ALA A C 1
ATOM 2768 O O . ALA A 1 338 ? 27.25 -9.156 18.234 1 45.59 338 ALA A O 1
ATOM 2769 N N . ASP A 1 339 ? 27.344 -7.203 19.234 1 43 339 ASP A N 1
ATOM 2770 C CA . ASP A 1 339 ? 28.672 -6.891 18.703 1 43 339 ASP A CA 1
ATOM 2771 C C . ASP A 1 339 ? 29.75 -7.746 19.375 1 43 339 ASP A C 1
ATOM 2773 O O . ASP A 1 339 ? 30.844 -7.914 18.844 1 43 339 ASP A O 1
ATOM 2777 N N . ASN A 1 340 ? 29.5 -8.133 20.438 1 40.53 340 ASN A N 1
ATOM 2778 C CA . ASN A 1 340 ? 30.516 -8.906 21.141 1 40.53 340 ASN A CA 1
ATOM 2779 C C . ASN A 1 340 ? 30.406 -10.398 20.844 1 40.53 340 ASN A C 1
ATOM 2781 O O . ASN A 1 340 ? 31.156 -11.203 21.375 1 40.53 340 ASN A O 1
ATOM 2785 N N . HIS A 1 341 ? 29.219 -10.758 20.25 1 33.31 341 HIS A N 1
ATOM 2786 C CA . HIS A 1 341 ? 29.219 -12.141 19.797 1 33.31 341 HIS A CA 1
ATOM 2787 C C . HIS A 1 341 ? 29.016 -12.234 18.297 1 33.31 341 HIS A C 1
ATOM 2789 O O . HIS A 1 341 ? 28.219 -11.492 17.719 1 33.31 341 HIS A O 1
ATOM 2795 N N . MET B 1 1 ? 25.469 -23.625 -24.688 1 28 1 MET B N 1
ATOM 2796 C CA . MET B 1 1 ? 24.422 -24.469 -24.109 1 28 1 MET B CA 1
ATOM 2797 C C . MET B 1 1 ? 23.359 -23.625 -23.422 1 28 1 MET B C 1
ATOM 2799 O O . MET B 1 1 ? 23.688 -22.688 -22.672 1 28 1 MET B O 1
ATOM 2803 N N . ALA B 1 2 ? 22.188 -23.484 -24 1 37.5 2 ALA B N 1
ATOM 2804 C CA . ALA B 1 2 ? 21.109 -22.641 -23.469 1 37.5 2 ALA B CA 1
ATOM 2805 C C . ALA B 1 2 ? 20.891 -22.891 -21.984 1 37.5 2 ALA B C 1
ATOM 2807 O O . ALA B 1 2 ? 21.062 -24.016 -21.5 1 37.5 2 ALA B O 1
ATOM 2808 N N . ALA B 1 3 ? 21.016 -22.016 -21.172 1 46.81 3 ALA B N 1
ATOM 2809 C CA . ALA B 1 3 ? 20.906 -22.141 -19.719 1 46.81 3 ALA B CA 1
ATOM 2810 C C . ALA B 1 3 ? 19.781 -23.094 -19.328 1 46.81 3 ALA B C 1
ATOM 2812 O O . ALA B 1 3 ? 18.656 -22.953 -19.812 1 46.81 3 ALA B O 1
ATOM 2813 N N . THR B 1 4 ? 20.031 -24.328 -19.062 1 55.12 4 THR B N 1
ATOM 2814 C CA . THR B 1 4 ? 19.156 -25.438 -18.734 1 55.12 4 THR B CA 1
ATOM 2815 C C . THR B 1 4 ? 18.125 -25.031 -17.672 1 55.12 4 THR B C 1
ATOM 2817 O O . THR B 1 4 ? 18.5 -24.609 -16.578 1 55.12 4 THR B O 1
ATOM 2820 N N . ARG B 1 5 ? 16.859 -24.75 -18.109 1 65.81 5 ARG B N 1
ATOM 2821 C CA . ARG B 1 5 ? 15.758 -24.406 -17.219 1 65.81 5 ARG B CA 1
ATOM 2822 C C . ARG B 1 5 ? 15.586 -25.453 -16.125 1 65.81 5 ARG B C 1
ATOM 2824 O O . ARG B 1 5 ? 15.68 -26.656 -16.406 1 65.81 5 ARG B O 1
ATOM 2831 N N . HIS B 1 6 ? 15.625 -25.047 -14.859 1 83.06 6 HIS B N 1
ATOM 2832 C CA . HIS B 1 6 ? 15.305 -25.891 -13.719 1 83.06 6 HIS B CA 1
ATOM 2833 C C . HIS B 1 6 ? 13.844 -26.344 -13.75 1 83.06 6 HIS B C 1
ATOM 2835 O O . HIS B 1 6 ? 12.961 -25.625 -13.273 1 83.06 6 HIS B O 1
ATOM 2841 N N . SER B 1 7 ? 13.547 -27.562 -14.258 1 90.44 7 SER B N 1
ATOM 2842 C CA . SER B 1 7 ? 12.188 -28.047 -14.484 1 90.44 7 SER B CA 1
ATOM 2843 C C . SER B 1 7 ? 11.414 -28.156 -13.172 1 90.44 7 SER B C 1
ATOM 2845 O O . SER B 1 7 ? 10.188 -28.094 -13.164 1 90.44 7 SER B O 1
ATOM 2847 N N . GLY B 1 8 ? 12.125 -28.312 -12.078 1 92.38 8 GLY B N 1
ATOM 2848 C CA . GLY B 1 8 ? 11.469 -28.328 -10.781 1 92.38 8 GLY B CA 1
ATOM 2849 C C . GLY B 1 8 ? 10.703 -27.047 -10.477 1 92.38 8 GLY B C 1
ATOM 2850 O O . GLY B 1 8 ? 9.547 -27.109 -10.055 1 92.38 8 GLY B O 1
ATOM 2851 N N . LEU B 1 9 ? 11.289 -25.969 -10.758 1 93.88 9 LEU B N 1
ATOM 2852 C CA . LEU B 1 9 ? 10.656 -24.688 -10.469 1 93.88 9 LEU B CA 1
ATOM 2853 C C . LEU B 1 9 ? 9.617 -24.344 -11.531 1 93.88 9 LEU B C 1
ATOM 2855 O O . LEU B 1 9 ? 8.625 -23.672 -11.242 1 93.88 9 LEU B O 1
ATOM 2859 N N . GLU B 1 10 ? 9.797 -24.844 -12.727 1 95 10 GLU B N 1
ATOM 2860 C CA . GLU B 1 10 ? 8.758 -24.688 -13.742 1 95 10 GLU B CA 1
ATOM 2861 C C . GLU B 1 10 ? 7.504 -25.469 -13.375 1 95 10 GLU B C 1
ATOM 2863 O O . GLU B 1 10 ? 6.387 -25 -13.602 1 95 10 GLU B O 1
ATOM 2868 N N . CYS B 1 11 ? 7.754 -26.578 -12.883 1 95.94 11 CYS B N 1
ATOM 2869 C CA . CYS B 1 11 ? 6.641 -27.391 -12.398 1 95.94 11 CYS B CA 1
ATOM 2870 C C . CYS B 1 11 ? 5.883 -26.672 -11.289 1 95.94 11 CYS B C 1
ATOM 2872 O O . CYS B 1 11 ? 4.652 -26.688 -11.258 1 95.94 11 CYS B O 1
ATOM 2874 N N . LEU B 1 12 ? 6.602 -26.047 -10.406 1 96.88 12 LEU B N 1
ATOM 2875 C CA . LEU B 1 12 ? 5.992 -25.281 -9.312 1 96.88 12 LEU B CA 1
ATOM 2876 C C . LEU B 1 12 ? 5.125 -24.156 -9.852 1 96.88 12 LEU B C 1
ATOM 2878 O O . LEU B 1 12 ? 4.043 -23.891 -9.32 1 96.88 12 LEU B O 1
ATOM 2882 N N . ARG B 1 13 ? 5.531 -23.5 -10.93 1 97.06 13 ARG B N 1
ATOM 2883 C CA . ARG B 1 13 ? 4.734 -22.453 -11.562 1 97.06 13 ARG B CA 1
ATOM 2884 C C . ARG B 1 13 ? 3.408 -23 -12.07 1 97.06 13 ARG B C 1
ATOM 2886 O O . ARG B 1 13 ? 2.359 -22.375 -11.883 1 97.06 13 ARG B O 1
ATOM 2893 N N . ILE B 1 14 ? 3.502 -24.156 -12.641 1 97.19 14 ILE B N 1
ATOM 2894 C CA . ILE B 1 14 ? 2.316 -24.781 -13.219 1 97.19 14 ILE B CA 1
ATOM 2895 C C . ILE B 1 14 ? 1.341 -25.156 -12.109 1 97.19 14 ILE B C 1
ATOM 2897 O O . ILE B 1 14 ? 0.153 -24.828 -12.18 1 97.19 14 ILE B O 1
ATOM 2901 N N . ILE B 1 15 ? 1.87 -25.781 -11.086 1 97.12 15 ILE B N 1
ATOM 2902 C CA . ILE B 1 15 ? 1.039 -26.203 -9.969 1 97.12 15 ILE B CA 1
ATOM 2903 C C . ILE B 1 15 ? 0.409 -24.984 -9.297 1 97.12 15 ILE B C 1
ATOM 2905 O O . ILE B 1 15 ? -0.779 -25 -8.961 1 97.12 15 ILE B O 1
ATOM 2909 N N . SER B 1 16 ? 1.185 -23.938 -9.133 1 97.69 16 SER B N 1
ATOM 2910 C CA . SER B 1 16 ? 0.713 -22.734 -8.477 1 97.69 16 SER B CA 1
ATOM 2911 C C . SER B 1 16 ? -0.444 -22.094 -9.242 1 97.69 16 SER B C 1
ATOM 2913 O O . SER B 1 16 ? -1.458 -21.719 -8.648 1 97.69 16 SER B O 1
ATOM 2915 N N . ILE B 1 17 ? -0.31 -22 -10.539 1 97.81 17 ILE B N 1
ATOM 2916 C CA . ILE B 1 17 ? -1.356 -21.344 -11.312 1 97.81 17 ILE B CA 1
ATOM 2917 C C . ILE B 1 17 ? -2.617 -22.203 -11.312 1 97.81 17 ILE B C 1
ATOM 2919 O O . ILE B 1 17 ? -3.732 -21.672 -11.266 1 97.81 17 ILE B O 1
ATOM 2923 N N . ILE B 1 18 ? -2.443 -23.5 -11.391 1 97.69 18 ILE B N 1
ATOM 2924 C CA . ILE B 1 18 ? -3.586 -24.406 -11.367 1 97.69 18 ILE B CA 1
ATOM 2925 C C . ILE B 1 18 ? -4.336 -24.25 -10.047 1 97.69 18 ILE B C 1
ATOM 2927 O O . ILE B 1 18 ? -5.566 -24.219 -10.023 1 97.69 18 ILE B O 1
ATOM 2931 N N . LEU B 1 19 ? -3.604 -24.172 -9 1 97.31 19 LEU B N 1
ATOM 2932 C CA . LEU B 1 19 ? -4.219 -24.016 -7.688 1 97.31 19 LEU B CA 1
ATOM 2933 C C . LEU B 1 19 ? -4.91 -22.656 -7.57 1 97.31 19 LEU B C 1
ATOM 2935 O O . LEU B 1 19 ? -5.984 -22.547 -6.973 1 97.31 19 LEU B O 1
ATOM 2939 N N . ILE B 1 20 ? -4.297 -21.594 -8.117 1 97.56 20 ILE B N 1
ATOM 2940 C CA . ILE B 1 20 ? -4.895 -20.25 -8.109 1 97.56 20 ILE B CA 1
ATOM 2941 C C . ILE B 1 20 ? -6.211 -20.281 -8.875 1 97.56 20 ILE B C 1
ATOM 2943 O O . ILE B 1 20 ? -7.234 -19.812 -8.383 1 97.56 20 ILE B O 1
ATOM 2947 N N . VAL B 1 21 ? -6.203 -20.875 -10.016 1 97.94 21 VAL B N 1
ATOM 2948 C CA . VAL B 1 21 ? -7.406 -20.953 -10.836 1 97.94 21 VAL B CA 1
ATOM 2949 C C . VAL B 1 21 ? -8.477 -21.781 -10.102 1 97.94 21 VAL B C 1
ATOM 2951 O O . VAL B 1 21 ? -9.656 -21.422 -10.133 1 97.94 21 VAL B O 1
ATOM 2954 N N . SER B 1 22 ? -8.031 -22.844 -9.484 1 97.94 22 SER B N 1
ATOM 2955 C CA . SER B 1 22 ? -8.945 -23.688 -8.711 1 97.94 22 SER B CA 1
ATOM 2956 C C . SER B 1 22 ? -9.656 -22.875 -7.633 1 97.94 22 SER B C 1
ATOM 2958 O O . SER B 1 22 ? -10.875 -22.969 -7.473 1 97.94 22 SER B O 1
ATOM 2960 N N . MET B 1 23 ? -8.922 -22.125 -6.961 1 96.94 23 MET B N 1
ATOM 2961 C CA . MET B 1 23 ? -9.492 -21.281 -5.914 1 96.94 23 MET B CA 1
ATOM 2962 C C . MET B 1 23 ? -10.508 -20.297 -6.496 1 96.94 23 MET B C 1
ATOM 2964 O O . MET B 1 23 ? -11.555 -20.062 -5.898 1 96.94 23 MET B O 1
ATOM 2968 N N . HIS B 1 24 ? -10.188 -19.734 -7.605 1 97.19 24 HIS B N 1
ATOM 2969 C CA . HIS B 1 24 ? -11.062 -18.734 -8.227 1 97.19 24 HIS B CA 1
ATOM 2970 C C . HIS B 1 24 ? -12.352 -19.391 -8.727 1 97.19 24 HIS B C 1
ATOM 2972 O O . HIS B 1 24 ? -13.43 -18.797 -8.633 1 97.19 24 HIS B O 1
ATOM 2978 N N . ILE B 1 25 ? -12.234 -20.594 -9.227 1 97.69 25 ILE 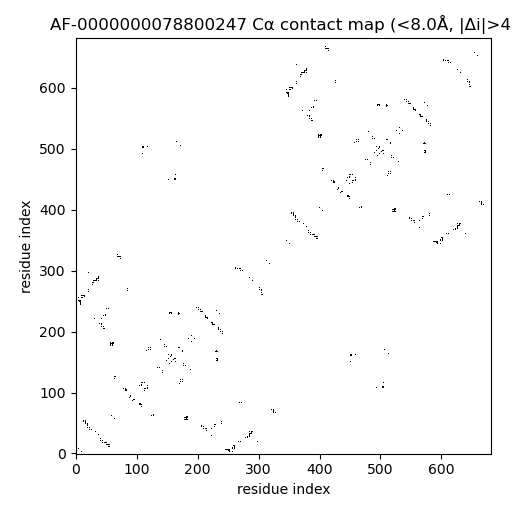B N 1
ATOM 2979 C CA . ILE B 1 25 ? -13.422 -21.328 -9.648 1 97.69 25 ILE B CA 1
ATOM 2980 C C . ILE B 1 25 ? -14.328 -21.578 -8.445 1 97.69 25 ILE B C 1
ATOM 2982 O O . ILE B 1 25 ? -15.523 -21.281 -8.484 1 97.69 25 ILE B O 1
ATOM 2986 N N . LEU B 1 26 ? -13.734 -22.031 -7.391 1 97.62 26 LEU B N 1
ATOM 2987 C CA . LEU B 1 26 ? -14.492 -22.438 -6.211 1 97.62 26 LEU B CA 1
ATOM 2988 C C . LEU B 1 26 ? -15.008 -21.219 -5.453 1 97.62 26 LEU B C 1
ATOM 2990 O O . LEU B 1 26 ? -15.914 -21.344 -4.625 1 97.62 26 LEU B O 1
ATOM 2994 N N . GLY B 1 27 ? -14.383 -20.062 -5.73 1 96.44 27 GLY B N 1
ATOM 2995 C CA . GLY B 1 27 ? -14.867 -18.844 -5.117 1 96.44 27 GLY B CA 1
ATOM 2996 C C . GLY B 1 27 ? -16.328 -18.578 -5.402 1 96.44 27 GLY B C 1
ATOM 2997 O O . GLY B 1 27 ? -17.031 -17.984 -4.582 1 96.44 27 GLY B O 1
ATOM 2998 N N . ASN B 1 28 ? -16.828 -19.047 -6.461 1 95.81 28 ASN B N 1
ATOM 2999 C CA . ASN B 1 28 ? -18.219 -18.844 -6.867 1 95.81 28 ASN B CA 1
ATOM 3000 C C . ASN B 1 28 ? -19.156 -19.828 -6.172 1 95.81 28 ASN B C 1
ATOM 3002 O O . ASN B 1 28 ? -20.375 -19.766 -6.355 1 95.81 28 ASN B O 1
ATOM 3006 N N . THR B 1 29 ? -18.656 -20.672 -5.367 1 96.5 29 THR B N 1
ATOM 3007 C CA . THR B 1 29 ? -19.469 -21.672 -4.691 1 96.5 29 THR B CA 1
ATOM 3008 C C . THR B 1 29 ? -19.391 -21.516 -3.178 1 96.5 29 THR B C 1
ATOM 3010 O O . THR B 1 29 ? -19.641 -22.453 -2.43 1 96.5 29 THR B O 1
ATOM 3013 N N . PHE B 1 30 ? -18.984 -20.344 -2.74 1 95.44 30 PHE B N 1
ATOM 3014 C CA . PHE B 1 30 ? -18.797 -20.062 -1.322 1 95.44 30 PHE B CA 1
ATOM 3015 C C . PHE B 1 30 ? -20.125 -20.109 -0.581 1 95.44 30 PHE B C 1
ATOM 3017 O O . PHE B 1 30 ? -20.156 -20.188 0.648 1 95.44 30 PHE B O 1
ATOM 3024 N N . HIS B 1 31 ? -21.203 -20.062 -1.299 1 94.69 31 HIS B N 1
ATOM 3025 C CA . HIS B 1 31 ? -22.531 -20.062 -0.69 1 94.69 31 HIS B CA 1
ATOM 3026 C C . HIS B 1 31 ? -22.969 -21.469 -0.317 1 94.69 31 HIS B C 1
ATOM 3028 O O . HIS B 1 31 ? -24.062 -21.656 0.211 1 94.69 31 HIS B O 1
ATOM 3034 N N . THR B 1 32 ? -22.172 -22.469 -0.536 1 96.25 32 THR B N 1
ATOM 3035 C CA . THR B 1 32 ? -22.547 -23.859 -0.289 1 96.25 32 THR B CA 1
ATOM 3036 C C . THR B 1 32 ? -22.844 -24.078 1.189 1 96.25 32 THR B C 1
ATOM 3038 O O . THR B 1 32 ? -22.188 -23.516 2.059 1 96.25 32 THR B O 1
ATOM 3041 N N . SER B 1 33 ? -23.797 -24.891 1.474 1 95.12 33 SER B N 1
ATOM 3042 C CA . SER B 1 33 ? -24.125 -25.297 2.834 1 95.12 33 SER B CA 1
ATOM 3043 C C . SER B 1 33 ? -23.656 -26.719 3.121 1 95.12 33 SER B C 1
ATOM 3045 O O . SER B 1 33 ? -23.688 -27.172 4.266 1 95.12 33 SER B O 1
ATOM 3047 N N . ASN B 1 34 ? -23.203 -27.359 2.059 1 95.88 34 ASN B N 1
ATOM 3048 C CA . ASN B 1 34 ? -22.688 -28.719 2.184 1 95.88 34 ASN B CA 1
ATOM 3049 C C . ASN B 1 34 ? -21.344 -28.75 2.912 1 95.88 34 ASN B C 1
ATOM 3051 O O . ASN B 1 34 ? -20.391 -28.109 2.471 1 95.88 34 ASN B O 1
ATOM 3055 N N . TRP B 1 35 ? -21.281 -29.5 3.947 1 95.12 35 TRP B N 1
ATOM 3056 C CA . TRP B 1 35 ? -20.109 -29.516 4.816 1 95.12 35 TRP B CA 1
ATOM 3057 C C . TRP B 1 35 ? -18.891 -30.031 4.078 1 95.12 35 TRP B C 1
ATOM 3059 O O . TRP B 1 35 ? -17.797 -29.469 4.191 1 95.12 35 TRP B O 1
ATOM 3069 N N . LEU B 1 36 ? -19.078 -31.094 3.377 1 95.62 36 LEU B N 1
ATOM 3070 C CA . LEU B 1 36 ? -17.953 -31.688 2.648 1 95.62 36 LEU B CA 1
ATOM 3071 C C . LEU B 1 36 ? -17.422 -30.719 1.591 1 95.62 36 LEU B C 1
ATOM 3073 O O . LEU B 1 36 ? -16.219 -30.641 1.379 1 95.62 36 LEU B O 1
ATOM 3077 N N . ASN B 1 37 ? -18.328 -30.047 0.939 1 97.5 37 ASN B N 1
ATOM 3078 C CA . ASN B 1 37 ? -17.922 -29.078 -0.064 1 97.5 37 ASN B CA 1
ATOM 3079 C C . ASN B 1 37 ? -17.172 -27.891 0.565 1 97.5 37 ASN B C 1
ATOM 3081 O O . ASN B 1 37 ? -16.203 -27.406 -0.001 1 97.5 37 ASN B O 1
ATOM 3085 N N . LYS B 1 38 ? -17.594 -27.531 1.757 1 97.44 38 LYS B N 1
ATOM 3086 C CA . LYS B 1 38 ? -16.891 -26.469 2.477 1 97.44 38 LYS B CA 1
ATOM 3087 C C . LYS B 1 38 ? -15.461 -26.875 2.785 1 97.44 38 LYS B C 1
ATOM 3089 O O . LYS B 1 38 ? -14.531 -26.078 2.572 1 97.44 38 LYS B O 1
ATOM 3094 N N . GLU B 1 39 ? -15.336 -28.078 3.242 1 97.19 39 GLU B N 1
ATOM 3095 C CA . GLU B 1 39 ? -14 -28.562 3.594 1 97.19 39 GLU B CA 1
ATOM 3096 C C . GLU B 1 39 ? -13.102 -28.641 2.363 1 97.19 39 GLU B C 1
ATOM 3098 O O . GLU B 1 39 ? -11.914 -28.328 2.436 1 97.19 39 GLU B O 1
ATOM 3103 N N . PHE B 1 40 ? -13.695 -29.031 1.306 1 97.5 40 PHE B N 1
ATOM 3104 C CA . PHE B 1 40 ? -12.945 -29.109 0.056 1 97.5 40 PHE B CA 1
ATOM 3105 C C . PHE B 1 40 ? -12.477 -27.734 -0.385 1 97.5 40 PHE B C 1
ATOM 3107 O O . PHE B 1 40 ? -11.32 -27.547 -0.762 1 97.5 40 PHE B O 1
ATOM 3114 N N . ILE B 1 41 ? -13.367 -26.797 -0.305 1 98 41 ILE B N 1
ATOM 3115 C CA . ILE B 1 41 ? -13.062 -25.422 -0.681 1 98 41 ILE B CA 1
ATOM 3116 C C . ILE B 1 41 ? -11.953 -24.875 0.215 1 98 41 ILE B C 1
ATOM 3118 O O . ILE B 1 41 ? -11 -24.266 -0.27 1 98 41 ILE B O 1
ATOM 3122 N N . LEU B 1 42 ? -12.039 -25.156 1.512 1 98.25 42 LEU B N 1
ATOM 3123 C CA . LEU B 1 42 ? -11.039 -24.703 2.471 1 98.25 42 LEU B CA 1
ATOM 3124 C C . LEU B 1 42 ? -9.688 -25.328 2.191 1 98.25 42 LEU B C 1
ATOM 3126 O O . LEU B 1 42 ? -8.648 -24.672 2.297 1 98.25 42 LEU B O 1
ATOM 3130 N N . PHE B 1 43 ? -9.75 -26.531 1.831 1 97.88 43 PHE B N 1
ATOM 3131 C CA . PHE B 1 43 ? -8.523 -27.266 1.525 1 97.88 43 PHE B CA 1
ATOM 3132 C C . PHE B 1 43 ? -7.824 -26.656 0.312 1 97.88 43 PHE B C 1
ATOM 3134 O O . PHE B 1 43 ? -6.621 -26.391 0.35 1 97.88 43 PHE B O 1
ATOM 3141 N N . ILE B 1 44 ? -8.539 -26.406 -0.712 1 98 44 ILE B N 1
ATOM 3142 C CA . ILE B 1 44 ? -7.984 -25.844 -1.939 1 98 44 ILE B CA 1
ATOM 3143 C C . ILE B 1 44 ? -7.461 -24.438 -1.674 1 98 44 ILE B C 1
ATOM 3145 O O . ILE B 1 44 ? -6.402 -24.062 -2.174 1 98 44 ILE B O 1
ATOM 3149 N N . ASN B 1 45 ? -8.164 -23.703 -0.889 1 97.75 45 ASN B N 1
ATOM 3150 C CA . ASN B 1 45 ? -7.746 -22.344 -0.576 1 97.75 45 ASN B CA 1
ATOM 3151 C C . ASN B 1 45 ? -6.492 -22.344 0.295 1 97.75 45 ASN B C 1
ATOM 3153 O O . ASN B 1 45 ? -5.66 -21.438 0.183 1 97.75 45 ASN B O 1
ATOM 3157 N N . THR B 1 46 ? -6.363 -23.328 1.148 1 97.81 46 THR B N 1
ATOM 3158 C CA . THR B 1 46 ? -5.168 -23.453 1.976 1 97.81 46 THR B CA 1
ATOM 3159 C C . THR B 1 46 ? -3.926 -23.625 1.107 1 97.81 46 THR B C 1
ATOM 3161 O O . THR B 1 46 ? -2.916 -22.953 1.328 1 97.81 46 THR B O 1
ATOM 3164 N N . LEU B 1 47 ? -4.031 -24.375 0.117 1 97.31 47 LEU B N 1
ATOM 3165 C CA . LEU B 1 47 ? -2.906 -24.625 -0.777 1 97.31 47 LEU B CA 1
ATOM 3166 C C . LEU B 1 47 ? -2.781 -23.516 -1.818 1 97.31 47 LEU B C 1
ATOM 3168 O O . LEU B 1 47 ? -1.68 -23.031 -2.08 1 97.31 47 LEU B O 1
ATOM 3172 N N . GLY B 1 48 ? -3.848 -23.125 -2.328 1 97.25 48 GLY B N 1
ATOM 3173 C CA . GLY B 1 48 ? -3.867 -22.203 -3.459 1 97.25 48 GLY B CA 1
ATOM 3174 C C . GLY B 1 48 ? -3.369 -20.812 -3.109 1 97.25 48 GLY B C 1
ATOM 3175 O O . GLY B 1 48 ? -2.768 -20.141 -3.945 1 97.25 48 GLY B O 1
ATOM 3176 N N . ASN B 1 49 ? -3.549 -20.391 -1.924 1 97 49 ASN B N 1
ATOM 3177 C CA . ASN B 1 49 ? -3.156 -19.047 -1.521 1 97 49 ASN B CA 1
ATOM 3178 C C . ASN B 1 49 ? -1.646 -18.922 -1.349 1 97 49 ASN B C 1
ATOM 3180 O O . ASN B 1 49 ? -1.113 -17.828 -1.224 1 97 49 ASN B O 1
ATOM 3184 N N . THR B 1 50 ? -0.991 -20.016 -1.46 1 97.94 50 THR B N 1
ATOM 3185 C CA . THR B 1 50 ? 0.467 -19.969 -1.47 1 97.94 50 THR B CA 1
ATOM 3186 C C . THR B 1 50 ? 0.987 -19.625 -2.863 1 97.94 50 THR B C 1
ATOM 3188 O O . THR B 1 50 ? 2.145 -19.234 -3.02 1 97.94 50 THR B O 1
ATOM 3191 N N . GLY B 1 51 ? 0.161 -19.766 -3.844 1 97.56 51 GLY B N 1
ATOM 3192 C CA . GLY B 1 51 ? 0.568 -19.672 -5.234 1 97.56 51 GLY B CA 1
ATOM 3193 C C . GLY B 1 51 ? 1.175 -18.328 -5.594 1 97.56 51 GLY B C 1
ATOM 3194 O O . GLY B 1 51 ? 2.244 -18.266 -6.203 1 97.56 51 GLY B O 1
ATOM 3195 N N . VAL B 1 52 ? 0.555 -17.25 -5.16 1 96.69 52 VAL B N 1
ATOM 3196 C CA . VAL B 1 52 ? 1.021 -15.906 -5.496 1 96.69 52 VAL B CA 1
ATOM 3197 C C . VAL B 1 52 ? 2.418 -15.68 -4.922 1 96.69 52 VAL B C 1
ATOM 3199 O O . VAL B 1 52 ? 3.328 -15.25 -5.633 1 96.69 52 VAL B O 1
ATOM 3202 N N . THR B 1 53 ? 2.533 -16.031 -3.682 1 98 53 THR B N 1
ATOM 3203 C CA . THR B 1 53 ? 3.818 -15.875 -3.01 1 98 53 THR B CA 1
ATOM 3204 C C . THR B 1 53 ? 4.883 -16.734 -3.678 1 98 53 THR B C 1
ATOM 3206 O O . THR B 1 53 ? 6.027 -16.312 -3.842 1 98 53 THR B O 1
ATOM 3209 N N . LEU B 1 54 ? 4.504 -17.891 -4.105 1 98.31 54 LEU B N 1
ATOM 3210 C CA . LEU B 1 54 ? 5.441 -18.797 -4.754 1 98.31 54 LEU B CA 1
ATOM 3211 C C . LEU B 1 54 ? 5.938 -18.219 -6.074 1 98.31 54 LEU B C 1
ATOM 3213 O O . LEU B 1 54 ? 7.133 -18.297 -6.379 1 98.31 54 LEU B O 1
ATOM 3217 N N . PHE B 1 55 ? 5.047 -17.625 -6.82 1 97.31 55 PHE B N 1
ATOM 3218 C CA . PHE B 1 55 ? 5.438 -17 -8.078 1 97.31 55 PHE B CA 1
ATOM 3219 C C . PHE B 1 55 ? 6.5 -15.938 -7.84 1 97.31 55 PHE B C 1
ATOM 3221 O O . PHE B 1 55 ? 7.5 -15.875 -8.562 1 97.31 55 PHE B O 1
ATOM 3228 N N . ILE B 1 56 ? 6.316 -15.18 -6.836 1 97.75 56 ILE B N 1
ATOM 3229 C CA . ILE B 1 56 ? 7.215 -14.055 -6.586 1 97.75 56 ILE B CA 1
ATOM 3230 C C . ILE B 1 56 ? 8.516 -14.562 -5.973 1 97.75 56 ILE B C 1
ATOM 3232 O O . ILE B 1 56 ? 9.594 -14.031 -6.262 1 97.75 56 ILE B O 1
ATOM 3236 N N . LEU B 1 57 ? 8.391 -15.602 -5.121 1 98.06 57 LEU B N 1
ATOM 3237 C CA . LEU B 1 57 ? 9.602 -16.203 -4.574 1 98.06 57 LEU B CA 1
ATOM 3238 C C . LEU B 1 57 ? 10.516 -16.688 -5.688 1 98.06 57 LEU B C 1
ATOM 3240 O O . LEU B 1 57 ? 11.734 -16.484 -5.629 1 98.06 57 LEU B O 1
ATOM 3244 N N . ILE B 1 58 ? 9.945 -17.297 -6.684 1 96.94 58 ILE B N 1
ATOM 3245 C CA . ILE B 1 58 ? 10.719 -17.781 -7.816 1 96.94 58 ILE B CA 1
ATOM 3246 C C . ILE B 1 58 ? 11.391 -16.609 -8.531 1 96.94 58 ILE B C 1
ATOM 3248 O O . ILE B 1 58 ? 12.586 -16.656 -8.836 1 96.94 58 ILE B O 1
ATOM 3252 N N . SER B 1 59 ? 10.664 -15.562 -8.781 1 95.81 59 SER B N 1
ATOM 3253 C CA . SER B 1 59 ? 11.195 -14.375 -9.438 1 95.81 59 SER B CA 1
ATOM 3254 C C . SER B 1 59 ? 12.336 -13.758 -8.633 1 95.81 59 SER B C 1
ATOM 3256 O O . SER B 1 59 ? 13.336 -13.312 -9.195 1 95.81 59 SER B O 1
ATOM 3258 N N . GLY B 1 60 ? 12.117 -13.734 -7.32 1 96.94 60 GLY B N 1
ATOM 3259 C CA . GLY B 1 60 ? 13.156 -13.203 -6.453 1 96.94 60 GLY B CA 1
ATOM 3260 C C . GLY B 1 60 ? 14.398 -14.078 -6.414 1 96.94 60 GLY B C 1
ATOM 3261 O O . GLY B 1 60 ? 15.523 -13.57 -6.418 1 96.94 60 GLY B O 1
ATOM 3262 N N . TYR B 1 61 ? 14.148 -15.352 -6.41 1 95.88 61 TYR B N 1
ATOM 3263 C CA . TYR B 1 61 ? 15.242 -16.312 -6.359 1 95.88 61 TYR B CA 1
ATOM 3264 C C . TYR B 1 61 ? 16.156 -16.172 -7.562 1 95.88 61 TYR B C 1
ATOM 3266 O O . TYR B 1 61 ? 17.391 -16.203 -7.426 1 95.88 61 TYR B O 1
ATOM 3274 N N . PHE B 1 62 ? 15.625 -15.938 -8.695 1 93 62 PHE B N 1
ATOM 3275 C CA . PHE B 1 62 ? 16.422 -15.773 -9.906 1 93 62 PHE B CA 1
ATOM 3276 C C . PHE B 1 62 ? 16.828 -14.32 -10.094 1 93 62 PHE B C 1
ATOM 3278 O O . PHE B 1 62 ? 17.766 -14.016 -10.844 1 93 62 PHE B O 1
ATOM 3285 N N . GLY B 1 63 ? 16.172 -13.461 -9.406 1 92.81 63 GLY B N 1
ATOM 3286 C CA . GLY B 1 63 ? 16.453 -12.039 -9.555 1 92.81 63 GLY B CA 1
ATOM 3287 C C . GLY B 1 63 ? 15.945 -11.469 -10.859 1 92.81 63 GLY B C 1
ATOM 3288 O O . GLY B 1 63 ? 16.219 -12.023 -11.93 1 92.81 63 GLY B O 1
ATOM 3289 N N . ILE B 1 64 ? 15.234 -10.453 -10.773 1 93.06 64 ILE B N 1
ATOM 3290 C CA . ILE B 1 64 ? 14.727 -9.789 -11.969 1 93.06 64 ILE B CA 1
ATOM 3291 C C . ILE B 1 64 ? 15.789 -8.859 -12.539 1 93.06 64 ILE B C 1
ATOM 3293 O O . ILE B 1 64 ? 16.281 -7.957 -11.844 1 93.06 64 ILE B O 1
ATOM 3297 N N . ARG B 1 65 ? 16.188 -9.156 -13.719 1 90.62 65 ARG B N 1
ATOM 3298 C CA . ARG B 1 65 ? 17.031 -8.242 -14.492 1 90.62 65 ARG B CA 1
ATOM 3299 C C . ARG B 1 65 ? 16.203 -7.488 -15.531 1 90.62 65 ARG B C 1
ATOM 3301 O O . ARG B 1 65 ? 15.625 -8.094 -16.438 1 90.62 65 ARG B O 1
ATOM 3308 N N . PHE B 1 66 ? 16.203 -6.266 -15.312 1 89.06 66 PHE B N 1
ATOM 3309 C CA . PHE B 1 66 ? 15.344 -5.461 -16.188 1 89.06 66 PHE B CA 1
ATOM 3310 C C . PHE B 1 66 ? 15.766 -5.617 -17.641 1 89.06 66 PHE B C 1
ATOM 3312 O O . PHE B 1 66 ? 16.938 -5.426 -17.984 1 89.06 66 PHE B O 1
ATOM 3319 N N . ASN B 1 67 ? 14.836 -6.078 -18.406 1 88.81 67 ASN B N 1
ATOM 3320 C CA . ASN B 1 67 ? 14.961 -6.238 -19.844 1 88.81 67 ASN B CA 1
ATOM 3321 C C . ASN B 1 67 ? 13.805 -5.578 -20.578 1 88.81 67 ASN B C 1
ATOM 3323 O O . ASN B 1 67 ? 12.656 -6 -20.438 1 88.81 67 ASN B O 1
ATOM 3327 N N . THR B 1 68 ? 14.133 -4.582 -21.375 1 87.69 68 THR B N 1
ATOM 3328 C CA . THR B 1 68 ? 13.117 -3.768 -22.031 1 87.69 68 THR B CA 1
ATOM 3329 C C . THR B 1 68 ? 12.266 -4.617 -22.984 1 87.69 68 THR B C 1
ATOM 3331 O O . THR B 1 68 ? 11.047 -4.449 -23.047 1 87.69 68 THR B O 1
ATOM 3334 N N . HIS B 1 69 ? 12.93 -5.52 -23.625 1 87.44 69 HIS B N 1
ATOM 3335 C CA . HIS B 1 69 ? 12.227 -6.375 -24.578 1 87.44 69 HIS B CA 1
ATOM 3336 C C . HIS B 1 69 ? 11.203 -7.254 -23.859 1 87.44 69 HIS B C 1
ATOM 3338 O O . HIS B 1 69 ? 10.039 -7.309 -24.266 1 87.44 69 HIS B O 1
ATOM 3344 N N . LYS B 1 70 ? 11.641 -7.918 -22.828 1 87.06 70 LYS B N 1
ATOM 3345 C CA . LYS B 1 70 ? 10.758 -8.789 -22.062 1 87.06 70 LYS B CA 1
ATOM 3346 C C . LYS B 1 70 ? 9.641 -7.996 -21.391 1 87.06 70 LYS B C 1
ATOM 3348 O O . LYS B 1 70 ? 8.508 -8.469 -21.297 1 87.06 70 LYS B O 1
ATOM 3353 N N . PHE B 1 71 ? 10 -6.816 -21 1 90.94 71 PHE B N 1
ATOM 3354 C CA . PHE B 1 71 ? 9.047 -5.934 -20.328 1 90.94 71 PHE B CA 1
ATOM 3355 C C . PHE B 1 71 ? 7.926 -5.539 -21.297 1 90.94 71 PHE B C 1
ATOM 3357 O O . PHE B 1 71 ? 6.746 -5.668 -20.953 1 90.94 71 PHE B O 1
ATOM 3364 N N . PHE B 1 72 ? 8.203 -5.137 -22.422 1 89.38 72 PHE B N 1
ATOM 3365 C CA . PHE B 1 72 ? 7.211 -4.676 -23.391 1 89.38 72 PHE B CA 1
ATOM 3366 C C . PHE B 1 72 ? 6.379 -5.848 -23.906 1 89.38 72 PHE B C 1
ATOM 3368 O O . PHE B 1 72 ? 5.176 -5.711 -24.125 1 89.38 72 PHE B O 1
ATOM 3375 N N . LYS B 1 73 ? 7.035 -6.93 -24.078 1 87.62 73 LYS B N 1
ATOM 3376 C CA . LYS B 1 73 ? 6.297 -8.117 -24.5 1 87.62 73 LYS B CA 1
ATOM 3377 C C . LYS B 1 73 ? 5.227 -8.492 -23.484 1 87.62 73 LYS B C 1
ATOM 3379 O O . LYS B 1 73 ? 4.098 -8.812 -23.844 1 87.62 73 LYS B O 1
ATOM 3384 N N . MET B 1 74 ? 5.629 -8.484 -22.266 1 91.06 74 MET B N 1
ATOM 3385 C CA . MET B 1 74 ? 4.688 -8.766 -21.188 1 91.06 74 MET B CA 1
ATOM 3386 C C . MET B 1 74 ? 3.518 -7.789 -21.219 1 91.06 74 MET B C 1
ATOM 3388 O O . MET B 1 74 ? 2.361 -8.195 -21.094 1 91.06 74 MET B O 1
ATOM 3392 N N . LEU B 1 75 ? 3.785 -6.488 -21.469 1 92.56 75 LEU B N 1
ATOM 3393 C CA . LEU B 1 75 ? 2.746 -5.465 -21.484 1 92.56 75 LEU B CA 1
ATOM 3394 C C . LEU B 1 75 ? 1.792 -5.684 -22.656 1 92.56 75 LEU B C 1
ATOM 3396 O O . LEU B 1 75 ? 0.58 -5.508 -22.516 1 92.56 75 LEU B O 1
ATOM 3400 N N . VAL B 1 76 ? 2.338 -6.105 -23.703 1 89.12 76 VAL B N 1
ATOM 3401 C CA . VAL B 1 76 ? 1.532 -6.312 -24.906 1 89.12 76 VAL B CA 1
ATOM 3402 C C . VAL B 1 76 ? 0.577 -7.484 -24.688 1 89.12 76 VAL B C 1
ATOM 3404 O O . VAL B 1 76 ? -0.597 -7.41 -25.062 1 89.12 76 VAL B O 1
ATOM 3407 N N . VAL B 1 77 ? 1.091 -8.484 -24.094 1 89.56 77 VAL B N 1
ATOM 3408 C CA . VAL B 1 77 ? 0.267 -9.664 -23.859 1 89.56 77 VAL B CA 1
ATOM 3409 C C . VAL B 1 77 ? -0.852 -9.32 -22.875 1 89.56 77 VAL B C 1
ATOM 3411 O O . VAL B 1 77 ? -2.004 -9.703 -23.078 1 89.56 77 VAL B O 1
ATOM 3414 N N . VAL B 1 78 ? -0.547 -8.578 -21.828 1 94.56 78 VAL B N 1
ATOM 3415 C CA . VAL B 1 78 ? -1.544 -8.156 -20.859 1 94.56 78 VAL B CA 1
ATOM 3416 C C . VAL B 1 78 ? -2.607 -7.301 -21.531 1 94.56 78 VAL B C 1
ATOM 3418 O O . VAL B 1 78 ? -3.805 -7.492 -21.312 1 94.56 78 VAL B O 1
ATOM 3421 N N . TRP B 1 79 ? -2.115 -6.422 -22.359 1 93.69 79 TRP B N 1
ATOM 3422 C CA . TRP B 1 79 ? -3.018 -5.516 -23.062 1 93.69 79 TRP B CA 1
ATOM 3423 C C . TRP B 1 79 ? -3.938 -6.289 -24 1 93.69 79 TRP B C 1
ATOM 3425 O O . TRP B 1 79 ? -5.141 -6.031 -24.047 1 93.69 79 TRP B O 1
ATOM 3435 N N . PHE B 1 80 ? -3.408 -7.219 -24.688 1 91.06 80 PHE B N 1
ATOM 3436 C CA . PHE B 1 80 ? -4.168 -8.039 -25.609 1 91.06 80 PHE B CA 1
ATOM 3437 C C . PHE B 1 80 ? -5.289 -8.781 -24.891 1 91.06 80 PHE B C 1
ATOM 3439 O O . PHE B 1 80 ? -6.457 -8.68 -25.281 1 91.06 80 PHE B O 1
ATOM 3446 N N . TYR B 1 81 ? -4.953 -9.484 -23.922 1 94.81 81 TYR B N 1
ATOM 3447 C CA . TYR B 1 81 ? -5.949 -10.297 -23.234 1 94.81 81 TYR B CA 1
ATOM 3448 C C . TYR B 1 81 ? -6.953 -9.414 -22.5 1 94.81 81 TYR B C 1
ATOM 3450 O O . TYR B 1 81 ? -8.117 -9.789 -22.344 1 94.81 81 TYR B O 1
ATOM 3458 N N . SER B 1 82 ? -6.473 -8.211 -22 1 95.62 82 SER B N 1
ATOM 3459 C CA . SER B 1 82 ? -7.395 -7.289 -21.344 1 95.62 82 SER B CA 1
ATOM 3460 C C . SER B 1 82 ? -8.477 -6.82 -22.312 1 95.62 82 SER B C 1
ATOM 3462 O O . SER B 1 82 ? -9.664 -6.828 -21.969 1 95.62 82 SER B O 1
ATOM 3464 N N . ILE B 1 83 ? -8.094 -6.512 -23.5 1 93.75 83 ILE B N 1
ATOM 3465 C CA . ILE B 1 83 ? -9.016 -6.008 -24.516 1 93.75 83 ILE B CA 1
ATOM 3466 C C . ILE B 1 83 ? -9.93 -7.141 -24.984 1 93.75 83 ILE B C 1
ATOM 3468 O O . ILE B 1 83 ? -11.148 -6.965 -25.078 1 93.75 83 ILE B O 1
ATOM 3472 N N . VAL B 1 84 ? -9.344 -8.258 -25.25 1 92.19 84 VAL B N 1
ATOM 3473 C CA . VAL B 1 84 ? -10.117 -9.406 -25.719 1 92.19 84 VAL B CA 1
ATOM 3474 C C . VAL B 1 84 ? -11.148 -9.805 -24.672 1 92.19 84 VAL B C 1
ATOM 3476 O O . VAL B 1 84 ? -12.305 -10.07 -25 1 92.19 84 VAL B O 1
ATOM 3479 N N . SER B 1 85 ? -10.695 -9.859 -23.453 1 94.31 85 SER B N 1
ATOM 3480 C CA . SER B 1 85 ? -11.617 -10.211 -22.375 1 94.31 85 SER B CA 1
ATOM 3481 C C . SER B 1 85 ? -12.758 -9.203 -22.266 1 94.31 85 SER B C 1
ATOM 3483 O O . SER B 1 85 ? -13.914 -9.586 -22.078 1 94.31 85 SER B O 1
ATOM 3485 N N . TYR B 1 86 ? -12.391 -7.953 -22.406 1 94.06 86 TYR B N 1
ATOM 3486 C CA . TYR B 1 86 ? -13.406 -6.91 -22.312 1 94.06 86 TYR B CA 1
ATOM 3487 C C . TYR B 1 86 ? -14.422 -7.043 -23.453 1 94.06 86 TYR B C 1
ATOM 3489 O O . TYR B 1 86 ? -15.633 -6.953 -23.219 1 94.06 86 TYR B O 1
ATOM 3497 N N . LEU B 1 87 ? -13.992 -7.305 -24.609 1 93.06 87 LEU B N 1
ATOM 3498 C CA . LEU B 1 87 ? -14.859 -7.418 -25.781 1 93.06 87 LEU B CA 1
ATOM 3499 C C . LEU B 1 87 ? -15.773 -8.633 -25.656 1 93.06 87 LEU B C 1
ATOM 3501 O O . LEU B 1 87 ? -16.984 -8.531 -25.922 1 93.06 87 LEU B O 1
ATOM 3505 N N . ILE B 1 88 ? -15.25 -9.727 -25.234 1 92.62 88 ILE B N 1
ATOM 3506 C CA . ILE B 1 88 ? -16.047 -10.938 -25.094 1 92.62 88 ILE B CA 1
ATOM 3507 C C . ILE B 1 88 ? -17.094 -10.742 -23.984 1 92.62 88 ILE B C 1
ATOM 3509 O O . ILE B 1 88 ? -18.25 -11.117 -24.156 1 92.62 88 ILE B O 1
ATOM 3513 N N . GLU B 1 89 ? -16.672 -10.148 -22.922 1 92.69 89 GLU B N 1
ATOM 3514 C CA . GLU B 1 89 ? -17.594 -9.93 -21.797 1 92.69 89 GLU B CA 1
ATOM 3515 C C . GLU B 1 89 ? -18.719 -8.984 -22.203 1 92.69 89 GLU B C 1
ATOM 3517 O O . GLU B 1 89 ? -19.875 -9.203 -21.844 1 92.69 89 GLU B O 1
ATOM 3522 N N . THR B 1 90 ? -18.391 -7.977 -22.922 1 91.19 90 THR B N 1
ATOM 3523 C CA . THR B 1 90 ? -19.391 -6.973 -23.266 1 91.19 90 THR B CA 1
ATOM 3524 C C . THR B 1 90 ? -20.25 -7.457 -24.422 1 91.19 90 THR B C 1
ATOM 3526 O O . THR B 1 90 ? -21.469 -7.277 -24.406 1 91.19 90 THR B O 1
ATOM 3529 N N . ILE B 1 91 ? -19.734 -8.102 -25.391 1 90.25 91 ILE B N 1
ATOM 3530 C CA . ILE B 1 91 ? -20.469 -8.469 -26.594 1 90.25 91 ILE B CA 1
ATOM 3531 C C . ILE B 1 91 ? -21.188 -9.797 -26.375 1 90.25 91 ILE B C 1
ATOM 3533 O O . ILE B 1 91 ? -22.391 -9.914 -26.625 1 90.25 91 ILE B O 1
ATOM 3537 N N . TRP B 1 92 ? -20.484 -10.742 -25.891 1 89.06 92 TRP B N 1
ATOM 3538 C CA . TRP B 1 92 ? -21.031 -12.094 -25.781 1 89.06 92 TRP B CA 1
ATOM 3539 C C . TRP B 1 92 ? -21.766 -12.289 -24.469 1 89.06 92 TRP B C 1
ATOM 3541 O O . TRP B 1 92 ? -22.844 -12.891 -24.422 1 89.06 92 TRP B O 1
ATOM 3551 N N . LEU B 1 93 ? -21.188 -11.758 -23.391 1 90.06 93 LEU B N 1
ATOM 3552 C CA . LEU B 1 93 ? -21.781 -11.992 -22.094 1 90.06 93 LEU B CA 1
ATOM 3553 C C . LEU B 1 93 ? -22.703 -10.836 -21.703 1 90.06 93 LEU B C 1
ATOM 3555 O O . LEU B 1 93 ? -23.312 -10.852 -20.625 1 90.06 93 LEU B O 1
ATOM 3559 N N . HIS B 1 94 ? -22.734 -9.766 -22.422 1 88.44 94 HIS B N 1
ATOM 3560 C CA . HIS B 1 94 ? -23.656 -8.641 -22.297 1 88.44 94 HIS B CA 1
ATOM 3561 C C . HIS B 1 94 ? -23.453 -7.898 -20.984 1 88.44 94 HIS B C 1
ATOM 3563 O O . HIS B 1 94 ? -24.422 -7.445 -20.359 1 88.44 94 HIS B O 1
ATOM 3569 N N . THR B 1 95 ? -22.266 -7.902 -20.594 1 86.31 95 THR B N 1
ATOM 3570 C CA . THR B 1 95 ? -21.953 -7.039 -19.469 1 86.31 95 THR B CA 1
ATOM 3571 C C . THR B 1 95 ? -22.047 -5.566 -19.859 1 86.31 95 THR B C 1
ATOM 3573 O O . THR B 1 95 ? -21.672 -5.191 -20.969 1 86.31 95 THR B O 1
ATOM 3576 N N . PRO B 1 96 ? -22.641 -4.746 -19.062 1 88.62 96 PRO B N 1
ATOM 3577 C CA . PRO B 1 96 ? -22.812 -3.334 -19.406 1 88.62 96 PRO B CA 1
ATOM 3578 C C . PRO B 1 96 ? -21.5 -2.637 -19.734 1 88.62 96 PRO B C 1
ATOM 3580 O O . PRO B 1 96 ? -20.469 -2.914 -19.109 1 88.62 96 PRO B O 1
ATOM 3583 N N . HIS B 1 97 ? -21.656 -1.774 -20.703 1 87.19 97 HIS B N 1
ATOM 3584 C CA . HIS B 1 97 ? -20.5 -0.969 -21.109 1 87.19 97 HIS B CA 1
ATOM 3585 C C . HIS B 1 97 ? -20.375 0.274 -20.234 1 87.19 97 HIS B C 1
ATOM 3587 O O . HIS B 1 97 ? -21.328 1.047 -20.094 1 87.19 97 HIS B O 1
ATOM 3593 N N . THR B 1 98 ? -19.297 0.368 -19.531 1 87.75 98 THR B N 1
ATOM 3594 C CA . THR B 1 98 ? -19.031 1.56 -18.734 1 87.75 98 THR B CA 1
ATOM 3595 C C . THR B 1 98 ? -17.703 2.191 -19.141 1 87.75 98 THR B C 1
ATOM 3597 O O . THR B 1 98 ? -16.828 1.514 -19.688 1 87.75 98 THR B O 1
ATOM 3600 N N . TRP B 1 99 ? -17.609 3.461 -18.969 1 87.12 99 TRP B N 1
ATOM 3601 C CA . TRP B 1 99 ? -16.375 4.164 -19.266 1 87.12 99 TRP B CA 1
ATOM 3602 C C . TRP B 1 99 ? -15.227 3.619 -18.422 1 87.12 99 TRP B C 1
ATOM 3604 O O . TRP B 1 99 ? -14.109 3.459 -18.906 1 87.12 99 TRP B O 1
ATOM 3614 N N . THR B 1 100 ? -15.578 3.363 -17.25 1 85 100 THR B N 1
ATOM 3615 C CA . THR B 1 100 ? -14.562 2.836 -16.344 1 85 100 THR B CA 1
ATOM 3616 C C . THR B 1 100 ? -14.086 1.463 -16.812 1 85 100 THR B C 1
ATOM 3618 O O . THR B 1 100 ? -12.891 1.155 -16.719 1 85 100 THR B O 1
ATOM 3621 N N . GLY B 1 101 ? -15.031 0.691 -17.266 1 88.75 101 GLY B N 1
ATOM 3622 C CA . GLY B 1 101 ? -14.664 -0.618 -17.781 1 88.75 101 GLY B CA 1
ATOM 3623 C C . GLY B 1 101 ? -13.781 -0.546 -19.016 1 88.75 101 GLY B C 1
ATOM 3624 O O . GLY B 1 101 ? -12.797 -1.28 -19.109 1 88.75 101 GLY B O 1
ATOM 3625 N N . LEU B 1 102 ? -14.094 0.341 -19.844 1 90.81 102 LEU B N 1
ATOM 3626 C CA . LEU B 1 102 ? -13.305 0.534 -21.062 1 90.81 102 LEU B CA 1
ATOM 3627 C C . LEU B 1 102 ? -11.914 1.076 -20.734 1 90.81 102 LEU B C 1
ATOM 3629 O O . LEU B 1 102 ? -10.906 0.558 -21.219 1 90.81 102 LEU B O 1
ATOM 3633 N N . ALA B 1 103 ? -11.891 2.055 -19.891 1 90.12 103 ALA B N 1
ATOM 3634 C CA . ALA B 1 103 ? -10.617 2.654 -19.516 1 90.12 103 ALA B CA 1
ATOM 3635 C C . ALA B 1 103 ? -9.719 1.638 -18.812 1 90.12 103 ALA B C 1
ATOM 3637 O O . ALA B 1 103 ? -8.516 1.584 -19.062 1 90.12 103 ALA B O 1
ATOM 3638 N N . SER B 1 104 ? -10.328 0.875 -18.016 1 91.31 104 SER B N 1
ATOM 3639 C CA . SER B 1 104 ? -9.57 -0.13 -17.281 1 91.31 104 SER B CA 1
ATOM 3640 C C . SER B 1 104 ? -9.023 -1.201 -18.219 1 91.31 104 SER B C 1
ATOM 3642 O O . SER B 1 104 ? -7.945 -1.754 -17.984 1 91.31 104 SER B O 1
ATOM 3644 N N . SER B 1 105 ? -9.789 -1.491 -19.234 1 93.06 105 SER B N 1
ATOM 3645 C CA . SER B 1 105 ? -9.328 -2.486 -20.203 1 93.06 105 SER B CA 1
ATOM 3646 C C . SER B 1 105 ? -8.203 -1.936 -21.062 1 93.06 105 SER B C 1
ATOM 3648 O O . SER B 1 105 ? -7.328 -2.684 -21.5 1 93.06 105 SER B O 1
ATOM 3650 N N . LEU B 1 106 ? -8.164 -0.603 -21.25 1 93.19 106 LEU B N 1
ATOM 3651 C CA . LEU B 1 106 ? -7.137 0.04 -22.062 1 93.19 106 LEU B CA 1
ATOM 3652 C C . LEU B 1 106 ? -5.867 0.269 -21.25 1 93.19 106 LEU B C 1
ATOM 3654 O O . LEU B 1 106 ? -4.766 0.297 -21.797 1 93.19 106 LEU B O 1
ATOM 3658 N N . LEU B 1 107 ? -6.066 0.456 -19.984 1 93.25 107 LEU B N 1
ATOM 3659 C CA . LEU B 1 107 ? -4.945 0.67 -19.078 1 93.25 107 LEU B CA 1
ATOM 3660 C C . LEU B 1 107 ? -4.988 -0.32 -17.922 1 93.25 107 LEU B C 1
ATOM 3662 O O . LEU B 1 107 ? -5.066 0.082 -16.766 1 93.25 107 LEU B O 1
ATOM 3666 N N . PRO B 1 108 ? -4.812 -1.578 -18.297 1 93.19 108 PRO B N 1
ATOM 3667 C CA . PRO B 1 108 ? -5.039 -2.631 -17.312 1 93.19 108 PRO B CA 1
ATOM 3668 C C . PRO B 1 108 ? -4.016 -2.602 -16.172 1 93.19 108 PRO B C 1
ATOM 3670 O O . PRO B 1 108 ? -4.344 -2.955 -15.039 1 93.19 108 PRO B O 1
ATOM 3673 N N . ILE B 1 109 ? -2.85 -2.152 -16.438 1 92.62 109 ILE B N 1
ATOM 3674 C CA . ILE B 1 109 ? -1.802 -2.123 -15.414 1 92.62 109 ILE B CA 1
ATOM 3675 C C . ILE B 1 109 ? -2.076 -0.994 -14.422 1 92.62 109 ILE B C 1
ATOM 3677 O O . ILE B 1 109 ? -2.051 -1.206 -13.211 1 92.62 109 ILE B O 1
ATOM 3681 N N . LEU B 1 110 ? -2.455 0.124 -14.883 1 90.88 110 LEU B N 1
ATOM 3682 C CA . LEU B 1 110 ? -2.631 1.297 -14.031 1 90.88 110 LEU B CA 1
ATOM 3683 C C . LEU B 1 110 ? -3.973 1.248 -13.312 1 90.88 110 LEU B C 1
ATOM 3685 O O . LEU B 1 110 ? -4.137 1.868 -12.258 1 90.88 110 LEU B O 1
ATOM 3689 N N . SER B 1 111 ? -4.859 0.476 -13.859 1 90 111 SER B N 1
ATOM 3690 C CA . SER B 1 111 ? -6.184 0.377 -13.25 1 90 111 SER B CA 1
ATOM 3691 C C . SER B 1 111 ? -6.246 -0.774 -12.25 1 90 111 SER B C 1
ATOM 3693 O O . SER B 1 111 ? -7.234 -0.923 -11.531 1 90 111 SER B O 1
ATOM 3695 N N . LYS B 1 112 ? -5.23 -1.537 -12.242 1 89.94 112 LYS B N 1
ATOM 3696 C CA . LYS B 1 112 ? -5.191 -2.703 -11.367 1 89.94 112 LYS B CA 1
ATOM 3697 C C . LYS B 1 112 ? -6.301 -3.693 -11.719 1 89.94 112 LYS B C 1
ATOM 3699 O O . LYS B 1 112 ? -6.852 -4.352 -10.836 1 89.94 112 LYS B O 1
ATOM 3704 N N . LYS B 1 113 ? -6.695 -3.643 -13.023 1 90.44 113 LYS B N 1
ATOM 3705 C CA . LYS B 1 113 ? -7.641 -4.656 -13.492 1 90.44 113 LYS B CA 1
ATOM 3706 C C . LYS B 1 113 ? -7.168 -6.059 -13.125 1 90.44 113 LYS B C 1
ATOM 3708 O O . LYS B 1 113 ? -7.957 -6.887 -12.664 1 90.44 113 LYS B O 1
ATOM 3713 N N . TYR B 1 114 ? -5.859 -6.242 -13.344 1 93.31 114 TYR B N 1
ATOM 3714 C CA . TYR B 1 114 ? -5.145 -7.426 -12.867 1 93.31 114 TYR B CA 1
ATOM 3715 C C . TYR B 1 114 ? -4.148 -7.059 -11.773 1 93.31 114 TYR B C 1
ATOM 3717 O O . TYR B 1 114 ? -3.01 -6.68 -12.07 1 93.31 114 TYR B O 1
ATOM 3725 N N . TRP B 1 115 ? -4.574 -7.254 -10.594 1 93.5 115 TRP B N 1
ATOM 3726 C CA . TRP B 1 115 ? -3.795 -6.711 -9.484 1 93.5 115 TRP B CA 1
ATOM 3727 C C . TRP B 1 115 ? -2.396 -7.316 -9.453 1 93.5 115 TRP B C 1
ATOM 3729 O O . TRP B 1 115 ? -1.416 -6.621 -9.18 1 93.5 115 TRP B O 1
ATOM 3739 N N . PHE B 1 116 ? -2.34 -8.641 -9.703 1 96 116 PHE B N 1
ATOM 3740 C CA . PHE B 1 116 ? -1.041 -9.297 -9.625 1 96 116 PHE B CA 1
ATOM 3741 C C . PHE B 1 116 ? -0.09 -8.742 -10.68 1 96 116 PHE B C 1
ATOM 3743 O O . PHE B 1 116 ? 1.073 -8.453 -10.383 1 96 116 PHE B O 1
ATOM 3750 N N . MET B 1 117 ? -0.582 -8.586 -11.867 1 95.62 117 MET B N 1
ATOM 3751 C CA . MET B 1 117 ? 0.268 -8.078 -12.938 1 95.62 117 MET B CA 1
ATOM 3752 C C . MET B 1 117 ? 0.69 -6.641 -12.672 1 95.62 117 MET B C 1
ATOM 3754 O O . MET B 1 117 ? 1.818 -6.254 -12.984 1 95.62 117 MET B O 1
ATOM 3758 N N . THR B 1 118 ? -0.228 -5.875 -12.148 1 95.19 118 THR B N 1
ATOM 3759 C CA . THR B 1 118 ? 0.122 -4.512 -11.766 1 95.19 118 THR B CA 1
ATOM 3760 C C . THR B 1 118 ? 1.283 -4.512 -10.773 1 95.19 118 THR B C 1
ATOM 3762 O O . THR B 1 118 ? 2.279 -3.814 -10.977 1 95.19 118 THR B O 1
ATOM 3765 N N . CYS B 1 119 ? 1.183 -5.355 -9.773 1 95.88 119 CYS B N 1
ATOM 3766 C CA . CYS B 1 119 ? 2.232 -5.438 -8.758 1 95.88 119 CYS B CA 1
ATOM 3767 C C . CYS B 1 119 ? 3.533 -5.953 -9.367 1 95.88 119 CYS B C 1
ATOM 3769 O O . CYS B 1 119 ? 4.613 -5.473 -9.023 1 95.88 119 CYS B O 1
ATOM 3771 N N . TYR B 1 120 ? 3.348 -6.891 -10.25 1 95.94 120 TYR B N 1
ATOM 3772 C CA . TYR B 1 120 ? 4.535 -7.484 -10.852 1 95.94 120 TYR B CA 1
ATOM 3773 C C . TYR B 1 120 ? 5.258 -6.473 -11.734 1 95.94 120 TYR B C 1
ATOM 3775 O O . TYR B 1 120 ? 6.488 -6.402 -11.734 1 95.94 120 TYR B O 1
ATOM 3783 N N . VAL B 1 121 ? 4.516 -5.695 -12.5 1 95.88 121 VAL B N 1
ATOM 3784 C CA . VAL B 1 121 ? 5.098 -4.676 -13.367 1 95.88 121 VAL B CA 1
ATOM 3785 C C . VAL B 1 121 ? 5.812 -3.623 -12.523 1 95.88 121 VAL B C 1
ATOM 3787 O O . VAL B 1 121 ? 6.934 -3.221 -12.836 1 95.88 121 VAL B O 1
ATOM 3790 N N . VAL B 1 122 ? 5.164 -3.215 -11.453 1 95.44 122 VAL B N 1
ATOM 3791 C CA . VAL B 1 122 ? 5.781 -2.254 -10.547 1 95.44 122 VAL B CA 1
ATOM 3792 C C . VAL B 1 122 ? 7.066 -2.842 -9.969 1 95.44 122 VAL B C 1
ATOM 3794 O O . VAL B 1 122 ? 8.109 -2.184 -9.953 1 95.44 122 VAL B O 1
ATOM 3797 N N . LEU B 1 123 ? 6.945 -4.043 -9.547 1 96.38 123 LEU B N 1
ATOM 3798 C CA . LEU B 1 123 ? 8.117 -4.73 -9.008 1 96.38 123 LEU B CA 1
ATOM 3799 C C . LEU B 1 123 ? 9.227 -4.809 -10.047 1 96.38 123 LEU B C 1
ATOM 3801 O O . LEU B 1 123 ? 10.391 -4.562 -9.734 1 96.38 123 LEU B O 1
ATOM 3805 N N . TYR B 1 124 ? 8.828 -5.141 -11.273 1 96.12 124 TYR B N 1
ATOM 3806 C CA . TYR B 1 124 ? 9.781 -5.254 -12.375 1 96.12 124 TYR B CA 1
ATOM 3807 C C . TYR B 1 124 ? 10.523 -3.941 -12.586 1 96.12 124 TYR B C 1
ATOM 3809 O O . TYR B 1 124 ? 11.75 -3.934 -12.734 1 96.12 124 TYR B O 1
ATOM 3817 N N . CYS B 1 125 ? 9.867 -2.867 -12.484 1 95.25 125 CYS B N 1
ATOM 3818 C CA . CYS B 1 125 ? 10.438 -1.544 -12.711 1 95.25 125 CYS B CA 1
ATOM 3819 C C . CYS B 1 125 ? 11.328 -1.134 -11.539 1 95.25 125 CYS B C 1
ATOM 3821 O O . CYS B 1 125 ? 12.32 -0.432 -11.727 1 95.25 125 CYS B O 1
ATOM 3823 N N . PHE B 1 126 ? 11.016 -1.577 -10.359 1 96.19 126 PHE B N 1
ATOM 3824 C CA . PHE B 1 126 ? 11.75 -1.163 -9.164 1 96.19 126 PHE B CA 1
ATOM 3825 C C . PHE B 1 126 ? 12.844 -2.172 -8.82 1 96.19 126 PHE B C 1
ATOM 3827 O O . PHE B 1 126 ? 13.664 -1.928 -7.934 1 96.19 126 PHE B O 1
ATOM 3834 N N . SER B 1 127 ? 12.898 -3.285 -9.5 1 95.88 127 SER B N 1
ATOM 3835 C CA . SER B 1 127 ? 13.797 -4.387 -9.18 1 95.88 127 SER B CA 1
ATOM 3836 C C . SER B 1 127 ? 15.258 -3.938 -9.211 1 95.88 127 SER B C 1
ATOM 3838 O O . SER B 1 127 ? 16.062 -4.363 -8.383 1 95.88 127 SER B O 1
ATOM 3840 N N . PRO B 1 128 ? 15.68 -3.018 -10.18 1 94.44 128 PRO B N 1
ATOM 3841 C CA . PRO B 1 128 ? 17.078 -2.58 -10.156 1 94.44 128 PRO B CA 1
ATOM 3842 C C . PRO B 1 128 ? 17.453 -1.872 -8.859 1 94.44 128 PRO B C 1
ATOM 3844 O O . PRO B 1 128 ? 18.562 -2.043 -8.352 1 94.44 128 PRO B O 1
ATOM 3847 N N . TYR B 1 129 ? 16.594 -1.12 -8.312 1 94.56 129 TYR B N 1
ATOM 3848 C CA . TYR B 1 129 ? 16.844 -0.397 -7.07 1 94.56 129 TYR B CA 1
ATOM 3849 C C . TYR B 1 129 ? 16.828 -1.344 -5.875 1 94.56 129 TYR B C 1
ATOM 3851 O O . TYR B 1 129 ? 17.656 -1.218 -4.969 1 94.56 129 TYR B O 1
ATOM 3859 N N . LEU B 1 130 ? 15.891 -2.283 -5.855 1 95.31 130 LEU B N 1
ATOM 3860 C CA . LEU B 1 130 ? 15.82 -3.27 -4.785 1 95.31 130 LEU B CA 1
ATOM 3861 C C . LEU B 1 130 ? 17.062 -4.156 -4.773 1 95.31 130 LEU B C 1
ATOM 3863 O O . LEU B 1 130 ? 17.609 -4.445 -3.709 1 95.31 130 LEU B O 1
ATOM 3867 N N . ASN B 1 131 ? 17.453 -4.562 -6 1 94.88 131 ASN B N 1
ATOM 3868 C CA . ASN B 1 131 ? 18.641 -5.383 -6.121 1 94.88 131 ASN B CA 1
ATOM 3869 C C . ASN B 1 131 ? 19.891 -4.652 -5.609 1 94.88 131 ASN B C 1
ATOM 3871 O O . ASN B 1 131 ? 20.719 -5.238 -4.918 1 94.88 131 ASN B O 1
ATOM 3875 N N . ARG B 1 132 ? 19.938 -3.41 -5.922 1 92.94 132 ARG B N 1
ATOM 3876 C CA . ARG B 1 132 ? 21.062 -2.6 -5.457 1 92.94 132 ARG B CA 1
ATOM 3877 C C . ARG B 1 132 ? 21.047 -2.467 -3.939 1 92.94 132 ARG B C 1
ATOM 3879 O O . ARG B 1 132 ? 22.094 -2.516 -3.295 1 92.94 132 ARG B O 1
ATOM 3886 N N . LEU B 1 133 ? 19.938 -2.271 -3.348 1 92.69 133 LEU B N 1
ATOM 3887 C CA . LEU B 1 133 ? 19.812 -2.145 -1.899 1 92.69 133 LEU B CA 1
ATOM 3888 C C . LEU B 1 133 ? 20.312 -3.395 -1.193 1 92.69 133 LEU B C 1
ATOM 3890 O O . LEU B 1 133 ? 21.156 -3.303 -0.294 1 92.69 133 LEU B O 1
ATOM 3894 N N . VAL B 1 134 ? 19.844 -4.508 -1.615 1 92 134 VAL B N 1
ATOM 3895 C CA . VAL B 1 134 ? 20.125 -5.742 -0.895 1 92 134 VAL B CA 1
ATOM 3896 C C . VAL B 1 134 ? 21.578 -6.152 -1.141 1 92 134 VAL B C 1
ATOM 3898 O O . VAL B 1 134 ? 22.219 -6.773 -0.282 1 92 134 VAL B O 1
ATOM 3901 N N . HIS B 1 135 ? 22.125 -5.801 -2.307 1 91.31 135 HIS B N 1
ATOM 3902 C CA . HIS B 1 135 ? 23.516 -6.102 -2.609 1 91.31 135 HIS B CA 1
ATOM 3903 C C . HIS B 1 135 ? 24.453 -5.336 -1.685 1 91.31 135 HIS B C 1
ATOM 3905 O O . HIS B 1 135 ? 25.578 -5.777 -1.43 1 91.31 135 HIS B O 1
ATOM 3911 N N . ASN B 1 136 ? 23.969 -4.273 -1.164 1 91.81 136 ASN B N 1
ATOM 3912 C CA . ASN B 1 136 ? 24.812 -3.426 -0.329 1 91.81 136 ASN B CA 1
ATOM 3913 C C . ASN B 1 136 ? 24.531 -3.637 1.154 1 91.81 136 ASN B C 1
ATOM 3915 O O . ASN B 1 136 ? 25 -2.871 1.997 1 91.81 136 ASN B O 1
ATOM 3919 N N . LEU B 1 137 ? 23.797 -4.59 1.47 1 94.31 137 LEU B N 1
ATOM 3920 C CA . LEU B 1 137 ? 23.484 -4.891 2.863 1 94.31 137 LEU B CA 1
ATOM 3921 C C . LEU B 1 137 ? 24.266 -6.102 3.348 1 94.31 137 LEU B C 1
ATOM 3923 O O . LEU B 1 137 ? 24.469 -7.059 2.596 1 94.31 137 LEU B O 1
ATOM 3927 N N . SER B 1 138 ? 24.734 -6.012 4.59 1 95.88 138 SER B N 1
ATOM 3928 C CA . SER B 1 138 ? 25.266 -7.223 5.219 1 95.88 138 SER B CA 1
ATOM 3929 C C . SER B 1 138 ? 24.156 -8.242 5.449 1 95.88 138 SER B C 1
ATOM 3931 O O . SER B 1 138 ? 22.969 -7.902 5.402 1 95.88 138 SER B O 1
ATOM 3933 N N . GLN B 1 139 ? 24.484 -9.492 5.625 1 96.31 139 GLN B N 1
ATOM 3934 C CA . GLN B 1 139 ? 23.5 -10.539 5.875 1 96.31 139 GLN B CA 1
ATOM 3935 C C . GLN B 1 139 ? 22.625 -10.203 7.086 1 96.31 139 GLN B C 1
ATOM 3937 O O . GLN B 1 139 ? 21.406 -10.398 7.059 1 96.31 139 GLN B O 1
ATOM 3942 N N . LYS B 1 140 ? 23.297 -9.719 8.094 1 96.12 140 LYS B N 1
ATOM 3943 C CA . LYS B 1 140 ? 22.594 -9.375 9.32 1 96.12 140 LYS B CA 1
ATOM 3944 C C . LYS B 1 140 ? 21.578 -8.258 9.07 1 96.12 140 LYS B C 1
ATOM 3946 O O . LYS B 1 140 ? 20.422 -8.367 9.484 1 96.12 140 LYS B O 1
ATOM 3951 N N . SER B 1 141 ? 22 -7.199 8.367 1 95.44 141 SER B N 1
ATOM 3952 C CA . SER B 1 141 ? 21.125 -6.074 8.062 1 95.44 141 SER B CA 1
ATOM 3953 C C . SER B 1 141 ? 19.969 -6.504 7.16 1 95.44 141 SER B C 1
ATOM 3955 O O . SER B 1 141 ? 18.844 -6.012 7.301 1 95.44 141 SER B O 1
ATOM 3957 N N . TYR B 1 142 ? 20.312 -7.402 6.242 1 96.69 142 TYR B N 1
ATOM 3958 C CA . TYR B 1 142 ? 19.297 -7.926 5.34 1 96.69 142 TYR B CA 1
ATOM 3959 C C . TYR B 1 142 ? 18.234 -8.711 6.113 1 96.69 142 TYR B C 1
ATOM 3961 O O . TYR B 1 142 ? 17.031 -8.523 5.898 1 96.69 142 TYR B O 1
ATOM 3969 N N . LYS B 1 143 ? 18.688 -9.555 7.012 1 96.44 143 LYS B N 1
ATOM 3970 C CA . LYS B 1 143 ? 17.781 -10.328 7.855 1 96.44 143 LYS B CA 1
ATOM 3971 C C . LYS B 1 143 ? 16.891 -9.422 8.703 1 96.44 143 LYS B C 1
ATOM 3973 O O . LYS B 1 143 ? 15.688 -9.648 8.828 1 96.44 143 LYS B O 1
ATOM 3978 N N . GLN B 1 144 ? 17.453 -8.383 9.234 1 96.19 144 GLN B N 1
ATOM 3979 C CA . GLN B 1 144 ? 16.719 -7.43 10.047 1 96.19 144 GLN B CA 1
ATOM 3980 C C . GLN B 1 144 ? 15.648 -6.719 9.219 1 96.19 144 GLN B C 1
ATOM 3982 O O . GLN B 1 144 ? 14.547 -6.457 9.711 1 96.19 144 GLN B O 1
ATOM 3987 N N . LEU B 1 145 ? 16.016 -6.359 8.047 1 96.62 145 LEU B N 1
ATOM 3988 C CA . LEU B 1 145 ? 15.062 -5.723 7.145 1 96.62 145 LEU B CA 1
ATOM 3989 C C . LEU B 1 145 ? 13.844 -6.621 6.922 1 96.62 145 LEU B C 1
ATOM 3991 O O . LEU B 1 145 ? 12.703 -6.164 7.027 1 96.62 145 LEU B O 1
ATOM 3995 N N . LEU B 1 146 ? 14.102 -7.902 6.629 1 97.44 146 LEU B N 1
ATOM 3996 C CA . LEU B 1 146 ? 13.016 -8.852 6.367 1 97.44 146 LEU B CA 1
ATOM 3997 C C . LEU B 1 146 ? 12.172 -9.062 7.617 1 97.44 146 LEU B C 1
ATOM 3999 O O . LEU B 1 146 ? 10.945 -9.148 7.527 1 97.44 146 LEU B O 1
ATOM 4003 N N . LEU B 1 147 ? 12.812 -9.117 8.742 1 96.19 147 LEU B N 1
ATOM 4004 C CA . LEU B 1 147 ? 12.094 -9.32 10 1 96.19 147 LEU B CA 1
ATOM 4005 C C . LEU B 1 147 ? 11.227 -8.109 10.328 1 96.19 147 LEU B C 1
ATOM 4007 O O . LEU B 1 147 ? 10.094 -8.258 10.789 1 96.19 147 LEU B O 1
ATOM 4011 N N . LEU B 1 148 ? 11.82 -6.934 10.102 1 95.31 148 LEU B N 1
ATOM 4012 C CA . LEU B 1 148 ? 11.062 -5.703 10.32 1 95.31 148 LEU B CA 1
ATOM 4013 C C . LEU B 1 148 ? 9.852 -5.645 9.398 1 95.31 148 LEU B C 1
ATOM 4015 O O . LEU B 1 148 ? 8.75 -5.301 9.836 1 95.31 148 LEU B O 1
ATOM 4019 N N . TRP B 1 149 ? 10.062 -5.961 8.156 1 96.44 149 TRP B N 1
ATOM 4020 C CA . TRP B 1 149 ? 8.992 -6.008 7.168 1 96.44 149 TRP B CA 1
ATOM 4021 C C . TRP B 1 149 ? 7.918 -7.008 7.574 1 96.44 149 TRP B C 1
ATOM 4023 O O . TRP B 1 149 ? 6.727 -6.703 7.52 1 96.44 149 TRP B O 1
ATOM 4033 N N . GLY B 1 150 ? 8.398 -8.203 8.016 1 95.31 150 GLY B N 1
ATOM 4034 C CA . GLY B 1 150 ? 7.492 -9.25 8.461 1 95.31 150 GLY B CA 1
ATOM 4035 C C . GLY B 1 150 ? 6.703 -8.867 9.703 1 95.31 150 GLY B C 1
ATOM 4036 O O . GLY B 1 150 ? 5.531 -9.227 9.836 1 95.31 150 GLY B O 1
ATOM 4037 N N . PHE B 1 151 ? 7.277 -8.094 10.523 1 94.44 151 PHE B N 1
ATOM 4038 C CA . PHE B 1 151 ? 6.625 -7.691 11.766 1 94.44 151 PHE B CA 1
ATOM 4039 C C . PHE B 1 151 ? 5.441 -6.777 11.484 1 94.44 151 PHE B C 1
ATOM 4041 O O . PHE B 1 151 ? 4.336 -7.016 11.969 1 94.44 151 PHE B O 1
ATOM 4048 N N . PHE B 1 152 ? 5.629 -5.797 10.641 1 93.56 152 PHE B N 1
ATOM 4049 C CA . PHE B 1 152 ? 4.598 -4.793 10.422 1 93.56 152 PHE B CA 1
ATOM 4050 C C . PHE B 1 152 ? 3.527 -5.312 9.469 1 93.56 152 PHE B C 1
ATOM 4052 O O . PHE B 1 152 ? 2.342 -5.016 9.633 1 93.56 152 PHE B O 1
ATOM 4059 N N . PHE B 1 153 ? 3.908 -6.145 8.5 1 94.25 153 PHE B N 1
ATOM 4060 C CA . PHE B 1 153 ? 2.982 -6.352 7.387 1 94.25 153 PHE B CA 1
ATOM 4061 C C . PHE B 1 153 ? 2.525 -7.801 7.324 1 94.25 153 PHE B C 1
ATOM 4063 O O . PHE B 1 153 ? 1.652 -8.148 6.527 1 94.25 153 PHE B O 1
ATOM 4070 N N . VAL B 1 154 ? 3.119 -8.68 8.117 1 94.06 154 VAL B N 1
ATOM 4071 C CA . VAL B 1 154 ? 2.727 -10.086 8.109 1 94.06 154 VAL B CA 1
ATOM 4072 C C . VAL B 1 154 ? 2.266 -10.508 9.5 1 94.06 154 VAL B C 1
ATOM 4074 O O . VAL B 1 154 ? 1.144 -10.992 9.672 1 94.06 154 VAL B O 1
ATOM 4077 N N . PHE B 1 155 ? 3.074 -10.227 10.469 1 90.69 155 PHE B N 1
ATOM 4078 C CA . PHE B 1 155 ? 2.787 -10.648 11.836 1 90.69 155 PHE B CA 1
ATOM 4079 C C . PHE B 1 155 ? 1.575 -9.914 12.391 1 90.69 155 PHE B C 1
ATOM 4081 O O . PHE B 1 155 ? 0.676 -10.531 12.969 1 90.69 155 PHE B O 1
ATOM 4088 N N . ALA B 1 156 ? 1.552 -8.617 12.203 1 85.06 156 ALA B N 1
ATOM 4089 C CA . ALA B 1 156 ? 0.473 -7.801 12.742 1 85.06 156 ALA B CA 1
ATOM 4090 C C . ALA B 1 156 ? -0.876 -8.211 12.164 1 85.06 156 ALA B C 1
ATOM 4092 O O . ALA B 1 156 ? -1.822 -8.484 12.906 1 85.06 156 ALA B O 1
ATOM 4093 N N . PRO B 1 157 ? -0.963 -8.359 10.93 1 85.5 157 PRO B N 1
ATOM 4094 C CA . PRO B 1 157 ? -2.26 -8.773 10.391 1 85.5 157 PRO B CA 1
ATOM 4095 C C . PRO B 1 157 ? -2.643 -10.188 10.797 1 85.5 157 PRO B C 1
ATOM 4097 O O . PRO B 1 157 ? -3.832 -10.508 10.906 1 85.5 157 PRO B O 1
ATOM 4100 N N . THR B 1 158 ? -1.693 -11.055 11 1 84 158 THR B N 1
ATOM 4101 C CA . THR B 1 158 ? -1.963 -12.453 11.312 1 84 158 THR B CA 1
ATOM 4102 C C . THR B 1 158 ? -2.477 -12.602 12.742 1 84 158 THR B C 1
ATOM 4104 O O . THR B 1 158 ? -3.49 -13.258 12.977 1 84 158 THR B O 1
ATOM 4107 N N . ILE B 1 159 ? -1.892 -11.922 13.648 1 80.62 159 ILE B N 1
ATOM 4108 C CA . ILE B 1 159 ? -2.16 -12.18 15.055 1 80.62 159 ILE B CA 1
ATOM 4109 C C . ILE B 1 159 ? -3.188 -11.18 15.578 1 80.62 159 ILE B C 1
ATOM 4111 O O . ILE B 1 159 ? -4.105 -11.547 16.312 1 80.62 159 ILE B O 1
ATOM 4115 N N . LEU B 1 160 ? -3.025 -9.969 15.07 1 76.06 160 LEU B N 1
ATOM 4116 C CA . LEU B 1 160 ? -3.836 -8.906 15.656 1 76.06 160 LEU B CA 1
ATOM 4117 C C . LEU B 1 160 ? -5.027 -8.57 14.766 1 76.06 160 LEU B C 1
ATOM 4119 O O . LEU B 1 160 ? -5.934 -7.844 15.18 1 76.06 160 LEU B O 1
ATOM 4123 N N . PHE B 1 161 ? -5.023 -9.047 13.531 1 74.62 161 PHE B N 1
ATOM 4124 C CA . PHE B 1 161 ? -6.082 -8.852 12.547 1 74.62 161 PHE B CA 1
ATOM 4125 C C . PHE B 1 161 ? -6.191 -7.383 12.148 1 74.62 161 PHE B C 1
ATOM 4127 O O . PHE B 1 161 ? -7.258 -6.922 11.742 1 74.62 161 PHE B O 1
ATOM 4134 N N . PHE B 1 162 ? -5.059 -6.652 12.523 1 80.06 162 PHE B N 1
ATOM 4135 C CA . PHE B 1 162 ? -4.934 -5.277 12.055 1 80.06 162 PHE B CA 1
ATOM 4136 C C . PHE B 1 162 ? -3.998 -5.199 10.852 1 80.06 162 PHE B C 1
ATOM 4138 O O . PHE B 1 162 ? -2.939 -5.836 10.844 1 80.06 162 PHE B O 1
ATOM 4145 N N . GLU B 1 163 ? -4.52 -4.512 9.758 1 81.19 163 GLU B N 1
ATOM 4146 C CA . GLU B 1 163 ? -3.695 -4.387 8.562 1 81.19 163 GLU B CA 1
ATOM 4147 C C . GLU B 1 163 ? -3.348 -2.926 8.281 1 81.19 163 GLU B C 1
ATOM 4149 O O . GLU B 1 163 ? -4.238 -2.092 8.109 1 81.19 163 GLU B O 1
ATOM 4154 N N . ILE B 1 164 ? -2.119 -2.727 8.234 1 82.81 164 ILE B N 1
ATOM 4155 C CA . ILE B 1 164 ? -1.641 -1.386 7.914 1 82.81 164 ILE B CA 1
ATOM 4156 C C . ILE B 1 164 ? -2.002 -1.035 6.473 1 82.81 164 ILE B C 1
ATOM 4158 O O . ILE B 1 164 ? -2.449 0.079 6.191 1 82.81 164 ILE B O 1
ATOM 4162 N N . GLN B 1 165 ? -1.891 -1.928 5.492 1 84.81 165 GLN B N 1
ATOM 4163 C CA . GLN B 1 165 ? -2.129 -1.673 4.074 1 84.81 165 GLN B CA 1
ATOM 4164 C C . GLN B 1 165 ? -3.582 -1.955 3.703 1 84.81 165 GLN B C 1
ATOM 4166 O O . GLN B 1 165 ? -4.078 -1.455 2.689 1 84.81 165 GLN B O 1
ATOM 4171 N N . ASN B 1 166 ? -4.277 -2.703 4.398 1 81.94 166 ASN B N 1
ATOM 4172 C CA . ASN B 1 166 ? -5.672 -3.084 4.195 1 81.94 166 ASN B CA 1
ATOM 4173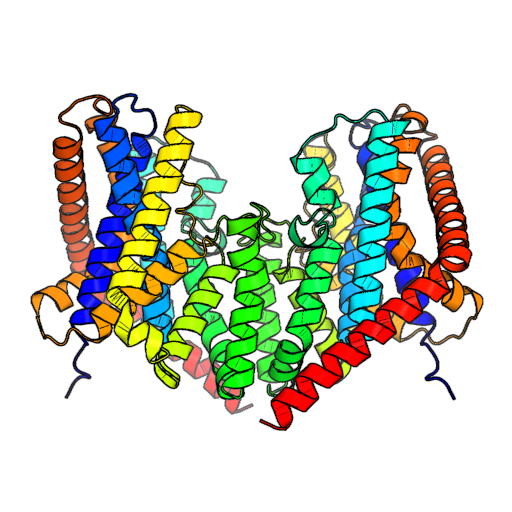 C C . ASN B 1 166 ? -5.887 -3.699 2.814 1 81.94 166 ASN B C 1
ATOM 4175 O O . ASN B 1 166 ? -6.816 -3.318 2.1 1 81.94 166 ASN B O 1
ATOM 4179 N N . ASP B 1 167 ? -4.918 -4.504 2.342 1 86.81 167 ASP B N 1
ATOM 4180 C CA . ASP B 1 167 ? -5.059 -5.133 1.033 1 86.81 167 ASP B CA 1
ATOM 4181 C C . ASP B 1 167 ? -4.961 -6.652 1.142 1 86.81 167 ASP B C 1
ATOM 4183 O O . ASP B 1 167 ? -4.801 -7.344 0.133 1 86.81 167 ASP B O 1
ATOM 4187 N N . THR B 1 168 ? -4.984 -7.238 2.336 1 88.12 168 THR B N 1
ATOM 4188 C CA . THR B 1 168 ? -4.957 -8.672 2.598 1 88.12 168 THR B CA 1
ATOM 4189 C C . THR B 1 168 ? -3.719 -9.312 1.974 1 88.12 168 THR B C 1
ATOM 4191 O O . THR B 1 168 ? -3.734 -10.5 1.63 1 88.12 168 THR B O 1
ATOM 4194 N N . GLY B 1 169 ? -2.775 -8.5 1.699 1 91.19 169 GLY B N 1
ATOM 4195 C CA . GLY B 1 169 ? -1.519 -9 1.168 1 91.19 169 GLY B CA 1
ATOM 4196 C C . GLY B 1 169 ? -1.459 -8.977 -0.347 1 91.19 169 GLY B C 1
ATOM 4197 O O . GLY B 1 169 ? -0.476 -9.422 -0.942 1 91.19 169 GLY B O 1
ATOM 4198 N N . LYS B 1 170 ? -2.461 -8.5 -0.918 1 92.44 170 LYS B N 1
ATOM 4199 C CA . LYS B 1 170 ? -2.518 -8.422 -2.375 1 92.44 170 LYS B CA 1
ATOM 4200 C C . LYS B 1 170 ? -2.078 -7.051 -2.873 1 92.44 170 LYS B C 1
ATOM 4202 O O . LYS B 1 170 ? -2.789 -6.41 -3.65 1 92.44 170 LYS B O 1
ATOM 4207 N N . GLY B 1 171 ? -0.91 -6.738 -2.424 1 93.62 171 GLY B N 1
ATOM 4208 C CA . GLY B 1 171 ? -0.374 -5.43 -2.756 1 93.62 171 GLY B CA 1
ATOM 4209 C C . GLY B 1 171 ? 1.129 -5.434 -2.961 1 93.62 171 GLY B C 1
ATOM 4210 O O . GLY B 1 171 ? 1.771 -6.48 -2.861 1 93.62 171 GLY B O 1
ATOM 4211 N N . ILE B 1 172 ? 1.603 -4.277 -3.246 1 94.38 172 ILE B N 1
ATOM 4212 C CA . ILE B 1 172 ? 2.998 -4.102 -3.633 1 94.38 172 ILE B CA 1
ATOM 4213 C C . ILE B 1 172 ? 3.908 -4.453 -2.459 1 94.38 172 ILE B C 1
ATOM 4215 O O . ILE B 1 172 ? 4.988 -5.02 -2.648 1 94.38 172 ILE B O 1
ATOM 4219 N N . ILE B 1 173 ? 3.471 -4.188 -1.26 1 94.69 173 ILE B N 1
ATOM 4220 C CA . ILE B 1 173 ? 4.301 -4.383 -0.076 1 94.69 173 ILE B CA 1
ATOM 4221 C C . ILE B 1 173 ? 4.578 -5.871 0.124 1 94.69 173 ILE B C 1
ATOM 4223 O O . ILE B 1 173 ? 5.727 -6.277 0.311 1 94.69 173 ILE B O 1
ATOM 4227 N N . ASN B 1 174 ? 3.561 -6.625 0.012 1 95.75 174 ASN B N 1
ATOM 4228 C CA . ASN B 1 174 ? 3.703 -8.062 0.199 1 95.75 174 ASN B CA 1
ATOM 4229 C C . ASN B 1 174 ? 4.477 -8.703 -0.95 1 95.75 174 ASN B C 1
ATOM 4231 O O . ASN B 1 174 ? 5.301 -9.594 -0.729 1 95.75 174 ASN B O 1
ATOM 4235 N N . VAL B 1 175 ? 4.211 -8.273 -2.109 1 97 175 VAL B N 1
ATOM 4236 C CA . VAL B 1 175 ? 4.895 -8.797 -3.289 1 97 175 VAL B CA 1
ATOM 4237 C C . VAL B 1 175 ? 6.383 -8.477 -3.211 1 97 175 VAL B C 1
ATOM 4239 O O . VAL B 1 175 ? 7.223 -9.328 -3.504 1 97 175 VAL B O 1
ATOM 4242 N N . THR B 1 176 ? 6.684 -7.293 -2.76 1 97.31 176 THR B N 1
ATOM 4243 C CA . THR B 1 176 ? 8.078 -6.898 -2.619 1 97.31 176 THR B CA 1
ATOM 4244 C C . THR B 1 176 ? 8.766 -7.715 -1.526 1 97.31 176 THR B C 1
ATOM 4246 O O . THR B 1 176 ? 9.922 -8.125 -1.68 1 97.31 176 THR B O 1
ATOM 4249 N N . LEU B 1 177 ? 8.055 -7.945 -0.47 1 97.44 177 LEU B N 1
ATOM 4250 C CA . LEU B 1 177 ? 8.602 -8.773 0.6 1 97.44 177 LEU B CA 1
ATOM 4251 C C . LEU B 1 177 ? 8.945 -10.172 0.086 1 97.44 177 LEU B C 1
ATOM 4253 O O . LEU B 1 177 ? 10.047 -10.672 0.332 1 97.44 177 LEU B O 1
ATOM 4257 N N . ALA B 1 178 ? 8.062 -10.773 -0.624 1 98.19 178 ALA B N 1
ATOM 4258 C CA . ALA B 1 178 ? 8.289 -12.109 -1.178 1 98.19 178 ALA B CA 1
ATOM 4259 C C . ALA B 1 178 ? 9.484 -12.117 -2.123 1 98.19 178 ALA B C 1
ATOM 4261 O O . ALA B 1 178 ? 10.266 -13.062 -2.131 1 98.19 178 ALA B O 1
ATOM 4262 N N . TYR B 1 179 ? 9.602 -11.062 -2.92 1 98.38 179 TYR B N 1
ATOM 4263 C CA . TYR B 1 179 ? 10.727 -10.938 -3.838 1 98.38 179 TYR B CA 1
ATOM 4264 C C . TYR B 1 179 ? 12.055 -10.906 -3.082 1 98.38 179 TYR B C 1
ATOM 4266 O O . TYR B 1 179 ? 13 -11.609 -3.451 1 98.38 179 TYR B O 1
ATOM 4274 N N . LEU B 1 180 ? 12.055 -10.133 -2.018 1 98.31 180 LEU B N 1
ATOM 4275 C CA . LEU B 1 180 ? 13.273 -9.992 -1.224 1 98.31 180 LEU B CA 1
ATOM 4276 C C . LEU B 1 180 ? 13.594 -11.289 -0.491 1 98.31 180 LEU B C 1
ATOM 4278 O O . LEU B 1 180 ? 14.766 -11.641 -0.331 1 98.31 180 LEU B O 1
ATOM 4282 N N . ILE B 1 181 ? 12.57 -11.969 -0.041 1 98.12 181 ILE B N 1
ATOM 4283 C CA . ILE B 1 181 ? 12.781 -13.266 0.601 1 98.12 181 ILE B CA 1
ATOM 4284 C C . ILE B 1 181 ? 13.406 -14.242 -0.398 1 98.12 181 ILE B C 1
ATOM 4286 O O . ILE B 1 181 ? 14.352 -14.961 -0.067 1 98.12 181 ILE B O 1
ATOM 4290 N N . GLY B 1 182 ? 12.852 -14.242 -1.622 1 98 182 GLY B N 1
ATOM 4291 C CA . GLY B 1 182 ? 13.422 -15.094 -2.654 1 98 182 GLY B CA 1
ATOM 4292 C C . GLY B 1 182 ? 14.898 -14.828 -2.895 1 98 182 GLY B C 1
ATOM 4293 O O . GLY B 1 182 ? 15.695 -15.758 -3 1 98 182 GLY B O 1
ATOM 4294 N N . GLN B 1 183 ? 15.234 -13.57 -2.928 1 97.44 183 GLN B N 1
ATOM 4295 C CA . GLN B 1 183 ? 16.625 -13.203 -3.131 1 97.44 183 GLN B CA 1
ATOM 4296 C C . GLN B 1 183 ? 17.484 -13.625 -1.943 1 97.44 183 GLN B C 1
ATOM 4298 O O . GLN B 1 183 ? 18.625 -14.078 -2.119 1 97.44 183 GLN B O 1
ATOM 4303 N N . TYR B 1 184 ? 16.953 -13.438 -0.796 1 97.62 184 TYR B N 1
ATOM 4304 C CA . TYR B 1 184 ? 17.656 -13.844 0.409 1 97.62 184 TYR B CA 1
ATOM 4305 C C . TYR B 1 184 ? 17.938 -15.336 0.405 1 97.62 184 TYR B C 1
ATOM 4307 O O . TYR B 1 184 ? 19.047 -15.773 0.75 1 97.62 184 TYR B O 1
ATOM 4315 N N . LEU B 1 185 ? 16.984 -16.125 0.025 1 96.94 185 LEU B N 1
ATOM 4316 C CA . LEU B 1 185 ? 17.125 -17.578 -0.015 1 96.94 185 LEU B CA 1
ATOM 4317 C C . LEU B 1 185 ? 18.188 -18 -1.027 1 96.94 185 LEU B C 1
ATOM 4319 O O . LEU B 1 185 ? 18.891 -19 -0.82 1 96.94 185 LEU B O 1
ATOM 4323 N N . LYS B 1 186 ? 18.266 -17.281 -2.094 1 95.44 186 LYS B N 1
ATOM 4324 C CA . LYS B 1 186 ? 19.281 -17.578 -3.102 1 95.44 186 LYS B CA 1
ATOM 4325 C C . LYS B 1 186 ? 20.688 -17.297 -2.574 1 95.44 186 LYS B C 1
ATOM 4327 O O . LYS B 1 186 ? 21.594 -18.094 -2.754 1 95.44 186 LYS B O 1
ATOM 4332 N N . THR B 1 187 ? 20.859 -16.188 -1.896 1 95.56 187 THR B N 1
ATOM 4333 C CA . THR B 1 187 ? 22.172 -15.695 -1.484 1 95.56 187 THR B CA 1
ATOM 4334 C C . THR B 1 187 ? 22.641 -16.406 -0.225 1 95.56 187 THR B C 1
ATOM 4336 O O . THR B 1 187 ? 23.812 -16.812 -0.132 1 95.56 187 THR B O 1
ATOM 4339 N N . TYR B 1 188 ? 21.766 -16.641 0.758 1 95.69 188 TYR B N 1
ATOM 4340 C CA . TYR B 1 188 ? 22.219 -17.109 2.064 1 95.69 188 TYR B CA 1
ATOM 4341 C C . TYR B 1 188 ? 21.594 -18.469 2.393 1 95.69 188 TYR B C 1
ATOM 4343 O O . TYR B 1 188 ? 22.047 -19.156 3.305 1 95.69 188 TYR B O 1
ATOM 4351 N N . GLY B 1 189 ? 20.562 -18.812 1.709 1 94.5 189 GLY B N 1
ATOM 4352 C CA . GLY B 1 189 ? 19.906 -20.109 1.946 1 94.5 189 GLY B CA 1
ATOM 4353 C C . GLY B 1 189 ? 19.047 -20.109 3.195 1 94.5 189 GLY B C 1
ATOM 4354 O O . GLY B 1 189 ? 18.875 -19.078 3.85 1 94.5 189 GLY B O 1
ATOM 4355 N N . LEU B 1 190 ? 18.422 -21.297 3.436 1 94.62 190 LEU B N 1
ATOM 4356 C CA . LEU B 1 190 ? 17.609 -21.5 4.625 1 94.62 190 LEU B CA 1
ATOM 4357 C C . LEU B 1 190 ? 18.469 -21.969 5.801 1 94.62 190 LEU B C 1
ATOM 4359 O O . LEU B 1 190 ? 19.453 -22.688 5.617 1 94.62 190 LEU B O 1
ATOM 4363 N N . PRO B 1 191 ? 18.062 -21.469 6.984 1 93.31 191 PRO B N 1
ATOM 4364 C CA . PRO B 1 191 ? 18.781 -22 8.156 1 93.31 191 PRO B CA 1
ATOM 4365 C C . PRO B 1 191 ? 18.703 -23.516 8.258 1 93.31 191 PRO B C 1
ATOM 4367 O O . PRO B 1 191 ? 17.688 -24.109 7.895 1 93.31 191 PRO B O 1
ATOM 4370 N N . GLU B 1 192 ? 19.703 -24.125 8.82 1 94.75 192 GLU B N 1
ATOM 4371 C CA . GLU B 1 192 ? 19.844 -25.578 8.852 1 94.75 192 GLU B CA 1
ATOM 4372 C C . GLU B 1 192 ? 18.672 -26.234 9.586 1 94.75 192 GLU B C 1
ATOM 4374 O O . GLU B 1 192 ? 18.172 -27.266 9.148 1 94.75 192 GLU B O 1
ATOM 4379 N N . ASN B 1 193 ? 18.281 -25.656 10.625 1 94.44 193 ASN B N 1
ATOM 4380 C CA . ASN B 1 193 ? 17.172 -26.203 11.383 1 94.44 193 ASN B CA 1
ATOM 4381 C C . ASN B 1 193 ? 15.883 -26.234 10.555 1 94.44 193 ASN B C 1
ATOM 4383 O O . ASN B 1 193 ? 15.102 -27.172 10.641 1 94.44 193 ASN B O 1
ATOM 4387 N N . MET B 1 194 ? 15.695 -25.266 9.758 1 94.25 194 MET B N 1
ATOM 4388 C CA . MET B 1 194 ? 14.508 -25.188 8.914 1 94.25 194 MET B CA 1
ATOM 4389 C C . MET B 1 194 ? 14.602 -26.172 7.754 1 94.25 194 MET B C 1
ATOM 4391 O O . MET B 1 194 ? 13.586 -26.734 7.332 1 94.25 194 MET B O 1
ATOM 4395 N N . LYS B 1 195 ? 15.781 -26.406 7.316 1 95.38 195 LYS B N 1
ATOM 4396 C CA . LYS B 1 195 ? 15.984 -27.391 6.27 1 95.38 195 LYS B CA 1
ATOM 4397 C C . LYS B 1 195 ? 15.633 -28.797 6.762 1 95.38 195 LYS B C 1
ATOM 4399 O O . LYS B 1 195 ? 14.898 -29.531 6.094 1 95.38 195 LYS B O 1
ATOM 4404 N N . ARG B 1 196 ? 16.109 -29.062 7.953 1 95.88 196 ARG B N 1
ATOM 4405 C CA . ARG B 1 196 ? 15.945 -30.391 8.531 1 95.88 196 ARG B CA 1
ATOM 4406 C C . ARG B 1 196 ? 14.477 -30.688 8.812 1 95.88 196 ARG B C 1
ATOM 4408 O O . ARG B 1 196 ? 14.023 -31.828 8.641 1 95.88 196 ARG B O 1
ATOM 4415 N N . HIS B 1 197 ? 13.789 -29.719 9.156 1 97.38 197 HIS B N 1
ATOM 4416 C CA . HIS B 1 197 ? 12.406 -29.906 9.562 1 97.38 197 HIS B CA 1
ATOM 4417 C C . HIS B 1 197 ? 11.445 -29.281 8.562 1 97.38 197 HIS B C 1
ATOM 4419 O O . HIS B 1 197 ? 10.336 -28.875 8.922 1 97.38 197 HIS B O 1
ATOM 4425 N N . SER B 1 198 ? 11.898 -29.125 7.363 1 96.75 198 SER B N 1
ATOM 4426 C CA . SER B 1 198 ? 11.133 -28.406 6.352 1 96.75 198 SER B CA 1
ATOM 4427 C C . SER B 1 198 ? 9.766 -29.062 6.133 1 96.75 198 SER B C 1
ATOM 4429 O O . SER B 1 198 ? 8.758 -28.375 5.996 1 96.75 198 SER B O 1
ATOM 4431 N N . ARG B 1 199 ? 9.68 -30.375 6.152 1 96.88 199 ARG B N 1
ATOM 4432 C CA . ARG B 1 199 ? 8.422 -31.078 5.906 1 96.88 199 ARG B CA 1
ATOM 4433 C C . ARG B 1 199 ? 7.465 -30.922 7.082 1 96.88 199 ARG B C 1
ATOM 4435 O O . ARG B 1 199 ? 6.258 -30.75 6.887 1 96.88 199 ARG B O 1
ATOM 4442 N N . GLU B 1 200 ? 7.984 -30.969 8.242 1 97.94 200 GLU B N 1
ATOM 4443 C CA . GLU B 1 200 ? 7.18 -30.781 9.445 1 97.94 200 GLU B CA 1
ATOM 4444 C C . GLU B 1 200 ? 6.641 -29.359 9.539 1 97.94 200 GLU B C 1
ATOM 4446 O O . GLU B 1 200 ? 5.477 -29.156 9.883 1 97.94 200 GLU B O 1
ATOM 4451 N N . ILE B 1 201 ? 7.504 -28.453 9.219 1 98 201 ILE B N 1
ATOM 4452 C CA . ILE B 1 201 ? 7.098 -27.062 9.258 1 98 201 ILE B CA 1
ATOM 4453 C C . ILE B 1 201 ? 6.02 -26.797 8.203 1 98 201 ILE B C 1
ATOM 4455 O O . ILE B 1 201 ? 5.031 -26.125 8.477 1 98 201 ILE B O 1
ATOM 4459 N N . LEU B 1 202 ? 6.195 -27.359 7.07 1 98.12 202 LEU B N 1
ATOM 4460 C CA . LEU B 1 202 ? 5.215 -27.234 5.992 1 98.12 202 LEU B CA 1
ATOM 4461 C C . LEU B 1 202 ? 3.875 -27.828 6.402 1 98.12 202 LEU B C 1
ATOM 4463 O O . LEU B 1 202 ? 2.84 -27.172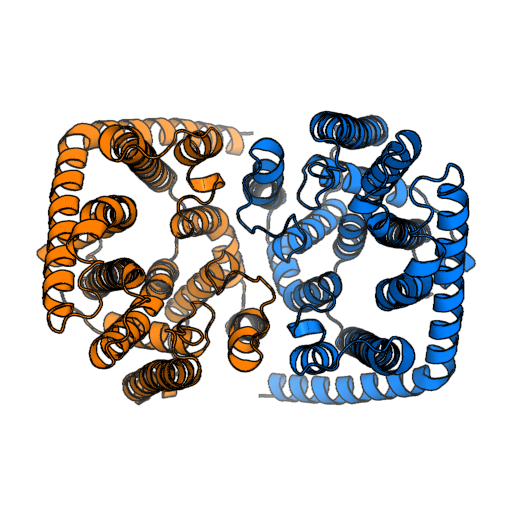 6.316 1 98.12 202 LEU B O 1
ATOM 4467 N N . SER B 1 203 ? 3.912 -29.062 6.852 1 98.12 203 SER B N 1
ATOM 4468 C CA . SER B 1 203 ? 2.689 -29.75 7.254 1 98.12 203 SER B CA 1
ATOM 4469 C C . SER B 1 203 ? 1.994 -29.016 8.398 1 98.12 203 SER B C 1
ATOM 4471 O O . SER B 1 203 ? 0.767 -28.891 8.406 1 98.12 203 SER B O 1
ATOM 4473 N N . GLY B 1 204 ? 2.801 -28.578 9.328 1 98.25 204 GLY B N 1
ATOM 4474 C CA . GLY B 1 204 ? 2.242 -27.828 10.445 1 98.25 204 GLY B CA 1
ATOM 4475 C C . GLY B 1 204 ? 1.589 -26.531 10.016 1 98.25 204 GLY B C 1
ATOM 4476 O O . GLY B 1 204 ? 0.516 -26.172 10.508 1 98.25 204 GLY B O 1
ATOM 4477 N N . SER B 1 205 ? 2.221 -25.812 9.102 1 98.06 205 SER B N 1
ATOM 4478 C CA . SER B 1 205 ? 1.682 -24.547 8.625 1 98.06 205 SER B CA 1
ATOM 4479 C C . SER B 1 205 ? 0.389 -24.766 7.84 1 98.06 205 SER B C 1
ATOM 4481 O O . SER B 1 205 ? -0.598 -24.062 8.062 1 98.06 205 SER B O 1
ATOM 4483 N N . LEU B 1 206 ? 0.379 -25.734 6.992 1 98.25 206 LEU B N 1
ATOM 4484 C CA . LEU B 1 206 ? -0.811 -26.016 6.191 1 98.25 206 LEU B CA 1
ATOM 4485 C C . LEU B 1 206 ? -1.955 -26.5 7.074 1 98.25 206 LEU B C 1
ATOM 4487 O O . LEU B 1 206 ? -3.102 -26.094 6.895 1 98.25 206 LEU B O 1
ATOM 4491 N N . ALA B 1 207 ? -1.599 -27.359 8 1 98.38 207 ALA B N 1
ATOM 4492 C CA . ALA B 1 207 ? -2.6 -27.844 8.945 1 98.38 207 ALA B CA 1
ATOM 4493 C C . ALA B 1 207 ? -3.172 -26.703 9.781 1 98.38 207 ALA B C 1
ATOM 4495 O O . ALA B 1 207 ? -4.383 -26.641 10.008 1 98.38 207 ALA B O 1
ATOM 4496 N N . GLY B 1 208 ? -2.281 -25.844 10.227 1 98.06 208 GLY B N 1
ATOM 4497 C CA . GLY B 1 208 ? -2.732 -24.688 10.992 1 98.06 208 GLY B CA 1
ATOM 4498 C C . GLY B 1 208 ? -3.707 -23.812 10.227 1 98.06 208 GLY B C 1
ATOM 4499 O O . GLY B 1 208 ? -4.75 -23.422 10.758 1 98.06 208 GLY B O 1
ATOM 4500 N N . ILE B 1 209 ? -3.404 -23.531 9 1 97.69 209 ILE B N 1
ATOM 4501 C CA . ILE B 1 209 ? -4.27 -22.719 8.156 1 97.69 209 ILE B CA 1
ATOM 4502 C C . ILE B 1 209 ? -5.625 -23.406 7.988 1 97.69 209 ILE B C 1
ATOM 4504 O O . ILE B 1 209 ? -6.672 -22.781 8.18 1 97.69 209 ILE B O 1
ATOM 4508 N N . PHE B 1 210 ? -5.559 -24.672 7.656 1 98.19 210 PHE B N 1
ATOM 4509 C CA . PHE B 1 210 ? -6.766 -25.438 7.371 1 98.19 210 PHE B CA 1
ATOM 4510 C C . PHE B 1 210 ? -7.652 -25.516 8.609 1 98.19 210 PHE B C 1
ATOM 4512 O O . PHE B 1 210 ? -8.852 -25.234 8.539 1 98.19 210 PHE B O 1
ATOM 4519 N N . ILE B 1 211 ? -7.113 -25.844 9.758 1 98.12 211 ILE B N 1
ATOM 4520 C CA . ILE B 1 211 ? -7.855 -26.062 10.992 1 98.12 211 ILE B CA 1
ATOM 4521 C C . ILE B 1 211 ? -8.445 -24.734 11.477 1 98.12 211 ILE B C 1
ATOM 4523 O O . ILE B 1 211 ? -9.617 -24.672 11.852 1 98.12 211 ILE B O 1
ATOM 4527 N N . LEU B 1 212 ? -7.676 -23.719 11.438 1 96.94 212 LEU B N 1
ATOM 4528 C CA . LEU B 1 212 ? -8.141 -22.422 11.922 1 96.94 212 LEU B CA 1
ATOM 4529 C C . LEU B 1 212 ? -9.258 -21.875 11.039 1 96.94 212 LEU B C 1
ATOM 4531 O O . LEU B 1 212 ? -10.25 -21.344 11.547 1 96.94 212 LEU B O 1
ATOM 4535 N N . ASN B 1 213 ? -9.109 -22.016 9.75 1 97.38 213 ASN B N 1
ATOM 4536 C CA . ASN B 1 213 ? -10.172 -21.578 8.859 1 97.38 213 ASN B CA 1
ATOM 4537 C C . ASN B 1 213 ? -11.43 -22.438 9 1 97.38 213 ASN B C 1
ATOM 4539 O O . ASN B 1 213 ? -12.547 -21.938 8.875 1 97.38 213 ASN B O 1
ATOM 4543 N N . THR B 1 214 ? -11.219 -23.719 9.195 1 97.75 214 THR B N 1
ATOM 4544 C CA . THR B 1 214 ? -12.352 -24.609 9.414 1 97.75 214 THR B CA 1
ATOM 4545 C C . THR B 1 214 ? -13.125 -24.219 10.672 1 97.75 214 THR B C 1
ATOM 4547 O O . THR B 1 214 ? -14.352 -24.172 10.656 1 97.75 214 THR B O 1
ATOM 4550 N N . LEU B 1 215 ? -12.406 -23.891 11.719 1 97 215 LEU B N 1
ATOM 4551 C CA . LEU B 1 215 ? -13.031 -23.484 12.969 1 97 215 LEU B CA 1
ATOM 4552 C C . LEU B 1 215 ? -13.797 -22.188 12.797 1 97 215 LEU B C 1
ATOM 4554 O O . LEU B 1 215 ? -14.945 -22.062 13.242 1 97 215 LEU B O 1
ATOM 4558 N N . LEU B 1 216 ? -13.211 -21.266 12.141 1 95.44 216 LEU B N 1
ATOM 4559 C CA . LEU B 1 216 ? -13.867 -19.984 11.906 1 95.44 216 LEU B CA 1
ATOM 4560 C C . LEU B 1 216 ? -15.109 -20.156 11.039 1 95.44 216 LEU B C 1
ATOM 4562 O O . LEU B 1 216 ? -16.141 -19.531 11.281 1 95.44 216 LEU B O 1
ATOM 4566 N N . THR B 1 217 ? -14.961 -20.969 10.047 1 96.75 217 THR B N 1
ATOM 4567 C CA . THR B 1 217 ? -16.078 -21.234 9.148 1 96.75 217 THR B CA 1
ATOM 4568 C C . THR B 1 217 ? -17.219 -21.922 9.883 1 96.75 217 THR B C 1
ATOM 4570 O O . THR B 1 217 ? -18.391 -21.578 9.688 1 96.75 217 THR B O 1
ATOM 4573 N N . ALA B 1 218 ? -16.906 -22.812 10.734 1 95.56 218 ALA B N 1
ATOM 4574 C CA . ALA B 1 218 ? -17.906 -23.516 11.531 1 95.56 218 ALA B CA 1
ATOM 4575 C C . ALA B 1 218 ? -18.625 -22.547 12.477 1 95.56 218 ALA B C 1
ATOM 4577 O O . ALA B 1 218 ? -19.844 -22.641 12.664 1 95.56 218 ALA B O 1
ATOM 4578 N N . MET B 1 219 ? -17.922 -21.641 12.992 1 95 219 MET B N 1
ATOM 4579 C CA . MET B 1 219 ? -18.469 -20.688 13.953 1 95 219 MET B CA 1
ATOM 4580 C C . MET B 1 219 ? -19.344 -19.656 13.25 1 95 219 MET B C 1
ATOM 4582 O O . MET B 1 219 ? -20.375 -19.234 13.789 1 95 219 MET B O 1
ATOM 4586 N N . SER B 1 220 ? -19 -19.266 12.078 1 93.62 220 SER B N 1
ATOM 4587 C CA . SER B 1 220 ? -19.703 -18.188 11.383 1 93.62 220 SER B CA 1
ATOM 4588 C C . SER B 1 220 ? -20.844 -18.734 10.531 1 93.62 220 SER B C 1
ATOM 4590 O O . SER B 1 220 ? -21.797 -18.016 10.227 1 93.62 220 SER B O 1
ATOM 4592 N N . GLY B 1 221 ? -20.688 -19.938 10.07 1 92.81 221 GLY B N 1
ATOM 4593 C CA . GLY B 1 221 ? -21.641 -20.5 9.133 1 92.81 221 GLY B CA 1
ATOM 4594 C C . GLY B 1 221 ? -21.297 -20.234 7.684 1 92.81 221 GLY B C 1
ATOM 4595 O O . GLY B 1 221 ? -21.812 -20.891 6.781 1 92.81 221 GLY B O 1
ATOM 4596 N N . ASN B 1 222 ? -20.453 -19.297 7.492 1 94.75 222 ASN B N 1
ATOM 4597 C CA . ASN B 1 222 ? -19.984 -18.953 6.156 1 94.75 222 ASN B CA 1
ATOM 4598 C C . ASN B 1 222 ? -18.484 -19.25 5.992 1 94.75 222 ASN B C 1
ATOM 4600 O O . ASN B 1 222 ? -17.766 -19.359 6.98 1 94.75 222 ASN B O 1
ATOM 4604 N N . ILE B 1 223 ? -18.109 -19.469 4.82 1 96.12 223 ILE B N 1
ATOM 4605 C CA . ILE B 1 223 ? -16.703 -19.75 4.547 1 96.12 223 ILE B CA 1
ATOM 4606 C C . ILE B 1 223 ? -15.859 -18.531 4.914 1 96.12 223 ILE B C 1
ATOM 4608 O O . ILE B 1 223 ? -16.094 -17.438 4.41 1 96.12 223 ILE B O 1
ATOM 4612 N N . ILE B 1 224 ? -14.992 -18.719 5.797 1 94.25 224 ILE B N 1
ATOM 4613 C CA . ILE B 1 224 ? -14.062 -17.672 6.219 1 94.25 224 ILE B CA 1
ATOM 4614 C C . ILE B 1 224 ? -12.633 -18.109 5.926 1 94.25 224 ILE B C 1
ATOM 4616 O O . ILE B 1 224 ? -12.203 -19.188 6.355 1 94.25 224 ILE B O 1
ATOM 4620 N N . LEU B 1 225 ? -11.875 -17.328 5.176 1 95.56 225 LEU B N 1
ATOM 4621 C CA . LEU B 1 225 ? -10.516 -17.656 4.758 1 95.56 225 LEU B CA 1
ATOM 4622 C C . LEU B 1 225 ? -9.516 -16.672 5.363 1 95.56 225 LEU B C 1
ATOM 4624 O O . LEU B 1 225 ? -8.57 -16.25 4.691 1 95.56 225 LEU B O 1
ATOM 4628 N N . ARG B 1 226 ? -9.625 -16.344 6.535 1 92.25 226 ARG B N 1
ATOM 4629 C CA . ARG B 1 226 ? -8.82 -15.312 7.191 1 92.25 226 ARG B CA 1
ATOM 4630 C C . ARG B 1 226 ? -7.355 -15.742 7.281 1 92.25 226 ARG B C 1
ATOM 4632 O O . ARG B 1 226 ? -6.453 -14.922 7.09 1 92.25 226 ARG B O 1
ATOM 4639 N N . PHE B 1 227 ? -7.117 -16.969 7.512 1 94.69 227 PHE B N 1
ATOM 4640 C CA . PHE B 1 227 ? -5.75 -17.438 7.715 1 94.69 227 PHE B CA 1
ATOM 4641 C C . PHE B 1 227 ? -5.133 -17.875 6.395 1 94.69 227 PHE B C 1
ATOM 4643 O O . PHE B 1 227 ? -3.975 -18.297 6.359 1 94.69 227 PHE B O 1
ATOM 4650 N N . ALA B 1 228 ? -5.859 -17.703 5.332 1 94.25 228 ALA B N 1
ATOM 4651 C CA . ALA B 1 228 ? -5.332 -18.031 4.008 1 94.25 228 ALA B CA 1
ATOM 4652 C C . ALA B 1 228 ? -5.012 -16.75 3.225 1 94.25 228 ALA B C 1
ATOM 4654 O O . ALA B 1 228 ? -4.762 -16.812 2.018 1 94.25 228 ALA B O 1
ATOM 4655 N N . ARG B 1 229 ? -4.957 -15.664 3.9 1 93.5 229 ARG B N 1
ATOM 4656 C CA . ARG B 1 229 ? -4.594 -14.414 3.254 1 93.5 229 ARG B CA 1
ATOM 4657 C C . ARG B 1 229 ? -3.115 -14.398 2.873 1 93.5 229 ARG B C 1
ATOM 4659 O O . ARG B 1 229 ? -2.293 -15.039 3.529 1 93.5 229 ARG B O 1
ATOM 4666 N N . ASP B 1 230 ? -2.832 -13.625 1.879 1 93.81 230 ASP B N 1
ATOM 4667 C CA . ASP B 1 230 ? -1.47 -13.602 1.356 1 93.81 230 ASP B CA 1
ATOM 4668 C C . ASP B 1 230 ? -0.497 -13.031 2.385 1 93.81 230 ASP B C 1
ATOM 4670 O O . ASP B 1 230 ? 0.692 -13.359 2.371 1 93.81 230 ASP B O 1
ATOM 4674 N N . ASN B 1 231 ? -1.008 -12.164 3.23 1 94.75 231 ASN B N 1
ATOM 4675 C CA . ASN B 1 231 ? -0.127 -11.555 4.223 1 94.75 231 ASN B CA 1
ATOM 4676 C C . ASN B 1 231 ? -0.192 -12.281 5.559 1 94.75 231 ASN B C 1
ATOM 4678 O O . ASN B 1 231 ? 0.04 -11.688 6.609 1 94.75 231 ASN B O 1
ATOM 4682 N N . ASN B 1 232 ? -0.544 -13.531 5.523 1 95.94 232 ASN B N 1
ATOM 4683 C CA . ASN B 1 232 ? -0.543 -14.383 6.707 1 95.94 232 ASN B CA 1
ATOM 4684 C C . ASN B 1 232 ? 0.8 -15.086 6.895 1 95.94 232 ASN B C 1
ATOM 4686 O O . ASN B 1 232 ? 1.394 -15.562 5.93 1 95.94 232 ASN B O 1
ATOM 4690 N N . LEU B 1 233 ? 1.211 -15.086 8.133 1 96.12 233 LEU B N 1
ATOM 4691 C CA . LEU B 1 233 ? 2.514 -15.648 8.477 1 96.12 233 LEU B CA 1
ATOM 4692 C C . LEU B 1 233 ? 2.592 -17.125 8.086 1 96.12 233 LEU B C 1
ATOM 4694 O O . LEU B 1 233 ? 3.607 -17.578 7.551 1 96.12 233 LEU B O 1
ATOM 4698 N N . LEU B 1 234 ? 1.582 -17.844 8.281 1 97.19 234 LEU B N 1
ATOM 4699 C CA . LEU B 1 234 ? 1.569 -19.266 7.973 1 97.19 234 LEU B CA 1
ATOM 4700 C C . LEU B 1 234 ? 1.655 -19.5 6.469 1 97.19 234 LEU B C 1
ATOM 4702 O O . LEU B 1 234 ? 2.305 -20.438 6.02 1 97.19 234 LEU B O 1
ATOM 4706 N N . ILE B 1 235 ? 1.035 -18.672 5.703 1 97.69 235 ILE B N 1
ATOM 4707 C CA . ILE B 1 235 ? 1.078 -18.781 4.246 1 97.69 235 ILE B CA 1
ATOM 4708 C C . ILE B 1 235 ? 2.498 -18.516 3.752 1 97.69 235 ILE B C 1
ATOM 4710 O O . ILE B 1 235 ? 3.006 -19.234 2.891 1 97.69 235 ILE B O 1
ATOM 4714 N N . ILE B 1 236 ? 3.102 -17.5 4.285 1 97.75 236 ILE B N 1
ATOM 4715 C CA . ILE B 1 236 ? 4.461 -17.156 3.881 1 97.75 236 ILE B CA 1
ATOM 4716 C C . ILE B 1 236 ? 5.41 -18.297 4.238 1 97.75 236 ILE B C 1
ATOM 4718 O O . ILE B 1 236 ? 6.227 -18.719 3.412 1 97.75 236 ILE B O 1
ATOM 4722 N N . ILE B 1 237 ? 5.262 -18.828 5.445 1 97.62 237 ILE B N 1
ATOM 4723 C CA . ILE B 1 237 ? 6.113 -19.938 5.887 1 97.62 237 ILE B CA 1
ATOM 4724 C C . ILE B 1 237 ? 5.871 -21.156 5 1 97.62 237 ILE B C 1
ATOM 4726 O O . ILE B 1 237 ? 6.824 -21.781 4.531 1 97.62 237 ILE B O 1
ATOM 4730 N N . ALA B 1 238 ? 4.645 -21.484 4.773 1 98.44 238 ALA B N 1
ATOM 4731 C CA . ALA B 1 238 ? 4.309 -22.609 3.912 1 98.44 238 ALA B CA 1
ATOM 4732 C C . ALA B 1 238 ? 4.883 -22.422 2.512 1 98.44 238 ALA B C 1
ATOM 4734 O O . ALA B 1 238 ? 5.426 -23.359 1.927 1 98.44 238 ALA B O 1
ATOM 4735 N N . SER B 1 239 ? 4.758 -21.234 1.959 1 98.5 239 SER B N 1
ATOM 4736 C CA . SER B 1 239 ? 5.277 -20.953 0.626 1 98.5 239 SER B CA 1
ATOM 4737 C C . SER B 1 239 ? 6.789 -21.141 0.566 1 98.5 239 SER B C 1
ATOM 4739 O O . SER B 1 239 ? 7.305 -21.734 -0.389 1 98.5 239 SER B O 1
ATOM 4741 N N . ILE B 1 240 ? 7.461 -20.672 1.584 1 98.38 240 ILE B N 1
ATOM 4742 C CA . ILE B 1 240 ? 8.914 -20.812 1.637 1 98.38 240 ILE B CA 1
ATOM 4743 C C . ILE B 1 240 ? 9.297 -22.281 1.684 1 98.38 240 ILE B C 1
ATOM 4745 O O . ILE B 1 240 ? 10.227 -22.719 0.998 1 98.38 240 ILE B O 1
ATOM 4749 N N . MET B 1 241 ? 8.539 -23.047 2.451 1 98.5 241 MET B N 1
ATOM 4750 C CA . MET B 1 241 ? 8.859 -24.469 2.592 1 98.5 241 MET B CA 1
ATOM 4751 C C . MET B 1 241 ? 8.547 -25.219 1.304 1 98.5 241 MET B C 1
ATOM 4753 O O . MET B 1 241 ? 9.305 -26.109 0.903 1 98.5 241 MET B O 1
ATOM 4757 N N . ILE B 1 242 ? 7.473 -24.922 0.655 1 98.12 242 ILE B N 1
ATOM 4758 C CA . ILE B 1 242 ? 7.16 -25.531 -0.633 1 98.12 242 ILE B CA 1
ATOM 4759 C C . ILE B 1 242 ? 8.258 -25.188 -1.644 1 98.12 242 ILE B C 1
ATOM 4761 O O . ILE B 1 242 ? 8.758 -26.078 -2.338 1 98.12 242 ILE B O 1
ATOM 4765 N N . PHE B 1 243 ? 8.578 -23.938 -1.684 1 97.81 243 PHE B N 1
ATOM 4766 C CA . PHE B 1 243 ? 9.609 -23.453 -2.59 1 97.81 243 PHE B CA 1
ATOM 4767 C C . PHE B 1 243 ? 10.914 -24.219 -2.375 1 97.81 243 PHE B C 1
ATOM 4769 O O . PHE B 1 243 ? 11.523 -24.703 -3.332 1 97.81 243 PHE B O 1
ATOM 4776 N N . TYR B 1 244 ? 11.258 -24.328 -1.123 1 97 244 TYR B N 1
ATOM 4777 C CA . TYR B 1 244 ? 12.492 -25.016 -0.771 1 97 244 TYR B CA 1
ATOM 4778 C C . TYR B 1 244 ? 12.461 -26.469 -1.258 1 97 244 TYR B C 1
ATOM 4780 O O . TYR B 1 244 ? 13.445 -26.953 -1.816 1 97 244 TYR B O 1
ATOM 4788 N N . GLN B 1 245 ? 11.359 -27.156 -1.061 1 95.5 245 GLN B N 1
ATOM 4789 C CA . GLN B 1 245 ? 11.234 -28.547 -1.494 1 95.5 245 GLN B CA 1
ATOM 4790 C C . GLN B 1 245 ? 11.383 -28.656 -3.008 1 95.5 245 GLN B C 1
ATOM 4792 O O . GLN B 1 245 ? 11.984 -29.609 -3.506 1 95.5 245 GLN B O 1
ATOM 4797 N N . PHE B 1 246 ? 10.938 -27.75 -3.725 1 95.56 246 PHE B N 1
ATOM 4798 C CA . PHE B 1 246 ? 10.961 -27.828 -5.18 1 95.56 246 PHE B CA 1
ATOM 4799 C C . PHE B 1 246 ? 12.32 -27.406 -5.723 1 95.56 246 PHE B C 1
ATOM 4801 O O . PHE B 1 246 ? 12.68 -27.75 -6.852 1 95.56 246 PHE B O 1
ATOM 4808 N N . THR B 1 247 ? 13.031 -26.562 -4.977 1 92.25 247 THR B N 1
ATOM 4809 C CA . THR B 1 247 ? 14.391 -26.219 -5.398 1 92.25 247 THR B CA 1
ATOM 4810 C C . THR B 1 247 ? 15.297 -27.453 -5.336 1 92.25 247 THR B C 1
ATOM 4812 O O . THR B 1 247 ? 16.312 -27.516 -6.035 1 92.25 247 THR B O 1
ATOM 4815 N N . ARG B 1 248 ? 14.898 -28.422 -4.562 1 91 248 ARG B N 1
ATOM 4816 C CA . ARG B 1 248 ? 15.711 -29.609 -4.387 1 91 248 ARG B CA 1
ATOM 4817 C C . ARG B 1 248 ? 15.32 -30.703 -5.387 1 91 248 ARG B C 1
ATOM 4819 O O . ARG B 1 248 ? 16 -31.719 -5.508 1 91 248 ARG B O 1
ATOM 4826 N N . TRP B 1 249 ? 14.266 -30.5 -5.938 1 91.06 249 TRP B N 1
ATOM 4827 C CA . TRP B 1 249 ? 13.781 -31.469 -6.922 1 91.06 249 TRP B CA 1
ATOM 4828 C C . TRP B 1 249 ? 14.391 -31.188 -8.297 1 91.06 249 TRP B C 1
ATOM 4830 O O . TRP B 1 249 ? 13.852 -30.406 -9.07 1 91.06 249 TRP B O 1
ATOM 4840 N N . HIS B 1 250 ? 15.438 -32 -8.625 1 89.56 250 HIS B N 1
ATOM 4841 C CA . HIS B 1 250 ? 16.141 -31.766 -9.883 1 89.56 250 HIS B CA 1
ATOM 4842 C C . HIS B 1 250 ? 15.742 -32.781 -10.945 1 89.56 250 HIS B C 1
ATOM 4844 O O . HIS B 1 250 ? 15.945 -34 -10.758 1 89.56 250 HIS B O 1
ATOM 4850 N N . PHE B 1 251 ? 15 -32.312 -11.906 1 90.81 251 PHE B N 1
ATOM 4851 C CA . PHE B 1 251 ? 14.672 -33.125 -13.07 1 90.81 251 PHE B CA 1
ATOM 4852 C C . PHE B 1 251 ? 14.477 -32.25 -14.305 1 90.81 251 PHE B C 1
ATOM 4854 O O . PHE B 1 251 ? 14.453 -31.016 -14.195 1 90.81 251 PHE B O 1
ATOM 4861 N N . SER B 1 252 ? 14.57 -32.875 -15.453 1 91.12 252 SER B N 1
ATOM 4862 C CA . SER B 1 252 ? 14.359 -32.156 -16.703 1 91.12 252 SER B CA 1
ATOM 4863 C C . SER B 1 252 ? 13.219 -32.781 -17.516 1 91.12 252 SER B C 1
ATOM 4865 O O . SER B 1 252 ? 13.125 -34 -17.625 1 91.12 252 SER B O 1
ATOM 4867 N N . SER B 1 253 ? 12.336 -32.031 -17.828 1 94 253 SER B N 1
ATOM 4868 C CA . SER B 1 253 ? 11.203 -32.469 -18.641 1 94 253 SER B CA 1
ATOM 4869 C C . SER B 1 253 ? 10.844 -31.406 -19.688 1 94 253 SER B C 1
ATOM 4871 O O . SER B 1 253 ? 10.531 -30.266 -19.344 1 94 253 SER B O 1
ATOM 4873 N N . ARG B 1 254 ? 10.742 -31.844 -20.891 1 93.56 254 ARG B N 1
ATOM 4874 C CA . ARG B 1 254 ? 10.422 -30.938 -21.984 1 93.56 254 ARG B CA 1
ATOM 4875 C C . ARG B 1 254 ? 8.961 -30.516 -21.953 1 93.56 254 ARG B C 1
ATOM 4877 O O . ARG B 1 254 ? 8.633 -29.359 -22.25 1 93.56 254 ARG B O 1
ATOM 4884 N N . ILE B 1 255 ? 8.164 -31.406 -21.609 1 93.75 255 ILE B N 1
ATOM 4885 C CA . ILE B 1 255 ? 6.734 -31.125 -21.562 1 93.75 255 ILE B CA 1
ATOM 4886 C C . ILE B 1 255 ? 6.441 -30.078 -20.5 1 93.75 255 ILE B C 1
ATOM 4888 O O . ILE B 1 255 ? 5.688 -29.141 -20.734 1 93.75 255 ILE B O 1
ATOM 4892 N N . ILE B 1 256 ? 7.016 -30.234 -19.375 1 94.25 256 ILE B N 1
ATOM 4893 C CA . ILE B 1 256 ? 6.809 -29.297 -18.266 1 94.25 256 ILE B CA 1
ATOM 4894 C C . ILE B 1 256 ? 7.316 -27.906 -18.656 1 94.25 256 ILE B C 1
ATOM 4896 O O . ILE B 1 256 ? 6.633 -26.906 -18.438 1 94.25 256 ILE B O 1
ATOM 4900 N N . ASN B 1 257 ? 8.422 -27.906 -19.266 1 93.5 257 ASN B N 1
ATOM 4901 C CA . ASN B 1 257 ? 8.992 -26.641 -19.688 1 93.5 257 ASN B CA 1
ATOM 4902 C C . ASN B 1 257 ? 8.125 -25.969 -20.75 1 93.5 257 ASN B C 1
ATOM 4904 O O . ASN B 1 257 ? 7.996 -24.75 -20.781 1 93.5 257 ASN B O 1
ATOM 4908 N N . TYR B 1 258 ? 7.582 -26.812 -21.547 1 92.12 258 TYR B N 1
ATOM 4909 C CA . TYR B 1 258 ? 6.699 -26.312 -22.594 1 92.12 258 TYR B CA 1
ATOM 4910 C C . TYR B 1 258 ? 5.418 -25.75 -21.984 1 92.12 258 TYR B C 1
ATOM 4912 O O . TYR B 1 258 ? 4.996 -24.641 -22.328 1 92.12 258 TYR B O 1
ATOM 4920 N N . LEU B 1 259 ? 4.844 -26.438 -21.078 1 93.38 259 LEU B N 1
ATOM 4921 C CA . LEU B 1 259 ? 3.586 -26.031 -20.453 1 93.38 259 LEU B CA 1
ATOM 4922 C C . LEU B 1 259 ? 3.785 -24.797 -19.578 1 93.38 259 LEU B C 1
ATOM 4924 O O . LEU B 1 259 ? 2.857 -24 -19.391 1 93.38 259 LEU B O 1
ATOM 4928 N N . ALA B 1 260 ? 4.965 -24.656 -19.062 1 93.81 260 ALA B N 1
ATOM 4929 C CA . ALA B 1 260 ? 5.273 -23.5 -18.203 1 93.81 260 ALA B CA 1
ATOM 4930 C C . ALA B 1 260 ? 5.121 -22.188 -18.984 1 93.81 260 ALA B C 1
ATOM 4932 O O . ALA B 1 260 ? 4.809 -21.156 -18.391 1 93.81 260 ALA B O 1
ATOM 4933 N N . GLY B 1 261 ? 5.246 -22.234 -20.234 1 91.44 261 GLY B N 1
ATOM 4934 C CA . GLY B 1 261 ? 5.105 -21.062 -21.078 1 91.44 261 GLY B CA 1
ATOM 4935 C C . GLY B 1 261 ? 3.672 -20.594 -21.203 1 91.44 261 GLY B C 1
ATOM 4936 O O . GLY B 1 261 ? 3.422 -19.469 -21.656 1 91.44 261 GLY B O 1
ATOM 4937 N N . TYR B 1 262 ? 2.727 -21.391 -20.719 1 93.38 262 TYR B N 1
ATOM 4938 C CA . TYR B 1 262 ? 1.313 -21.062 -20.859 1 93.38 262 TYR B CA 1
ATOM 4939 C C . TYR B 1 262 ? 0.726 -20.578 -19.547 1 93.38 262 TYR B C 1
ATOM 4941 O O . TYR B 1 262 ? -0.45 -20.203 -19.469 1 93.38 262 TYR B O 1
ATOM 4949 N N . VAL B 1 263 ? 1.521 -20.531 -18.531 1 94.94 263 VAL B N 1
ATOM 4950 C CA . VAL B 1 263 ? 1.089 -20.156 -17.188 1 94.94 263 VAL B CA 1
ATOM 4951 C C . VAL B 1 263 ? 0.557 -18.734 -17.188 1 94.94 263 VAL B C 1
ATOM 4953 O O . VAL B 1 263 ? -0.507 -18.453 -16.625 1 94.94 263 VAL B O 1
ATOM 4956 N N . PHE B 1 264 ? 1.226 -17.922 -17.891 1 94.19 264 PHE B N 1
ATOM 4957 C CA . PHE B 1 264 ? 0.862 -16.5 -17.953 1 94.19 264 PHE B CA 1
ATOM 4958 C C . PHE B 1 264 ? -0.491 -16.328 -18.625 1 94.19 264 PHE B C 1
ATOM 4960 O O . PHE B 1 264 ? -1.343 -15.586 -18.125 1 94.19 264 PHE B O 1
ATOM 4967 N N . ALA B 1 265 ? -0.701 -16.969 -19.625 1 94.5 265 ALA B N 1
ATOM 4968 C CA . ALA B 1 265 ? -1.961 -16.875 -20.359 1 94.5 265 ALA B CA 1
ATOM 4969 C C . ALA B 1 265 ? -3.121 -17.406 -19.516 1 94.5 265 ALA B C 1
ATOM 4971 O O . ALA B 1 265 ? -4.223 -16.844 -19.547 1 94.5 265 ALA B O 1
ATOM 4972 N N . LEU B 1 266 ? -2.846 -18.469 -18.891 1 96.5 266 LEU B N 1
ATOM 4973 C CA . LEU B 1 266 ? -3.873 -19.047 -18.031 1 96.5 266 LEU B CA 1
ATOM 4974 C C . LEU B 1 266 ? -4.293 -18.047 -16.953 1 96.5 266 LEU B C 1
ATOM 4976 O O . LEU B 1 266 ? -5.48 -17.906 -16.656 1 96.5 266 LEU B O 1
ATOM 4980 N N . TYR B 1 267 ? -3.391 -17.359 -16.422 1 95.5 267 TYR B N 1
ATOM 4981 C CA . TYR B 1 267 ? -3.686 -16.328 -15.445 1 95.5 267 TYR B CA 1
ATOM 4982 C C . TYR B 1 267 ? -4.535 -15.219 -16.062 1 95.5 267 TYR B C 1
ATOM 4984 O O . TYR B 1 267 ? -5.512 -14.766 -15.453 1 95.5 267 TYR B O 1
ATOM 4992 N N . MET B 1 268 ? -4.254 -14.82 -17.203 1 95.38 268 MET B N 1
ATOM 4993 C CA . MET B 1 268 ? -4.918 -13.688 -17.844 1 95.38 268 MET B CA 1
ATOM 4994 C C . MET B 1 268 ? -6.344 -14.055 -18.25 1 95.38 268 MET B C 1
ATOM 4996 O O . MET B 1 268 ? -7.25 -13.227 -18.156 1 95.38 268 MET B O 1
ATOM 5000 N N . LEU B 1 269 ? -6.562 -15.273 -18.516 1 95.81 269 LEU B N 1
ATOM 5001 C CA . LEU B 1 269 ? -7.82 -15.656 -19.156 1 95.81 269 LEU B CA 1
ATOM 5002 C C . LEU B 1 269 ? -8.773 -16.281 -18.141 1 95.81 269 LEU B C 1
ATOM 5004 O O . LEU B 1 269 ? -9.969 -16.422 -18.406 1 95.81 269 LEU B O 1
ATOM 5008 N N . GLN B 1 270 ? -8.195 -16.703 -17.078 1 95.06 270 GLN B N 1
ATOM 5009 C CA . GLN B 1 270 ? -9 -17.484 -16.141 1 95.06 270 GLN B CA 1
ATOM 5010 C C . GLN B 1 270 ? -10.258 -16.719 -15.734 1 95.06 270 GLN B C 1
ATOM 5012 O O . GLN B 1 270 ? -11.344 -17.297 -15.641 1 95.06 270 GLN B O 1
ATOM 5017 N N . GLY B 1 271 ? -10.164 -15.406 -15.492 1 94.56 271 GLY B N 1
ATOM 5018 C CA . GLY B 1 271 ? -11.328 -14.633 -15.086 1 94.56 271 GLY B CA 1
ATOM 5019 C C . GLY B 1 271 ? -12.453 -14.68 -16.094 1 94.56 271 GLY B C 1
ATOM 5020 O O . GLY B 1 271 ? -13.617 -14.875 -15.727 1 94.56 271 GLY B O 1
ATOM 5021 N N . LEU B 1 272 ? -12.148 -14.477 -17.297 1 95.25 272 LEU B N 1
ATOM 5022 C CA . LEU B 1 272 ? -13.125 -14.5 -18.375 1 95.25 272 LEU B CA 1
ATOM 5023 C C . LEU B 1 272 ? -13.766 -15.883 -18.5 1 95.25 272 LEU B C 1
ATOM 5025 O O . LEU B 1 272 ? -14.984 -16 -18.562 1 95.25 272 LEU B O 1
ATOM 5029 N N . LEU B 1 273 ? -12.93 -16.906 -18.516 1 96.88 273 LEU B N 1
ATOM 5030 C CA . LEU B 1 273 ? -13.414 -18.266 -18.734 1 96.88 273 LEU B CA 1
ATOM 5031 C C . LEU B 1 273 ? -14.266 -18.734 -17.547 1 96.88 273 LEU B C 1
ATOM 5033 O O . LEU B 1 273 ? -15.25 -19.453 -17.734 1 96.88 273 LEU B O 1
ATOM 5037 N N . ILE B 1 274 ? -13.867 -18.328 -16.391 1 96.69 274 ILE B N 1
ATOM 5038 C CA . ILE B 1 274 ? -14.68 -18.641 -15.219 1 96.69 274 ILE B CA 1
ATOM 5039 C C . ILE B 1 274 ? -16.047 -17.969 -15.344 1 96.69 274 ILE B C 1
ATOM 5041 O O . ILE B 1 274 ? -17.078 -18.562 -15.055 1 96.69 274 ILE B O 1
ATOM 5045 N N . HIS B 1 275 ? -16 -16.719 -15.766 1 94.81 275 HIS B N 1
ATOM 5046 C CA . HIS B 1 275 ? -17.25 -16 -15.969 1 94.81 275 HIS B CA 1
ATOM 5047 C C . HIS B 1 275 ? -18.141 -16.703 -16.984 1 94.81 275 HIS B C 1
ATOM 5049 O O . HIS B 1 275 ? -19.359 -16.766 -16.812 1 94.81 275 HIS B O 1
ATOM 5055 N N . CYS B 1 276 ? -17.656 -17.266 -17.984 1 94.69 276 CYS B N 1
ATOM 5056 C CA . CYS B 1 276 ? -18.391 -17.953 -19.031 1 94.69 276 CYS B CA 1
ATOM 5057 C C . CYS B 1 276 ? -18.953 -19.266 -18.5 1 94.69 276 CYS B C 1
ATOM 5059 O O . CYS B 1 276 ? -20.062 -19.672 -18.875 1 94.69 276 CYS B O 1
ATOM 5061 N N . LEU B 1 277 ? -18.25 -19.906 -17.625 1 95.62 277 LEU B N 1
ATOM 5062 C CA . LEU B 1 277 ? -18.609 -21.266 -17.25 1 95.62 277 LEU B CA 1
ATOM 5063 C C . LEU B 1 277 ? -19.344 -21.312 -15.922 1 95.62 277 LEU B C 1
ATOM 5065 O O . LEU B 1 277 ? -19.906 -22.328 -15.539 1 95.62 277 LEU B O 1
ATOM 5069 N N . GLN B 1 278 ? -19.328 -20.203 -15.203 1 94.31 278 GLN B N 1
ATOM 5070 C CA . GLN B 1 278 ? -19.891 -20.125 -13.859 1 94.31 278 GLN B CA 1
ATOM 5071 C C . GLN B 1 278 ? -21.328 -20.609 -13.828 1 94.31 278 GLN B C 1
ATOM 5073 O O . GLN B 1 278 ? -21.734 -21.312 -12.891 1 94.31 278 GLN B O 1
ATOM 5078 N N . PRO B 1 279 ? -22.203 -20.328 -14.852 1 92.75 279 PRO B N 1
ATOM 5079 C CA . PRO B 1 279 ? -23.578 -20.797 -14.82 1 92.75 279 PRO B CA 1
ATOM 5080 C C . PRO B 1 279 ? -23.703 -22.312 -14.852 1 92.75 279 PRO B C 1
ATOM 5082 O O . PRO B 1 279 ? -24.719 -22.875 -14.445 1 92.75 279 PRO B O 1
ATOM 5085 N N . TRP B 1 280 ? -22.672 -22.922 -15.227 1 92.31 280 TRP B N 1
ATOM 5086 C CA . TRP B 1 280 ? -22.734 -24.375 -15.438 1 92.31 280 TRP B CA 1
ATOM 5087 C C . TRP B 1 280 ? -22.422 -25.125 -14.148 1 92.31 280 TRP B C 1
ATOM 5089 O O . TRP B 1 280 ? -22.828 -26.281 -13.977 1 92.31 280 TRP B O 1
ATOM 5099 N N . TYR B 1 281 ? -21.734 -24.547 -13.188 1 94.25 281 TYR B N 1
ATOM 5100 C CA . TYR B 1 281 ? -21.328 -25.328 -12.016 1 94.25 281 TYR B CA 1
ATOM 5101 C C . TYR B 1 281 ? -21.812 -24.656 -10.727 1 94.25 281 TYR B C 1
ATOM 5103 O O . TYR B 1 281 ? -21.953 -25.328 -9.695 1 94.25 281 TYR B O 1
ATOM 5111 N N . THR B 1 282 ? -22.062 -23.359 -10.68 1 95.12 282 THR B N 1
ATOM 5112 C CA . THR B 1 282 ? -22.391 -22.625 -9.469 1 95.12 282 THR B CA 1
ATOM 5113 C C . THR B 1 282 ? -23.703 -23.125 -8.867 1 95.12 282 THR B C 1
ATOM 5115 O O . THR B 1 282 ? -23.828 -23.203 -7.641 1 95.12 282 THR B O 1
ATOM 5118 N N . PRO B 1 283 ? -24.734 -23.5 -9.719 1 95.06 283 PRO B N 1
ATOM 5119 C CA . PRO B 1 283 ? -25.969 -24.016 -9.148 1 95.06 283 PRO B CA 1
ATOM 5120 C C . PRO B 1 283 ? -25.781 -25.344 -8.406 1 95.06 283 PRO B C 1
ATOM 5122 O O . PRO B 1 283 ? -26.641 -25.734 -7.613 1 95.06 283 PRO B O 1
ATOM 5125 N N . TYR B 1 284 ? -24.703 -25.984 -8.586 1 95.44 284 TYR B N 1
ATOM 5126 C CA . TYR B 1 284 ? -24.469 -27.281 -7.984 1 95.44 284 TYR B CA 1
ATOM 5127 C C . TYR B 1 284 ? -23.516 -27.172 -6.797 1 95.44 284 TYR B C 1
ATOM 5129 O O . TYR B 1 284 ? -22.844 -28.141 -6.438 1 95.44 284 TYR B O 1
ATOM 5137 N N . ALA B 1 285 ? -23.438 -26.047 -6.258 1 95.94 285 ALA B N 1
ATOM 5138 C CA . ALA B 1 285 ? -22.562 -25.766 -5.125 1 95.94 285 ALA B CA 1
ATOM 5139 C C . ALA B 1 285 ? -22.844 -26.703 -3.951 1 95.94 285 ALA B C 1
ATOM 5141 O O . ALA B 1 285 ? -21.938 -27.094 -3.219 1 95.94 285 ALA B O 1
ATOM 5142 N N . ASP B 1 286 ? -24.094 -27.109 -3.801 1 96.62 286 ASP B N 1
ATOM 5143 C CA . ASP B 1 286 ? -24.484 -27.922 -2.654 1 96.62 286 ASP B CA 1
ATOM 5144 C C . ASP B 1 286 ? -24.484 -29.406 -3.016 1 96.62 286 ASP B C 1
ATOM 5146 O O . ASP B 1 286 ? -24.672 -30.266 -2.146 1 96.62 286 ASP B O 1
ATOM 5150 N N . SER B 1 287 ? -24.297 -29.641 -4.273 1 96.44 287 SER B N 1
ATOM 5151 C CA . SER B 1 287 ? -24.344 -31.016 -4.742 1 96.44 287 SER B CA 1
ATOM 5152 C C . SER B 1 287 ? -23.125 -31.812 -4.27 1 96.44 287 SER B C 1
ATOM 5154 O O . SER B 1 287 ? -22.031 -31.25 -4.148 1 96.44 287 SER B O 1
ATOM 5156 N N . ASN B 1 288 ? -23.297 -33.062 -4.062 1 94.88 288 ASN B N 1
ATOM 5157 C CA . ASN B 1 288 ? -22.188 -33.938 -3.723 1 94.88 288 ASN B CA 1
ATOM 5158 C C . ASN B 1 288 ? -21.25 -34.125 -4.91 1 94.88 288 ASN B C 1
ATOM 5160 O O . ASN B 1 288 ? -20.125 -34.625 -4.746 1 94.88 288 ASN B O 1
ATOM 5164 N N . LEU B 1 289 ? -21.672 -33.719 -6.051 1 94.94 289 LEU B N 1
ATOM 5165 C CA . LEU B 1 289 ? -20.891 -33.875 -7.266 1 94.94 289 LEU B CA 1
ATOM 5166 C C . LEU B 1 289 ? -20.125 -32.594 -7.594 1 94.94 289 LEU B C 1
ATOM 5168 O O . LEU B 1 289 ? -19.594 -32.438 -8.695 1 94.94 289 LEU B O 1
ATOM 5172 N N . LEU B 1 290 ? -20.062 -31.703 -6.703 1 96.12 290 LEU B N 1
ATOM 5173 C CA . LEU B 1 290 ? -19.406 -30.438 -6.938 1 96.12 290 LEU B CA 1
ATOM 5174 C C . LEU B 1 290 ? -17.969 -30.641 -7.426 1 96.12 290 LEU B C 1
ATOM 5176 O O . LEU B 1 290 ? -17.516 -29.953 -8.328 1 96.12 290 LEU B O 1
ATOM 5180 N N . VAL B 1 291 ? -17.297 -31.594 -6.82 1 96.19 291 VAL B N 1
ATOM 5181 C CA . VAL B 1 291 ? -15.906 -31.844 -7.156 1 96.19 291 VAL B CA 1
ATOM 5182 C C . VAL B 1 291 ? -15.797 -32.25 -8.633 1 96.19 291 VAL B C 1
ATOM 5184 O O . VAL B 1 291 ? -14.852 -31.844 -9.312 1 96.19 291 VAL B O 1
ATOM 5187 N N . LEU B 1 292 ? -16.75 -32.969 -9.117 1 96.56 292 LEU B N 1
ATOM 5188 C CA . LEU B 1 292 ? -16.734 -33.375 -10.523 1 96.56 292 LEU B CA 1
ATOM 5189 C C . LEU B 1 292 ? -16.969 -32.188 -11.438 1 96.56 292 LEU B C 1
ATOM 5191 O O . LEU B 1 292 ? -16.297 -32.031 -12.453 1 96.56 292 LEU B O 1
ATOM 5195 N N . TYR B 1 293 ? -17.953 -31.391 -11.117 1 96.38 293 TYR B N 1
ATOM 5196 C CA . TYR B 1 293 ? -18.203 -30.172 -11.883 1 96.38 293 TYR B CA 1
ATOM 5197 C C . TYR B 1 293 ? -17 -29.25 -11.867 1 96.38 293 TYR B C 1
ATOM 5199 O O . TYR B 1 293 ? -16.641 -28.656 -12.891 1 96.38 293 TYR B O 1
ATOM 5207 N N . PHE B 1 294 ? -16.391 -29.156 -10.703 1 96.88 294 PHE B N 1
ATOM 5208 C CA . PHE B 1 294 ? -15.188 -28.359 -10.523 1 96.88 294 PHE B CA 1
ATOM 5209 C C . PHE B 1 294 ? -14.07 -28.875 -11.422 1 96.88 294 PHE B C 1
ATOM 5211 O O . PHE B 1 294 ? -13.438 -28.094 -12.148 1 96.88 294 PHE B O 1
ATOM 5218 N N . MET B 1 295 ? -13.828 -30.141 -11.406 1 97.81 295 MET B N 1
ATOM 5219 C CA . MET B 1 295 ? -12.758 -30.719 -12.211 1 97.81 295 MET B CA 1
ATOM 5220 C C . MET B 1 295 ? -13.016 -30.516 -13.695 1 97.81 295 MET B C 1
ATOM 5222 O O . MET B 1 295 ? -12.094 -30.188 -14.453 1 97.81 295 MET B O 1
ATOM 5226 N N . GLY B 1 296 ? -14.219 -30.734 -14.086 1 97.44 296 GLY B N 1
ATOM 5227 C CA . GLY B 1 296 ? -14.57 -30.469 -15.469 1 97.44 296 GLY B CA 1
ATOM 5228 C C . GLY B 1 296 ? -14.328 -29.031 -15.891 1 97.44 296 GLY B C 1
ATOM 5229 O O . GLY B 1 296 ? -13.812 -28.781 -16.984 1 97.44 296 GLY B O 1
ATOM 5230 N N . THR B 1 297 ? -14.719 -28.141 -15.062 1 97.69 297 THR B N 1
ATOM 5231 C CA . THR B 1 297 ? -14.531 -26.719 -15.328 1 97.69 297 THR B CA 1
ATOM 5232 C C . THR B 1 297 ? -13.047 -26.375 -15.398 1 97.69 297 THR B C 1
ATOM 5234 O O . THR B 1 297 ? -12.617 -25.656 -16.297 1 97.69 297 THR B O 1
ATOM 5237 N N . LEU B 1 298 ? -12.266 -26.875 -14.445 1 98.12 298 LEU B N 1
ATOM 5238 C CA . LEU B 1 298 ? -10.828 -26.625 -14.398 1 98.12 298 LEU B CA 1
ATOM 5239 C C . LEU B 1 298 ? -10.148 -27.125 -15.672 1 98.12 298 LEU B C 1
ATOM 5241 O O . LEU B 1 298 ? -9.383 -26.391 -16.297 1 98.12 298 LEU B O 1
ATOM 5245 N N . VAL B 1 299 ? -10.469 -28.281 -16.078 1 97.81 299 VAL B N 1
ATOM 5246 C CA . VAL B 1 299 ? -9.883 -28.875 -17.281 1 97.81 299 VAL B CA 1
ATOM 5247 C C . VAL B 1 299 ? -10.297 -28.062 -18.516 1 97.81 299 VAL B C 1
ATOM 5249 O O . VAL B 1 299 ? -9.469 -27.797 -19.391 1 97.81 299 VAL B O 1
ATOM 5252 N N . SER B 1 300 ? -11.516 -27.688 -18.562 1 97.81 300 SER B N 1
ATOM 5253 C CA . SER B 1 300 ? -12.016 -26.891 -19.688 1 97.81 300 SER B CA 1
ATOM 5254 C C . SER B 1 300 ? -11.266 -25.562 -19.797 1 97.81 300 SER B C 1
ATOM 5256 O O . SER B 1 300 ? -10.875 -25.141 -20.891 1 97.81 300 SER B O 1
ATOM 5258 N N . ILE B 1 301 ? -11.055 -24.938 -18.672 1 97.94 301 ILE B N 1
ATOM 5259 C CA . ILE B 1 301 ? -10.367 -23.656 -18.641 1 97.94 301 ILE B CA 1
ATOM 5260 C C . ILE B 1 301 ? -8.922 -23.844 -19.094 1 97.94 301 ILE B C 1
ATOM 5262 O O . ILE B 1 301 ? -8.414 -23.062 -19.922 1 97.94 301 ILE B O 1
ATOM 5266 N N . CYS B 1 302 ? -8.273 -24.875 -18.625 1 97.5 302 CYS B N 1
ATOM 5267 C CA . CYS B 1 302 ? -6.891 -25.125 -19 1 97.5 302 CYS B CA 1
ATOM 5268 C C . CYS B 1 302 ? -6.766 -25.422 -20.484 1 97.5 302 CYS B C 1
ATOM 5270 O O . CYS B 1 302 ? -5.914 -24.859 -21.172 1 97.5 302 CYS B O 1
ATOM 5272 N N . LEU B 1 303 ? -7.656 -26.203 -20.969 1 96.94 303 LEU B N 1
ATOM 5273 C CA . LEU B 1 303 ? -7.602 -26.594 -22.375 1 96.94 303 LEU B CA 1
ATOM 5274 C C . LEU B 1 303 ? -7.926 -25.406 -23.281 1 96.94 303 LEU B C 1
ATOM 5276 O O . LEU B 1 303 ? -7.246 -25.188 -24.297 1 96.94 303 LEU B O 1
ATOM 5280 N N . THR B 1 304 ? -8.945 -24.703 -22.969 1 96.56 304 THR B N 1
ATOM 5281 C CA . THR B 1 304 ? -9.328 -23.531 -23.75 1 96.56 304 THR B CA 1
ATOM 5282 C C . THR B 1 304 ? -8.195 -22.516 -23.781 1 96.56 304 THR B C 1
ATOM 5284 O O . THR B 1 304 ? -7.91 -21.922 -24.828 1 96.56 304 THR B O 1
ATOM 5287 N N . THR B 1 305 ? -7.586 -22.312 -22.625 1 96.38 305 THR B N 1
ATOM 5288 C CA . THR B 1 305 ? -6.473 -21.375 -22.547 1 96.38 305 THR B CA 1
ATOM 5289 C C . THR B 1 305 ? -5.32 -21.828 -23.438 1 96.38 305 THR B C 1
ATOM 5291 O O . THR B 1 305 ? -4.699 -21.016 -24.125 1 96.38 305 THR B O 1
ATOM 5294 N N . LEU B 1 306 ? -5.012 -23.078 -23.406 1 94.38 306 LEU B N 1
ATOM 5295 C CA . LEU B 1 306 ? -3.941 -23.625 -24.25 1 94.38 306 LEU B CA 1
ATOM 5296 C C . LEU B 1 306 ? -4.219 -23.359 -25.719 1 94.38 306 LEU B C 1
ATOM 5298 O O . LEU B 1 306 ? -3.33 -22.938 -26.453 1 94.38 306 LEU B O 1
ATOM 5302 N N . VAL B 1 307 ? -5.387 -23.531 -26.109 1 94.88 307 VAL B N 1
ATOM 5303 C CA . VAL B 1 307 ? -5.77 -23.375 -27.5 1 94.88 307 VAL B CA 1
ATOM 5304 C C . VAL B 1 307 ? -5.695 -21.906 -27.891 1 94.88 307 VAL B C 1
ATOM 5306 O O . VAL B 1 307 ? -5.129 -21.562 -28.938 1 94.88 307 VAL B O 1
ATOM 5309 N N . ILE B 1 308 ? -6.211 -21.062 -27.062 1 94.12 308 ILE B N 1
ATOM 5310 C CA . ILE B 1 308 ? -6.242 -19.641 -27.344 1 94.12 308 ILE B CA 1
ATOM 5311 C C . ILE B 1 308 ? -4.816 -19.094 -27.406 1 94.12 308 ILE B C 1
ATOM 5313 O O . ILE B 1 308 ? -4.473 -18.344 -28.328 1 94.12 308 ILE B O 1
ATOM 5317 N N . GLU B 1 309 ? -4.059 -19.469 -26.422 1 93.94 309 GLU B N 1
ATOM 5318 C CA . GLU B 1 309 ? -2.684 -18.969 -26.391 1 93.94 309 GLU B CA 1
ATOM 5319 C C . GLU B 1 309 ? -1.872 -19.516 -27.562 1 93.94 309 GLU B C 1
ATOM 5321 O O . GLU B 1 309 ? -1.052 -18.812 -28.141 1 93.94 309 GLU B O 1
ATOM 5326 N N . TRP B 1 310 ? -2.094 -20.75 -27.859 1 92.62 310 TRP B N 1
ATOM 5327 C CA . TRP B 1 310 ? -1.425 -21.344 -29.016 1 92.62 310 TRP B CA 1
ATOM 5328 C C . TRP B 1 310 ? -1.796 -20.609 -30.297 1 92.62 310 TRP B C 1
ATOM 5330 O O . TRP B 1 310 ? -0.929 -20.297 -31.125 1 92.62 310 TRP B O 1
ATOM 5340 N N . SER B 1 311 ? -2.998 -20.297 -30.469 1 92.44 311 SER B N 1
ATOM 5341 C CA . SER B 1 311 ? -3.48 -19.547 -31.625 1 92.44 311 SER B CA 1
ATOM 5342 C C . SER B 1 311 ? -2.896 -18.125 -31.641 1 92.44 311 SER B C 1
ATOM 5344 O O . SER B 1 311 ? -2.5 -17.641 -32.719 1 92.44 311 SER B O 1
ATOM 5346 N N . ARG B 1 312 ? -2.855 -17.5 -30.484 1 91.5 312 ARG B N 1
ATOM 5347 C CA . ARG B 1 312 ? -2.301 -16.156 -30.391 1 91.5 312 ARG B CA 1
ATOM 5348 C C . ARG B 1 312 ? -0.831 -16.141 -30.797 1 91.5 312 ARG B C 1
ATOM 5350 O O . ARG B 1 312 ? -0.393 -15.258 -31.531 1 91.5 312 ARG B O 1
ATOM 5357 N N . ARG B 1 313 ? -0.128 -17.094 -30.328 1 90 313 ARG B 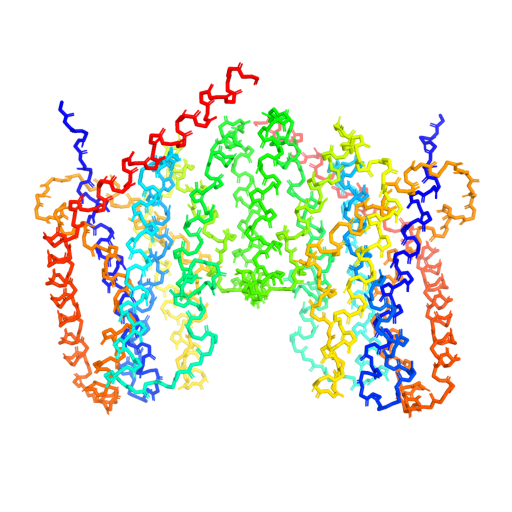N 1
ATOM 5358 C CA . ARG B 1 313 ? 1.294 -17.188 -30.656 1 90 313 ARG B CA 1
ATOM 5359 C C . ARG B 1 313 ? 1.51 -17.422 -32.156 1 90 313 ARG B C 1
ATOM 5361 O O . ARG B 1 313 ? 2.459 -16.906 -32.719 1 90 313 ARG B O 1
ATOM 5368 N N . LEU B 1 314 ? 0.664 -18.141 -32.719 1 89.88 314 LEU B N 1
ATOM 5369 C CA . LEU B 1 314 ? 0.757 -18.438 -34.125 1 89.88 314 LEU B CA 1
ATOM 5370 C C . LEU B 1 314 ? 0.44 -17.203 -34.969 1 89.88 314 LEU B C 1
ATOM 5372 O O . LEU B 1 314 ? 1.101 -16.938 -35.969 1 89.88 314 LEU B O 1
ATOM 5376 N N . LEU B 1 315 ? -0.49 -16.453 -34.531 1 89 315 LEU B N 1
ATOM 5377 C CA . LEU B 1 315 ? -0.992 -15.336 -35.312 1 89 315 LEU B CA 1
ATOM 5378 C C . LEU B 1 315 ? -0.189 -14.07 -35.062 1 89 315 LEU B C 1
ATOM 5380 O O . LEU B 1 315 ? 0.112 -13.305 -35.969 1 89 315 LEU B O 1
ATOM 5384 N N . LEU B 1 316 ? 0.138 -13.844 -33.719 1 87.5 316 LEU B N 1
ATOM 5385 C CA . LEU B 1 316 ? 0.663 -12.539 -33.344 1 87.5 316 LEU B CA 1
ATOM 5386 C C . LEU B 1 316 ? 2.109 -12.648 -32.875 1 87.5 316 LEU B C 1
ATOM 5388 O O . LEU B 1 316 ? 2.76 -11.633 -32.625 1 87.5 316 LEU B O 1
ATOM 5392 N N . GLY B 1 317 ? 2.598 -13.789 -32.75 1 82.25 317 GLY B N 1
ATOM 5393 C CA . GLY B 1 317 ? 3.93 -13.984 -32.219 1 82.25 317 GLY B CA 1
ATOM 5394 C C . GLY B 1 317 ? 5 -13.203 -32.938 1 82.25 317 GLY B C 1
ATOM 5395 O O . GLY B 1 317 ? 5.836 -12.547 -32.312 1 82.25 317 GLY B O 1
ATOM 5396 N N . LYS B 1 318 ? 4.914 -13.227 -34.188 1 82.94 318 LYS B N 1
ATOM 5397 C CA . LYS B 1 318 ? 5.902 -12.531 -35 1 82.94 318 LYS B CA 1
ATOM 5398 C C . LYS B 1 318 ? 5.758 -11.016 -34.875 1 82.94 318 LYS B C 1
ATOM 5400 O O . LYS B 1 318 ? 6.758 -10.297 -34.781 1 82.94 318 LYS B O 1
ATOM 5405 N N . ILE B 1 319 ? 4.59 -10.617 -34.781 1 82.38 319 ILE B N 1
ATOM 5406 C CA . ILE B 1 319 ? 4.312 -9.188 -34.688 1 82.38 319 ILE B CA 1
ATOM 5407 C C . ILE B 1 319 ? 4.77 -8.672 -33.312 1 82.38 319 ILE B C 1
ATOM 5409 O O . ILE B 1 319 ? 5.367 -7.598 -33.219 1 82.38 319 ILE B O 1
ATOM 5413 N N . GLU B 1 320 ? 4.531 -9.453 -32.312 1 83.62 320 GLU B N 1
ATOM 5414 C CA . GLU B 1 320 ? 4.922 -9.078 -30.969 1 83.62 320 GLU B CA 1
ATOM 5415 C C . GLU B 1 320 ? 6.438 -8.953 -30.844 1 83.62 320 GLU B C 1
ATOM 5417 O O . GLU B 1 320 ? 6.938 -8.023 -30.203 1 83.62 320 GLU B O 1
ATOM 5422 N N . ASN B 1 321 ? 7.047 -9.805 -31.469 1 81.31 321 ASN B N 1
ATOM 5423 C CA . ASN B 1 321 ? 8.5 -9.766 -31.438 1 81.31 321 ASN B CA 1
ATOM 5424 C C . ASN B 1 321 ? 9.047 -8.578 -32.219 1 81.31 321 ASN B C 1
ATOM 5426 O O . ASN B 1 321 ? 10.008 -7.934 -31.812 1 81.31 321 ASN B O 1
ATOM 5430 N N . LYS B 1 322 ? 8.461 -8.305 -33.312 1 82.06 322 LYS B N 1
ATOM 5431 C CA . LYS B 1 322 ? 8.883 -7.168 -34.125 1 82.06 322 LYS B CA 1
ATOM 5432 C C . LYS B 1 322 ? 8.648 -5.852 -33.375 1 82.06 322 LYS B C 1
ATOM 5434 O O . LYS B 1 322 ? 9.492 -4.953 -33.438 1 82.06 322 LYS B O 1
ATOM 5439 N N . LEU B 1 323 ? 7.578 -5.809 -32.719 1 82 323 LEU B N 1
ATOM 5440 C CA . LEU B 1 323 ? 7.258 -4.605 -31.953 1 82 323 LEU B CA 1
ATOM 5441 C C . LEU B 1 323 ? 8.227 -4.422 -30.797 1 82 323 LEU B C 1
ATOM 5443 O O . LEU B 1 323 ? 8.695 -3.311 -30.531 1 82 323 LEU B O 1
ATOM 5447 N N . ALA B 1 324 ? 8.461 -5.461 -30.141 1 80.31 324 ALA B N 1
ATOM 5448 C CA . ALA B 1 324 ? 9.375 -5.41 -29 1 80.31 324 ALA B CA 1
ATOM 5449 C C . ALA B 1 324 ? 10.781 -5.023 -29.438 1 80.31 324 ALA B C 1
ATOM 5451 O O . ALA B 1 324 ? 11.461 -4.238 -28.781 1 80.31 324 ALA B O 1
ATOM 5452 N N . ASN B 1 325 ? 11.141 -5.504 -30.547 1 79.38 325 ASN B N 1
ATOM 5453 C CA . ASN B 1 325 ? 12.453 -5.172 -31.094 1 79.38 325 ASN B CA 1
ATOM 5454 C C . ASN B 1 325 ? 12.523 -3.713 -31.531 1 79.38 325 ASN B C 1
ATOM 5456 O O . ASN B 1 325 ? 13.555 -3.061 -31.359 1 79.38 325 ASN B O 1
ATOM 5460 N N . ALA B 1 326 ? 11.523 -3.236 -32.031 1 81.38 326 ALA B N 1
ATOM 5461 C CA . ALA B 1 326 ? 11.469 -1.847 -32.469 1 81.38 326 ALA B CA 1
ATOM 5462 C C . ALA B 1 326 ? 11.609 -0.888 -31.297 1 81.38 326 ALA B C 1
ATOM 5464 O O . ALA B 1 326 ? 12.297 0.131 -31.391 1 81.38 326 ALA B O 1
ATOM 5465 N N . ILE B 1 327 ? 11.023 -1.252 -30.219 1 78.44 327 ILE B N 1
ATOM 5466 C CA . ILE B 1 327 ? 11.055 -0.405 -29.031 1 78.44 327 ILE B CA 1
ATOM 5467 C C . ILE B 1 327 ? 12.438 -0.477 -28.375 1 78.44 327 ILE B C 1
ATOM 5469 O O . ILE B 1 327 ? 12.961 0.532 -27.906 1 78.44 327 ILE B O 1
ATOM 5473 N N . GLU B 1 328 ? 12.914 -1.648 -28.344 1 75.81 328 GLU B N 1
ATOM 5474 C CA . GLU B 1 328 ? 14.258 -1.806 -27.797 1 75.81 328 GLU B CA 1
ATOM 5475 C C . GLU B 1 328 ? 15.273 -0.971 -28.562 1 75.81 328 GLU B C 1
ATOM 5477 O O . GLU B 1 328 ? 16.172 -0.365 -27.984 1 75.81 328 GLU B O 1
ATOM 5482 N N . ARG B 1 329 ? 15.164 -0.945 -29.766 1 72.38 329 ARG B N 1
ATOM 5483 C CA . ARG B 1 329 ? 16.062 -0.172 -30.609 1 72.38 329 ARG B CA 1
ATOM 5484 C C . ARG B 1 329 ? 15.898 1.324 -30.375 1 72.38 329 ARG B C 1
ATOM 5486 O O . ARG B 1 329 ? 16.891 2.062 -30.312 1 72.38 329 ARG B O 1
ATOM 5493 N N . ARG B 1 330 ? 14.695 1.696 -30.094 1 65.81 330 ARG B N 1
ATOM 5494 C CA . ARG B 1 330 ? 14.43 3.105 -29.828 1 65.81 330 ARG B CA 1
ATOM 5495 C C . ARG B 1 330 ? 14.898 3.488 -28.422 1 65.81 330 ARG B C 1
ATOM 5497 O O . ARG B 1 330 ? 15.438 4.582 -28.219 1 65.81 330 ARG B O 1
ATOM 5504 N N . GLY B 1 331 ? 14.617 2.65 -27.391 1 62.66 331 GLY B N 1
ATOM 5505 C CA . GLY B 1 331 ? 15.094 2.875 -26.031 1 62.66 331 GLY B CA 1
ATOM 5506 C C . GLY B 1 331 ? 16.609 2.893 -25.922 1 62.66 331 GLY B C 1
ATOM 5507 O O . GLY B 1 331 ? 17.172 3.682 -25.156 1 62.66 331 GLY B O 1
ATOM 5508 N N . ALA B 1 332 ? 17.312 1.927 -26.547 1 56.69 332 ALA B N 1
ATOM 5509 C CA . ALA B 1 332 ? 18.766 1.906 -26.641 1 56.69 332 ALA B CA 1
ATOM 5510 C C . ALA B 1 332 ? 19.297 3.186 -27.281 1 56.69 332 ALA B C 1
ATOM 5512 O O . ALA B 1 332 ? 20.359 3.691 -26.891 1 56.69 332 ALA B O 1
ATOM 5513 N N . LYS B 1 333 ? 18.578 3.639 -28.188 1 49.97 333 LYS B N 1
ATOM 5514 C CA . LYS B 1 333 ? 18.953 4.898 -28.828 1 49.97 333 LYS B CA 1
ATOM 5515 C C . LYS B 1 333 ? 18.797 6.07 -27.875 1 49.97 333 LYS B C 1
ATOM 5517 O O . LYS B 1 333 ? 19.625 6.98 -27.844 1 49.97 333 LYS B O 1
ATOM 5522 N N . ILE B 1 334 ? 17.812 5.922 -27.016 1 47.12 334 ILE B N 1
ATOM 5523 C CA . ILE B 1 334 ? 17.594 6.965 -26.016 1 47.12 334 ILE B CA 1
ATOM 5524 C C . ILE B 1 334 ? 18.703 6.898 -24.953 1 47.12 334 ILE B C 1
ATOM 5526 O O . ILE B 1 334 ? 19.234 7.93 -24.531 1 47.12 334 ILE B O 1
ATOM 5530 N N . LYS B 1 335 ? 19.156 5.738 -24.406 1 52.5 335 LYS B N 1
ATOM 5531 C CA . LYS B 1 335 ? 20.266 5.551 -23.484 1 52.5 335 LYS B CA 1
ATOM 5532 C C . LYS B 1 335 ? 21.578 6.004 -24.094 1 52.5 335 LYS B C 1
ATOM 5534 O O . LYS B 1 335 ? 22.406 6.617 -23.422 1 52.5 335 LYS B O 1
ATOM 5539 N N . MET B 1 336 ? 21.812 5.57 -25.266 1 42.97 336 MET B N 1
ATOM 5540 C CA . MET B 1 336 ? 23.016 5.992 -25.969 1 42.97 336 MET B CA 1
ATOM 5541 C C . MET B 1 336 ? 23.062 7.508 -26.125 1 42.97 336 MET B C 1
ATOM 5543 O O . MET B 1 336 ? 24.125 8.125 -26.016 1 42.97 336 MET B O 1
ATOM 5547 N N . PHE B 1 337 ? 21.938 7.969 -26.281 1 39.34 337 PHE B N 1
ATOM 5548 C CA . PHE B 1 337 ? 21.906 9.422 -26.375 1 39.34 337 PHE B CA 1
ATOM 5549 C C . PHE B 1 337 ? 22.125 10.062 -25 1 39.34 337 PHE B C 1
ATOM 5551 O O . PHE B 1 337 ? 22.656 11.164 -24.906 1 39.34 337 PHE B O 1
ATOM 5558 N N . ALA B 1 338 ? 21.656 9.438 -23.969 1 45.66 338 ALA B N 1
ATOM 5559 C CA . ALA B 1 338 ? 21.844 9.938 -22.609 1 45.66 338 ALA B CA 1
ATOM 5560 C C . ALA B 1 338 ? 23.297 9.742 -22.141 1 45.66 338 ALA B C 1
ATOM 5562 O O . ALA B 1 338 ? 23.828 10.562 -21.406 1 45.66 338 ALA B O 1
ATOM 5563 N N . ASP B 1 339 ? 23.906 8.609 -22.406 1 42.81 339 ASP B N 1
ATOM 5564 C CA . ASP B 1 339 ? 25.312 8.383 -22.078 1 42.81 339 ASP B CA 1
ATOM 5565 C C . ASP B 1 339 ? 26.219 9.305 -22.875 1 42.81 339 ASP B C 1
ATOM 5567 O O . ASP B 1 339 ? 27.359 9.547 -22.5 1 42.81 339 ASP B O 1
ATOM 5571 N N . ASN B 1 340 ? 25.812 9.664 -23.891 1 40.44 340 ASN B N 1
ATOM 5572 C CA . ASN B 1 340 ? 26.672 10.5 -24.719 1 40.44 340 ASN B CA 1
ATOM 5573 C C . ASN B 1 340 ? 26.5 11.984 -24.406 1 40.44 340 ASN B C 1
ATOM 5575 O O . ASN B 1 340 ? 27.125 12.844 -25.016 1 40.44 340 ASN B O 1
ATOM 5579 N N . HIS B 1 341 ? 25.375 12.273 -23.672 1 33.44 341 HIS B N 1
ATOM 5580 C CA . HIS B 1 341 ? 25.344 13.664 -23.219 1 33.44 341 HIS B CA 1
ATOM 5581 C C . HIS B 1 341 ? 25.328 13.75 -21.703 1 33.44 341 HIS B C 1
ATOM 5583 O O . HIS B 1 341 ? 24.656 12.953 -21.031 1 33.44 341 HIS B O 1
#

InterPro domains:
  IPR002656 Acyltransferase 3 domain [PF01757] (8-307)

Secondary structure (DSSP, 8-state):
------HHHHHHHHHHHHHHHHHHHHHTTTT---HHHHHHHHHHHHHHTHHHHHHHHHHHHH-PPP-HHHHHHHHHHHHHHHHHHHHIIIIIS-PPP-HHHHHHHHSHHHHTTTHHHHHHHHHHHHHHHHHHHHHTS-HHHHHHHHHHHHIIIIIIIIII---SS-STT-SHHHHHHHHHHHHHHHHT---HHHHHTHHHHHHHHHHHHHHHHHHHHHHHSS---GGGSTT-HHHHHHHHHHHHHHHS-----HHHHHHHTTHHHHHHHHHHHHHHHHHHHGGGTTSTTHHHHHHHHHHHHHHHHHHHHHHHHHHHHHHHHHHHHHHHHHHHHHHHHHHT-/------HHHHHHHHHHHHHHHHHHHHHTTTT---HHHHHHHHHHHHHHTHHHHHHHHHHHHH-PPP-HHHHHHHHHHHHHHHHHHHHIIIIIS-PPP-HHHHHHHHSHHHHTSSHHHHHHHHHHHHHHHHHHHHHTS-HHHHHHHHHHHHIIIIIIIIII---SS-STT-SHHHHHHHHHHHHHHHHT---HHHHHTHHHHHHHHHHHHHHHHHHHHHHHSS---GGGSTT-HHHHHHHHHHHHHHHS-----HHHHHHHTTHHHHHHHHHHHHHHHHHHHGGGTTSTTHHHHHHHHHHHHHHHHHHHHHHHHHHHHHHHHHHHHHHHHHHHHHHHHHHT-